Protein AF-A0A1Z5SLX6-F1 (afdb_monomer)

Foldseek 3Di:
DDDDDDDDDDDDDDDDDDDDDDDDDDDDDDDDDDDDDDDPPDPPPPPPDDDDDDDDDDDDDDDDDDDDDDDDDDDDDDDDDDDDDDDDDDDDDDPDPDPPPPQQEADLFLQAKDDALVQADPDQPDKGKIFGHPNQKDWDPDDDFHRIDIDGLNLLLVLLLLLLLLQLLLVLLLVCVVVVLFDDWAFRQAFLLLLLSLLLLQFDLQAAEEEALNCLSNLVSNPDDSLQLLLLRSLFCSHQVRSPAHRQAHADRRYRGHHHDQLPQQLVQLVVLVVCVVVVHLHATEREHELLSLPDPVNQVSLVVQQVVLGRYEYEYAYQQDDQQAGSVRRDPDSPSQCSSPPAIGMEGNSLHSNSSNSVSNVSSVCSSVSVTYGYYYHNIHDLAHRTSVGRNPPRDHNVVSVCCC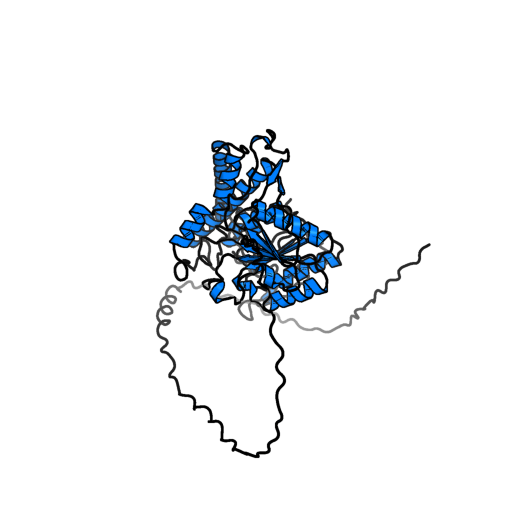VRNRNSVSSLVNCCNSVSDPPVVSVVSSVVSNVSSVVSSVSSVPGHRPDPDPCSVPPPPDDPPPDDQWDDDPDNVDIGGDPDDDPPDDPDPPPPPD

Solvent-accessible surface area (backbone atoms only — not comparable to full-atom values): 29228 Å² total; per-residue (Å²): 136,86,86,85,89,83,87,87,84,85,84,82,85,86,84,86,87,82,88,82,85,88,84,89,83,90,84,82,89,87,89,82,81,91,80,91,80,86,89,88,84,84,87,80,78,86,81,81,82,88,82,87,82,81,84,82,84,86,78,87,78,83,84,82,86,80,88,78,89,80,82,90,80,89,82,88,83,87,84,86,85,85,88,84,89,80,85,85,80,86,72,86,81,77,82,75,82,70,77,81,76,78,78,71,60,55,44,49,56,12,64,52,59,50,51,60,48,88,64,50,64,90,55,47,80,47,72,34,69,34,35,49,36,87,36,31,49,40,68,34,89,54,81,76,68,74,54,60,43,81,45,27,44,49,54,55,54,47,53,50,33,53,33,49,29,42,47,47,47,42,52,48,51,53,50,38,36,74,72,62,58,29,67,90,67,45,37,59,54,43,57,33,41,20,45,41,46,10,42,51,80,38,54,58,77,81,25,36,37,26,30,36,33,67,26,62,52,46,42,41,70,45,72,41,48,63,28,23,52,48,8,10,39,53,38,11,40,68,10,61,44,45,31,74,44,36,51,30,35,43,60,44,76,45,24,77,21,22,31,79,56,81,36,61,37,34,40,51,24,43,50,53,10,38,50,26,60,76,70,72,44,88,48,44,19,39,18,31,40,40,59,55,29,73,74,36,67,56,42,57,54,31,44,52,52,26,55,76,69,42,21,23,25,40,37,33,30,48,32,46,55,47,37,66,76,42,42,40,82,80,76,32,98,68,76,61,60,16,53,72,48,67,93,32,30,16,39,31,34,14,14,11,19,34,66,45,31,18,48,51,39,39,46,52,45,51,42,24,67,72,64,71,13,35,38,22,31,19,31,38,36,39,55,70,57,27,60,31,79,90,36,85,51,64,92,71,46,58,70,65,58,48,49,49,45,56,74,70,24,29,30,64,61,17,47,52,52,46,36,44,71,28,65,60,41,56,71,71,55,52,53,48,45,52,50,48,29,44,51,52,42,51,53,28,43,53,53,23,71,69,43,56,64,54,68,97,42,70,67,66,69,62,54,80,78,45,65,90,92,65,65,62,74,59,44,78,53,96,47,95,86,41,63,51,65,56,82,89,68,71,93,80,67,72,73,75,78,74,82,73,73,130

Nearest PDB structures (foldseek):
  3exe-assembly2_E  TM=9.738E-01  e=1.587E-41  Homo sapiens
  2ozl-assembly1_C  TM=9.639E-01  e=1.758E-41  Homo sapiens
  3exh-assembly2_G  TM=9.632E-01  e=6.653E-41  Homo sapiens
  6cer-assembly1_A  TM=9.562E-01  e=2.525E-36  Homo sapiens
  3exg-assembly5_S  TM=9.591E-01  e=6.032E-35  Homo sapiens

Structure (mmCIF, N/CA/C/O backbone):
data_AF-A0A1Z5SLX6-F1
#
_entry.id   AF-A0A1Z5SLX6-F1
#
loop_
_atom_site.group_PDB
_atom_site.id
_atom_site.type_symbol
_atom_site.label_atom_id
_atom_site.label_alt_id
_atom_site.label_comp_id
_atom_site.label_asym_id
_atom_site.label_entity_id
_atom_site.label_seq_id
_atom_site.pdbx_PDB_ins_code
_atom_site.Cartn_x
_atom_site.Cartn_y
_atom_site.Cartn_z
_atom_site.occupancy
_atom_site.B_iso_or_equiv
_atom_site.auth_seq_id
_atom_site.auth_comp_id
_atom_site.auth_asym_id
_atom_site.auth_atom_id
_atom_site.pdbx_PDB_model_num
ATOM 1 N N . MET A 1 1 ? -8.645 -50.413 4.981 1.00 34.34 1 MET A N 1
ATOM 2 C CA . MET A 1 1 ? -8.398 -51.135 3.715 1.00 34.34 1 MET A CA 1
ATOM 3 C C . MET A 1 1 ? -8.092 -50.102 2.639 1.00 34.34 1 MET A C 1
ATOM 5 O O . MET A 1 1 ? -8.932 -49.256 2.380 1.00 34.34 1 MET A O 1
ATOM 9 N N . SER A 1 2 ? -6.860 -50.104 2.123 1.00 33.09 2 SER A N 1
ATOM 10 C CA . SER A 1 2 ? -6.415 -49.321 0.953 1.00 33.09 2 SER A CA 1
ATOM 11 C C . SER A 1 2 ? -6.851 -50.034 -0.338 1.00 33.09 2 SER A C 1
ATOM 13 O O . SER A 1 2 ? -7.064 -51.248 -0.286 1.00 33.09 2 SER A O 1
ATOM 15 N N . PRO A 1 3 ? -6.996 -49.324 -1.472 1.00 42.81 3 PRO A N 1
ATOM 16 C CA . PRO A 1 3 ? -5.953 -49.396 -2.510 1.00 42.81 3 PRO A CA 1
ATOM 17 C C . PRO A 1 3 ? -5.657 -48.013 -3.140 1.00 42.81 3 PRO A C 1
ATOM 19 O O . PRO A 1 3 ? -6.558 -47.256 -3.477 1.00 42.81 3 PRO A O 1
ATOM 22 N N . SER A 1 4 ? -4.401 -47.551 -3.138 1.00 30.56 4 SER A N 1
ATOM 23 C CA . SER A 1 4 ? -3.344 -47.783 -4.147 1.00 30.56 4 SER A CA 1
ATOM 24 C C . SER A 1 4 ? -3.473 -46.918 -5.414 1.00 30.56 4 SER A C 1
ATOM 26 O O . SER A 1 4 ? -4.228 -47.219 -6.332 1.00 30.56 4 SER A O 1
ATOM 28 N N . ARG A 1 5 ? -2.640 -45.868 -5.453 1.00 34.00 5 ARG A N 1
ATOM 29 C CA . ARG A 1 5 ? -2.320 -45.004 -6.600 1.00 34.00 5 ARG A CA 1
ATOM 30 C C . ARG A 1 5 ? -1.400 -45.736 -7.590 1.00 34.00 5 ARG A C 1
ATOM 32 O O . ARG A 1 5 ? -0.430 -46.348 -7.153 1.00 34.00 5 ARG A O 1
ATOM 39 N N . SER A 1 6 ? -1.598 -45.552 -8.898 1.00 29.88 6 SER A N 1
ATOM 40 C CA . SER A 1 6 ? -0.560 -45.811 -9.910 1.00 29.88 6 SER A CA 1
ATOM 41 C C . SER A 1 6 ? -0.301 -44.565 -10.754 1.00 29.88 6 SER A C 1
ATOM 43 O O . SER A 1 6 ? -1.212 -44.021 -11.376 1.00 29.88 6 SER A O 1
ATOM 45 N N . ALA A 1 7 ? 0.957 -44.134 -10.763 1.00 31.36 7 ALA A N 1
ATOM 46 C CA . ALA A 1 7 ? 1.489 -43.057 -11.581 1.00 31.36 7 ALA A CA 1
ATOM 47 C C . ALA A 1 7 ? 1.885 -43.574 -12.974 1.00 31.36 7 ALA A C 1
ATOM 49 O O . ALA A 1 7 ? 2.512 -44.625 -13.090 1.00 31.36 7 ALA A O 1
ATOM 50 N N . LEU A 1 8 ? 1.589 -42.796 -14.016 1.00 28.61 8 LEU A N 1
ATOM 51 C CA . LEU A 1 8 ? 2.128 -42.968 -15.365 1.00 28.61 8 LEU A CA 1
ATOM 52 C C . LEU A 1 8 ? 3.110 -41.820 -15.635 1.00 28.61 8 LEU A C 1
ATOM 54 O O . LEU A 1 8 ? 2.716 -40.672 -15.814 1.00 28.61 8 LEU A O 1
ATOM 58 N N . ARG A 1 9 ? 4.408 -42.145 -15.608 1.00 29.00 9 ARG A N 1
ATOM 59 C CA . ARG A 1 9 ? 5.508 -41.306 -16.101 1.00 29.00 9 ARG A CA 1
ATOM 60 C C . ARG A 1 9 ? 5.874 -41.787 -17.502 1.00 29.00 9 ARG A C 1
ATOM 62 O O . ARG A 1 9 ? 6.364 -42.904 -17.655 1.00 29.00 9 ARG A O 1
ATOM 69 N N . THR A 1 10 ? 5.689 -40.937 -18.502 1.00 30.02 10 THR A N 1
ATOM 70 C CA . THR A 1 10 ? 6.123 -41.189 -19.880 1.00 30.02 10 THR A CA 1
ATOM 71 C C . THR A 1 10 ? 7.559 -40.686 -20.053 1.00 30.02 10 THR A C 1
ATOM 73 O O . THR A 1 10 ? 7.840 -39.507 -19.848 1.00 30.02 10 THR A O 1
ATOM 76 N N . LYS A 1 11 ? 8.482 -41.596 -20.389 1.00 29.14 11 LYS A N 1
ATOM 77 C CA . LYS A 1 11 ? 9.867 -41.305 -20.793 1.00 29.14 11 LYS A CA 1
ATOM 78 C C . LYS A 1 11 ? 9.882 -40.883 -22.266 1.00 29.14 11 LYS A C 1
ATOM 80 O O . LYS A 1 11 ? 9.403 -41.644 -23.100 1.00 29.14 11 LYS A O 1
ATOM 85 N N . PHE A 1 12 ? 10.497 -39.747 -22.588 1.00 28.88 12 PHE A N 1
ATOM 86 C CA . PHE A 1 12 ? 10.970 -39.448 -23.943 1.00 28.88 12 PHE A CA 1
ATOM 87 C C . PHE A 1 12 ? 12.488 -39.639 -23.983 1.00 28.88 12 PHE A C 1
ATOM 89 O O . PHE A 1 12 ? 13.220 -39.029 -23.205 1.00 28.88 12 PHE A O 1
ATOM 96 N N . GLY A 1 13 ? 12.937 -40.556 -24.841 1.00 27.17 13 GLY A N 1
ATOM 97 C CA . GLY A 1 13 ? 14.345 -40.833 -25.102 1.00 27.17 13 GLY A CA 1
ATOM 98 C C . GLY A 1 13 ? 14.899 -39.889 -26.164 1.00 27.17 13 GLY A C 1
ATOM 99 O O . GLY A 1 13 ? 14.278 -39.691 -27.205 1.00 27.17 13 GLY A O 1
ATOM 100 N N . TYR A 1 14 ? 16.077 -39.333 -25.891 1.00 26.73 14 TYR A N 1
ATOM 101 C CA . TYR A 1 14 ? 16.906 -38.639 -26.869 1.00 26.73 14 TYR A CA 1
ATOM 102 C C . TYR A 1 14 ? 17.755 -39.668 -27.625 1.00 26.73 14 TYR A C 1
ATOM 104 O O . TYR A 1 14 ? 18.483 -40.442 -27.006 1.00 26.73 14 TYR A O 1
ATOM 112 N N . LEU A 1 15 ? 17.659 -39.663 -28.957 1.00 28.22 15 LEU A N 1
ATOM 113 C CA . LEU A 1 15 ? 18.617 -40.312 -29.848 1.00 28.22 15 LEU A CA 1
ATOM 114 C C . LEU A 1 15 ? 19.694 -39.296 -30.238 1.00 28.22 15 LEU A C 1
ATOM 116 O O . LEU A 1 15 ? 19.393 -38.226 -30.765 1.00 28.22 15 LEU A O 1
ATOM 120 N N . THR A 1 16 ? 20.943 -39.658 -29.975 1.00 29.94 16 THR A N 1
ATOM 121 C CA . THR A 1 16 ? 22.149 -39.030 -30.503 1.00 29.94 16 THR A CA 1
ATOM 122 C C . THR A 1 16 ? 22.530 -39.720 -31.811 1.00 29.94 16 THR A C 1
ATOM 124 O O . THR A 1 16 ? 22.628 -40.943 -31.860 1.00 29.94 16 THR A O 1
ATOM 127 N N . ASP A 1 17 ? 22.795 -38.947 -32.862 1.00 27.44 17 ASP A N 1
ATOM 128 C CA . ASP A 1 17 ? 23.655 -39.400 -33.955 1.00 27.44 17 ASP A CA 1
ATOM 129 C C . ASP A 1 17 ? 24.455 -38.219 -34.525 1.00 27.44 17 ASP A C 1
ATOM 131 O O . ASP A 1 17 ? 24.254 -37.055 -34.184 1.00 27.44 17 ASP A O 1
ATOM 135 N N . S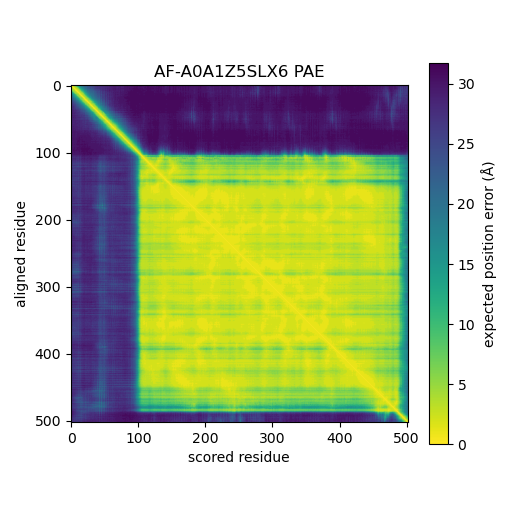ER A 1 18 ? 25.457 -38.567 -35.307 1.00 30.20 18 SER A N 1
ATOM 136 C CA . SER A 1 18 ? 26.822 -38.099 -35.219 1.00 30.20 18 SER A CA 1
ATOM 137 C C . SER A 1 18 ? 27.315 -37.512 -36.547 1.00 30.20 18 SER A C 1
ATOM 139 O O . SER A 1 18 ? 26.787 -37.822 -37.607 1.00 30.20 18 SER A O 1
ATOM 141 N N . ARG A 1 19 ? 28.432 -36.768 -36.460 1.00 28.66 19 ARG A N 1
ATOM 142 C CA . ARG A 1 19 ? 29.398 -36.425 -37.534 1.00 28.66 19 ARG A CA 1
ATOM 143 C C . ARG A 1 19 ? 28.958 -35.349 -38.541 1.00 28.66 19 ARG A C 1
ATOM 145 O O . ARG A 1 19 ? 28.066 -35.560 -39.340 1.00 28.66 19 ARG A O 1
ATOM 152 N N . THR A 1 20 ? 29.696 -34.233 -38.576 1.00 32.81 20 THR A N 1
ATOM 153 C CA . THR A 1 20 ? 30.809 -33.968 -39.525 1.00 32.81 20 THR A CA 1
ATOM 154 C C . THR A 1 20 ? 31.330 -32.533 -39.335 1.00 32.81 20 THR A C 1
ATOM 156 O O . THR A 1 20 ? 30.554 -31.586 -39.402 1.00 32.81 20 THR A O 1
ATOM 159 N N . GLY A 1 21 ? 32.643 -32.360 -39.121 1.00 26.89 21 GLY A N 1
ATOM 160 C CA . GLY A 1 21 ? 33.348 -31.089 -39.391 1.00 26.89 21 GLY A CA 1
ATOM 161 C C . GLY A 1 21 ? 33.565 -30.884 -40.907 1.00 26.89 21 GLY A C 1
ATOM 162 O O . GLY A 1 21 ? 33.131 -31.757 -41.660 1.00 26.89 21 GLY A O 1
ATOM 163 N N . PRO A 1 22 ? 34.294 -29.844 -41.393 1.00 41.25 22 PRO A N 1
ATOM 164 C CA . PRO A 1 22 ? 35.556 -29.397 -40.787 1.00 41.25 22 PRO A CA 1
ATOM 165 C C . PRO A 1 22 ? 35.964 -27.903 -40.989 1.00 41.25 22 PRO A C 1
ATOM 167 O O . PRO A 1 22 ? 35.295 -27.122 -41.653 1.00 41.25 22 PRO A O 1
ATOM 170 N N . LYS A 1 23 ? 37.188 -27.614 -40.508 1.00 30.30 23 LYS A N 1
ATOM 171 C CA . LYS A 1 23 ? 38.206 -26.636 -40.967 1.00 30.30 23 LYS A CA 1
ATOM 172 C C . LYS A 1 23 ? 38.305 -25.256 -40.299 1.00 30.30 23 LYS A C 1
ATOM 174 O O . LYS A 1 23 ? 37.568 -24.318 -40.564 1.00 30.30 23 LYS A O 1
ATOM 179 N N . ALA A 1 24 ? 39.387 -25.162 -39.525 1.00 28.80 24 ALA A N 1
ATOM 180 C CA . ALA A 1 24 ? 40.062 -23.965 -39.059 1.00 28.80 24 ALA A CA 1
ATOM 181 C C . ALA A 1 24 ? 40.747 -23.190 -40.201 1.00 28.80 24 ALA A C 1
ATOM 183 O O . ALA A 1 24 ? 41.364 -23.789 -41.083 1.00 28.80 24 ALA A O 1
ATOM 184 N N . GLY A 1 25 ? 40.724 -21.860 -40.101 1.00 28.52 25 GLY A N 1
ATOM 185 C CA . GLY A 1 25 ? 41.600 -20.942 -40.823 1.00 28.52 25 GLY A CA 1
ATOM 186 C C . GLY A 1 25 ? 42.308 -20.026 -39.826 1.00 28.52 25 GLY A C 1
ATOM 187 O O . GLY A 1 25 ? 41.665 -19.235 -39.144 1.00 28.52 25 GLY A O 1
ATOM 188 N N . LYS A 1 26 ? 43.631 -20.173 -39.715 1.00 27.94 26 LYS A N 1
ATOM 189 C CA . LYS A 1 26 ? 44.533 -19.255 -39.006 1.00 27.94 26 LYS A CA 1
ATOM 190 C C . LYS A 1 26 ? 44.832 -18.053 -39.907 1.00 27.94 26 LYS A C 1
ATOM 192 O O . LYS A 1 26 ? 45.174 -18.259 -41.066 1.00 27.94 26 LYS A O 1
ATOM 197 N N . ALA A 1 27 ? 44.851 -16.846 -39.348 1.00 30.75 27 ALA A N 1
ATOM 198 C CA . ALA A 1 27 ? 45.680 -15.753 -39.854 1.00 30.75 27 ALA A CA 1
ATOM 199 C C . ALA A 1 27 ? 46.156 -14.881 -38.682 1.00 30.75 27 ALA A C 1
ATOM 201 O O . ALA A 1 27 ? 45.363 -14.417 -37.867 1.00 30.75 27 ALA A O 1
ATOM 202 N N . GLN A 1 28 ? 47.476 -14.735 -38.586 1.00 28.33 28 GLN A N 1
ATOM 203 C CA . GLN A 1 28 ? 48.209 -13.900 -37.639 1.00 28.33 28 GLN A CA 1
ATOM 204 C C . GLN A 1 28 ? 48.454 -12.502 -38.227 1.00 28.33 28 GLN A C 1
ATOM 206 O O . GLN A 1 28 ? 48.706 -12.385 -39.421 1.00 28.33 28 GLN A O 1
ATOM 211 N N . GLY A 1 29 ? 48.531 -11.504 -37.339 1.00 27.59 29 GLY A N 1
ATOM 212 C CA . GLY A 1 29 ? 49.588 -10.481 -37.351 1.00 27.59 29 GLY A CA 1
ATOM 213 C C . GLY A 1 29 ? 49.324 -9.171 -38.102 1.00 27.59 29 GLY A C 1
ATOM 214 O O . GLY A 1 29 ? 49.469 -9.111 -39.315 1.00 27.59 29 GLY A O 1
ATOM 215 N N . SER A 1 30 ? 49.085 -8.080 -37.360 1.00 28.11 30 SER A N 1
ATOM 216 C CA . SER A 1 30 ? 50.116 -7.068 -37.017 1.00 28.11 30 SER A CA 1
ATOM 217 C C . SER A 1 30 ? 49.542 -5.652 -36.782 1.00 28.11 30 SER A C 1
ATOM 219 O O . SER A 1 30 ? 48.442 -5.352 -37.240 1.00 28.11 30 SER A O 1
ATOM 221 N N . PRO A 1 31 ? 50.249 -4.786 -36.020 1.00 42.06 31 PRO A N 1
ATOM 222 C CA . PRO A 1 31 ? 49.654 -3.712 -35.218 1.00 42.06 31 PRO A CA 1
ATOM 223 C C . PRO A 1 31 ? 49.928 -2.312 -35.780 1.00 42.06 31 PRO A C 1
ATOM 225 O O . PRO A 1 31 ? 51.040 -2.059 -36.229 1.00 42.06 31 PRO A O 1
ATOM 228 N N . ILE A 1 32 ? 48.989 -1.360 -35.666 1.00 29.39 32 ILE A N 1
ATOM 229 C CA . ILE A 1 32 ? 49.282 0.072 -35.879 1.00 29.39 32 ILE A CA 1
ATOM 230 C C . ILE A 1 32 ? 48.469 0.969 -34.924 1.00 29.39 32 ILE A C 1
ATOM 232 O O . ILE A 1 32 ? 47.257 1.100 -35.036 1.00 29.39 32 ILE A O 1
ATOM 236 N N . LEU A 1 33 ? 49.227 1.573 -34.004 1.00 28.06 33 LEU A N 1
ATOM 237 C CA . LEU A 1 33 ? 49.189 2.936 -33.454 1.00 28.06 33 LEU A CA 1
ATOM 238 C C . LEU A 1 33 ? 47.875 3.641 -33.064 1.00 28.06 33 LEU A C 1
ATOM 240 O O . LEU A 1 33 ? 46.974 3.914 -33.849 1.00 28.06 33 LEU A O 1
ATOM 244 N N . ALA A 1 34 ? 47.939 4.133 -31.826 1.00 30.89 34 ALA A N 1
ATOM 245 C CA . ALA A 1 34 ? 47.119 5.165 -31.221 1.00 30.89 34 ALA A CA 1
ATOM 246 C C . ALA A 1 34 ? 47.017 6.462 -32.046 1.00 30.89 34 ALA A C 1
ATOM 248 O O . ALA A 1 34 ? 48.022 7.001 -32.511 1.00 30.89 34 ALA A O 1
ATOM 249 N N . ARG A 1 35 ? 45.815 7.050 -32.060 1.00 28.78 35 ARG A N 1
ATOM 250 C CA . ARG A 1 35 ? 45.616 8.503 -32.132 1.00 28.78 35 ARG A CA 1
ATOM 251 C C . ARG A 1 35 ? 44.510 8.928 -31.166 1.00 28.78 35 ARG A C 1
ATOM 253 O O . ARG A 1 35 ? 43.361 8.526 -31.300 1.00 28.78 35 ARG A O 1
ATOM 260 N N . LYS A 1 36 ? 44.895 9.757 -30.193 1.00 31.47 36 LYS A N 1
ATOM 261 C CA . LYS A 1 36 ? 44.009 10.692 -29.492 1.00 31.47 36 LYS A CA 1
ATOM 262 C C . LYS A 1 36 ? 43.710 11.852 -30.445 1.00 31.47 36 LYS A C 1
ATOM 264 O O . LYS A 1 36 ? 44.671 12.420 -30.954 1.00 31.47 36 LYS A O 1
ATOM 269 N N . SER A 1 37 ? 42.441 12.225 -30.612 1.00 32.19 37 SER A N 1
ATOM 270 C CA . SER A 1 37 ? 42.007 13.622 -30.816 1.00 32.19 37 SER A CA 1
ATOM 271 C C . SER A 1 37 ? 40.485 13.723 -30.987 1.00 32.19 37 SER A C 1
ATOM 273 O O . SER A 1 37 ? 39.917 13.100 -31.879 1.00 32.19 37 SER A O 1
ATOM 275 N N . ASP A 1 38 ? 39.888 14.558 -30.138 1.00 31.64 38 ASP A N 1
ATOM 276 C CA . ASP A 1 38 ? 38.749 15.448 -30.385 1.00 31.64 38 ASP A CA 1
ATOM 277 C C . ASP A 1 38 ? 37.413 14.895 -30.897 1.00 31.64 38 ASP A C 1
ATOM 279 O O . ASP A 1 38 ? 37.086 14.933 -32.080 1.00 31.64 38 ASP A O 1
ATOM 283 N N . THR A 1 39 ? 36.526 14.600 -29.944 1.00 31.89 39 THR A N 1
ATOM 284 C CA . THR A 1 39 ? 35.073 14.736 -30.130 1.00 31.89 39 THR A CA 1
ATOM 285 C C . THR A 1 39 ? 34.469 15.519 -28.970 1.00 31.89 39 THR A C 1
ATOM 287 O O . THR A 1 39 ? 33.797 14.971 -28.102 1.00 31.89 39 THR A O 1
ATOM 290 N N . ALA A 1 40 ? 34.705 16.830 -28.968 1.00 35.53 40 ALA A N 1
ATOM 291 C CA . ALA A 1 40 ? 34.011 17.793 -28.116 1.00 35.53 40 ALA A CA 1
ATOM 292 C C . ALA A 1 40 ? 33.399 18.924 -28.957 1.00 35.53 40 ALA A C 1
ATOM 294 O O . ALA A 1 40 ? 33.479 20.088 -28.593 1.00 35.53 40 ALA A O 1
ATOM 295 N N . GLN A 1 41 ? 32.795 18.607 -30.110 1.00 32.16 41 GLN A N 1
ATOM 296 C CA . GLN A 1 41 ? 32.082 19.621 -30.900 1.00 32.16 41 GLN A CA 1
ATOM 297 C C . GLN A 1 41 ? 31.031 19.037 -31.854 1.00 32.16 41 GLN A C 1
ATOM 299 O O . GLN A 1 41 ? 30.961 19.399 -33.021 1.00 32.16 41 GLN A O 1
ATOM 304 N N . ARG A 1 42 ? 30.196 18.107 -31.367 1.00 35.41 42 ARG A N 1
ATOM 305 C CA . ARG A 1 42 ? 29.030 17.595 -32.124 1.00 35.41 42 ARG A CA 1
ATOM 306 C C . ARG A 1 42 ? 27.793 17.286 -31.270 1.00 35.41 42 ARG A C 1
ATOM 308 O O . ARG A 1 42 ? 26.948 16.491 -31.655 1.00 35.41 42 ARG A O 1
ATOM 315 N N . ALA A 1 43 ? 27.667 17.951 -30.120 1.00 35.78 43 ALA A N 1
ATOM 316 C CA . ALA A 1 43 ? 26.521 17.814 -29.211 1.00 35.78 43 ALA A CA 1
ATOM 317 C C . ALA A 1 43 ? 25.728 19.124 -29.008 1.00 35.78 43 ALA A C 1
ATOM 319 O O . ALA A 1 43 ? 24.958 19.233 -28.060 1.00 35.78 43 ALA A O 1
ATOM 320 N N . LYS A 1 44 ? 25.906 20.132 -29.880 1.00 34.47 44 LYS A N 1
ATOM 321 C CA . LYS A 1 44 ? 25.230 21.441 -29.755 1.00 34.47 44 LYS A CA 1
ATOM 322 C C . LYS A 1 44 ? 24.299 21.841 -30.906 1.00 34.47 44 LYS A C 1
ATOM 324 O O . LYS A 1 44 ? 23.687 22.894 -30.810 1.00 34.47 44 LYS A O 1
ATOM 329 N N . GLU A 1 45 ? 24.091 21.000 -31.920 1.00 35.28 45 GLU A N 1
ATOM 330 C CA . GLU A 1 45 ? 23.218 21.353 -33.063 1.00 35.28 45 GLU A CA 1
ATOM 331 C C . GLU A 1 45 ? 21.925 20.532 -33.190 1.00 35.28 45 GLU A C 1
ATOM 333 O O . GLU A 1 45 ? 21.088 20.850 -34.026 1.00 35.28 45 GLU A O 1
ATOM 338 N N . ASN A 1 46 ? 21.665 19.569 -32.299 1.00 35.97 46 ASN A N 1
ATOM 339 C CA . ASN A 1 46 ? 20.398 18.816 -32.300 1.00 35.97 46 ASN A CA 1
ATOM 340 C C . ASN A 1 46 ? 19.347 19.326 -31.297 1.00 35.97 46 ASN A C 1
ATOM 342 O O . ASN A 1 46 ? 18.331 18.667 -31.096 1.00 35.97 46 ASN A O 1
ATOM 346 N N . HIS A 1 47 ? 19.548 20.500 -30.686 1.00 36.97 47 HIS A N 1
ATOM 347 C CA . HIS A 1 47 ? 18.622 21.043 -29.678 1.00 36.97 47 HIS A CA 1
ATOM 348 C C . HIS A 1 47 ? 17.798 22.264 -30.105 1.00 36.97 47 HIS A C 1
ATOM 350 O O . HIS A 1 47 ? 17.097 22.843 -29.281 1.00 36.97 47 HIS A O 1
ATOM 356 N N . ILE A 1 48 ? 17.787 22.612 -31.395 1.00 34.00 48 ILE A N 1
ATOM 357 C CA . ILE A 1 48 ? 16.903 23.656 -31.938 1.00 34.00 48 ILE A CA 1
ATOM 358 C C . ILE A 1 48 ? 16.232 23.130 -33.211 1.00 34.00 48 ILE A C 1
ATOM 360 O O . ILE A 1 48 ? 16.564 23.542 -34.314 1.00 34.00 48 ILE A O 1
ATOM 364 N N . ARG A 1 49 ? 15.327 22.154 -33.064 1.00 32.19 49 ARG A N 1
ATOM 365 C CA . ARG A 1 49 ? 14.304 21.780 -34.068 1.00 32.19 49 ARG A CA 1
ATOM 366 C C . ARG A 1 49 ? 13.312 20.776 -33.469 1.00 32.19 49 ARG A C 1
ATOM 368 O O . ARG A 1 49 ? 13.180 19.645 -33.914 1.00 32.19 49 ARG A O 1
ATOM 375 N N . ALA A 1 50 ? 12.624 21.191 -32.413 1.00 33.53 50 ALA A N 1
ATOM 376 C CA . ALA A 1 50 ? 11.456 20.478 -31.894 1.00 33.53 50 ALA A CA 1
ATOM 377 C C . ALA A 1 50 ? 10.457 21.475 -31.294 1.00 33.53 50 ALA A C 1
ATOM 379 O O . ALA A 1 50 ? 10.023 21.364 -30.154 1.00 33.53 50 ALA A O 1
ATOM 380 N N . SER A 1 51 ? 10.125 22.504 -32.064 1.00 39.44 51 SER A N 1
ATOM 381 C CA . SER A 1 51 ? 9.001 23.388 -31.787 1.00 39.44 51 SER A CA 1
ATOM 382 C C . SER A 1 51 ? 8.544 23.962 -33.121 1.00 39.44 51 SER A C 1
ATOM 384 O O . SER A 1 51 ? 9.301 24.666 -33.774 1.00 39.44 51 SER A O 1
ATOM 386 N N . HIS A 1 52 ? 7.314 23.600 -33.500 1.00 34.00 52 HIS A N 1
ATOM 387 C CA . HIS A 1 52 ? 6.486 24.042 -34.640 1.00 34.00 52 HIS A CA 1
ATOM 388 C C . HIS A 1 52 ? 6.025 22.858 -35.500 1.00 34.00 52 HIS A C 1
ATOM 390 O O . HIS A 1 52 ? 6.577 22.564 -36.554 1.00 34.00 52 HIS A O 1
ATOM 396 N N . CYS A 1 53 ? 4.961 22.196 -35.045 1.00 29.64 53 CYS A N 1
ATOM 397 C CA . CYS A 1 53 ? 4.040 21.489 -35.930 1.00 29.64 53 CYS A CA 1
ATOM 398 C C . CYS A 1 53 ? 2.770 22.343 -36.036 1.00 29.64 53 CYS A C 1
ATOM 400 O O . CYS A 1 53 ? 2.127 22.625 -35.026 1.00 29.64 53 CYS A O 1
ATOM 402 N N . HIS A 1 54 ? 2.462 22.809 -37.246 1.00 35.78 54 HIS A N 1
ATOM 403 C CA . HIS A 1 54 ? 1.161 23.380 -37.604 1.00 35.78 54 HIS A CA 1
ATOM 404 C C . HIS A 1 54 ? 0.083 22.279 -37.640 1.00 35.78 54 HIS A C 1
ATOM 406 O O . HIS A 1 54 ? 0.417 21.118 -37.893 1.00 35.78 54 HIS A O 1
ATOM 412 N N . PRO A 1 55 ? -1.197 22.614 -37.393 1.00 36.34 55 PRO A N 1
ATOM 413 C CA . PRO A 1 55 ? -2.285 21.641 -37.424 1.00 36.34 55 PRO A CA 1
ATOM 414 C C . PRO A 1 55 ? -2.601 21.210 -38.869 1.00 36.34 55 PRO A C 1
ATOM 416 O O . PRO A 1 55 ? -2.438 22.013 -39.791 1.00 36.34 55 PRO A O 1
ATOM 419 N N . PRO A 1 56 ? -3.075 19.972 -39.101 1.00 38.09 56 PRO A N 1
ATOM 420 C CA . PRO A 1 56 ? -3.505 19.556 -40.427 1.00 38.09 56 PRO A CA 1
ATOM 421 C C . PRO A 1 56 ? -4.847 20.204 -40.797 1.00 38.09 56 PRO A C 1
ATOM 423 O O . PRO A 1 56 ? -5.755 20.336 -39.976 1.00 38.09 56 PRO A O 1
ATOM 426 N N . HIS A 1 57 ? -4.960 20.596 -42.065 1.00 34.12 57 HIS A N 1
ATOM 427 C CA . HIS A 1 57 ? -6.179 21.100 -42.688 1.00 34.12 57 HIS A CA 1
ATOM 428 C C . HIS A 1 57 ? -7.315 20.065 -42.624 1.00 34.12 57 HIS A C 1
ATOM 430 O O . HIS A 1 57 ? -7.160 18.928 -43.066 1.00 34.12 57 HIS A O 1
ATOM 436 N N . HIS A 1 58 ? -8.478 20.487 -42.124 1.00 35.47 58 HIS A N 1
ATOM 437 C CA . HIS A 1 58 ? -9.730 19.739 -42.208 1.00 35.47 58 HIS A CA 1
ATOM 438 C C . HIS A 1 58 ? -10.309 19.803 -43.629 1.00 35.47 58 HIS A C 1
ATOM 440 O O . HIS A 1 58 ? -10.572 20.884 -44.152 1.00 35.47 58 HIS A O 1
ATOM 446 N N . SER A 1 59 ? -10.568 18.640 -44.225 1.00 38.31 59 SER A N 1
ATOM 447 C CA . SER A 1 59 ? -11.481 18.481 -45.364 1.00 38.31 59 SER A CA 1
ATOM 448 C C . SER A 1 59 ? -12.882 18.132 -44.830 1.00 38.31 59 SER A C 1
ATOM 450 O O . SER A 1 59 ? -12.977 17.302 -43.922 1.00 38.31 59 SER A O 1
ATOM 452 N N . PRO A 1 60 ? -13.976 18.732 -45.334 1.00 42.72 60 PRO A N 1
ATOM 453 C CA . PRO A 1 60 ? -15.317 18.453 -44.829 1.00 42.72 60 PRO A CA 1
ATOM 454 C C . PRO A 1 60 ? -15.846 17.107 -45.351 1.00 42.72 60 PRO A C 1
ATOM 456 O O . PRO A 1 60 ? -15.713 16.785 -46.529 1.00 42.72 60 PRO A O 1
ATOM 459 N N . SER A 1 61 ? -16.459 16.326 -44.460 1.00 44.41 61 SER A N 1
ATOM 460 C CA . SER A 1 61 ? -17.211 15.107 -44.798 1.00 44.41 61 SER A CA 1
ATOM 461 C C . SER A 1 61 ? -18.634 15.459 -45.271 1.00 44.41 61 SER A C 1
ATOM 463 O O . SER A 1 61 ? -19.177 16.468 -44.813 1.00 44.41 61 SER A O 1
ATOM 465 N N . PRO A 1 62 ? -19.260 14.665 -46.162 1.00 45.12 62 PRO A N 1
ATOM 466 C CA . PRO A 1 62 ? -20.600 14.948 -46.680 1.00 45.12 62 PRO A CA 1
ATOM 467 C C . PRO A 1 62 ? -21.704 14.630 -45.647 1.00 45.12 62 PRO A C 1
ATOM 469 O O . PRO A 1 62 ? -21.481 13.820 -44.743 1.00 45.12 62 PRO A O 1
ATOM 472 N N . PRO A 1 63 ? -22.897 15.248 -45.759 1.00 52.59 63 PRO A N 1
ATOM 473 C CA . PRO A 1 63 ? -23.992 15.051 -44.808 1.00 52.59 63 PRO A CA 1
ATOM 474 C C . PRO A 1 63 ? -24.723 13.705 -45.015 1.00 52.59 63 PRO A C 1
ATOM 476 O O . PRO A 1 63 ? -24.683 13.145 -46.113 1.00 52.59 63 PRO A O 1
ATOM 479 N N . PRO A 1 64 ? -25.418 13.182 -43.983 1.00 47.16 64 PRO A N 1
ATOM 480 C CA . PRO A 1 64 ? -26.173 11.933 -44.075 1.00 47.16 64 PRO A CA 1
ATOM 481 C C . PRO A 1 64 ? -27.491 12.109 -44.858 1.00 47.16 64 PRO A C 1
ATOM 483 O O . PRO A 1 64 ? -28.020 13.223 -44.926 1.00 47.16 64 PRO A O 1
ATOM 486 N N . PRO A 1 65 ? -28.061 11.032 -45.434 1.00 43.50 65 PRO A N 1
ATOM 487 C CA . PRO A 1 65 ? -29.292 11.120 -46.212 1.00 43.50 65 PRO A CA 1
ATOM 488 C C . PRO A 1 65 ? -30.537 11.261 -45.319 1.00 43.50 65 PRO A C 1
ATOM 490 O O . PRO A 1 65 ? -30.638 10.664 -44.247 1.00 43.50 65 PRO A O 1
ATOM 493 N N . HIS A 1 66 ? -31.504 12.044 -45.803 1.00 40.91 66 HIS A N 1
ATOM 494 C CA . HIS A 1 66 ? -32.841 12.200 -45.225 1.00 40.91 66 HIS A CA 1
ATOM 495 C C . HIS A 1 66 ? -33.643 10.885 -45.245 1.00 40.91 66 HIS A C 1
ATOM 497 O O . HIS A 1 66 ? -33.559 10.141 -46.225 1.00 40.91 66 HIS A O 1
ATOM 503 N N . PRO A 1 67 ? -34.504 10.624 -44.243 1.00 42.12 67 PRO A N 1
ATOM 504 C CA . PRO A 1 67 ? -35.473 9.544 -44.328 1.00 42.12 67 PRO A CA 1
ATOM 505 C C . PRO A 1 67 ? -36.633 9.935 -45.254 1.00 42.12 67 PRO A C 1
ATOM 507 O O . PRO A 1 67 ? -37.299 10.957 -45.078 1.00 42.12 67 PRO A O 1
ATOM 510 N N . SER A 1 68 ? -36.859 9.084 -46.248 1.00 32.50 68 SER A N 1
ATOM 511 C CA . SER A 1 68 ? -37.980 9.110 -47.178 1.00 32.50 68 SER A CA 1
ATOM 512 C C . SER A 1 68 ? -39.322 8.864 -46.483 1.00 32.50 68 SER A C 1
ATOM 514 O O . SER A 1 68 ? -39.455 8.001 -45.616 1.00 32.50 68 SER A O 1
ATOM 516 N N . SER A 1 69 ? -40.324 9.600 -46.951 1.00 36.75 69 SER A N 1
ATOM 517 C CA . SER A 1 69 ? -41.756 9.457 -46.702 1.00 36.75 69 SER A CA 1
ATOM 518 C C . SER A 1 69 ? -42.270 8.012 -46.756 1.00 36.75 69 SER A C 1
ATOM 520 O O . SER A 1 69 ? -42.102 7.344 -47.776 1.00 36.75 69 SER A O 1
ATOM 522 N N . PHE A 1 70 ? -43.028 7.593 -45.740 1.00 34.38 70 PHE A N 1
ATOM 523 C CA . PHE A 1 70 ? -44.023 6.529 -45.880 1.00 34.38 70 PHE A CA 1
ATOM 524 C C . PHE A 1 70 ? -45.422 7.069 -45.586 1.00 34.38 70 PHE A C 1
ATOM 526 O O . PHE A 1 70 ? -45.644 7.819 -44.635 1.00 34.38 70 PHE A O 1
ATOM 533 N N . GLY A 1 71 ? -46.323 6.741 -46.509 1.00 30.75 71 GLY A N 1
ATOM 534 C CA . GLY A 1 71 ? -47.628 7.349 -46.692 1.00 30.75 71 GLY A CA 1
ATOM 535 C C . GLY A 1 71 ? -48.697 6.923 -45.694 1.00 30.75 71 GLY A C 1
ATOM 536 O O . GLY A 1 71 ? -48.634 5.889 -45.034 1.00 30.75 71 GLY A O 1
ATOM 537 N N . ALA A 1 72 ? -49.719 7.769 -45.646 1.00 32.66 72 ALA A N 1
ATOM 538 C CA . ALA A 1 72 ? -50.968 7.546 -44.954 1.00 32.66 72 ALA A CA 1
ATOM 539 C C . ALA A 1 72 ? -51.775 6.409 -45.598 1.00 32.66 72 ALA A C 1
ATOM 541 O O . ALA A 1 72 ? -51.999 6.412 -46.807 1.00 32.66 72 ALA A O 1
ATOM 542 N N . VAL A 1 73 ? -52.332 5.527 -44.768 1.00 31.06 73 VAL A N 1
ATOM 543 C CA . VAL A 1 73 ? -53.557 4.790 -45.093 1.00 31.06 73 VAL A CA 1
ATOM 544 C C . VAL A 1 73 ? -54.512 4.924 -43.910 1.00 31.06 73 VAL A C 1
ATOM 546 O O . VAL A 1 73 ? -54.277 4.400 -42.825 1.00 31.06 73 VAL A O 1
ATOM 549 N N . LYS A 1 74 ? -55.597 5.670 -44.131 1.00 31.67 74 LYS A N 1
ATOM 550 C CA . LYS A 1 74 ? -56.813 5.641 -43.313 1.00 31.67 74 LYS A CA 1
ATOM 551 C C . LYS A 1 74 ? -57.657 4.451 -43.763 1.00 31.67 74 LYS A C 1
ATOM 553 O O . LYS A 1 74 ? -57.973 4.358 -44.944 1.00 31.67 74 LYS A O 1
ATOM 558 N N . MET A 1 75 ? -58.155 3.658 -42.820 1.00 30.33 75 MET A N 1
ATOM 559 C CA . MET A 1 75 ? -59.453 3.007 -42.990 1.00 30.33 75 MET A CA 1
ATOM 560 C C . MET A 1 75 ? -60.201 2.974 -41.655 1.00 30.33 75 MET A C 1
ATOM 562 O O . MET A 1 75 ? -59.680 2.545 -40.631 1.00 30.33 75 MET A O 1
ATOM 566 N N . LEU A 1 76 ? -61.414 3.519 -41.688 1.00 35.09 76 LEU A N 1
ATOM 567 C CA . LEU A 1 76 ? -62.401 3.532 -40.615 1.00 35.09 76 LEU A CA 1
ATOM 568 C C . LEU A 1 76 ? -63.056 2.152 -40.486 1.00 35.09 76 LEU A C 1
ATOM 570 O O . LEU A 1 76 ? -63.447 1.580 -41.496 1.00 35.09 76 LEU A O 1
ATOM 574 N N . SER A 1 77 ? -63.372 1.720 -39.267 1.00 30.08 77 SER A N 1
ATOM 575 C CA . SER A 1 77 ? -64.764 1.371 -38.947 1.00 30.08 77 SER A CA 1
ATOM 576 C C . SER A 1 77 ? -65.008 1.331 -37.437 1.00 30.08 77 SER A C 1
ATOM 578 O O . SER A 1 77 ? -64.142 1.012 -36.630 1.00 30.08 77 SER A O 1
ATOM 580 N N . ARG A 1 78 ? -66.213 1.786 -37.092 1.00 39.09 78 ARG A N 1
ATOM 581 C CA . ARG A 1 78 ? -66.801 1.949 -35.759 1.00 39.09 78 ARG A CA 1
ATOM 582 C C . ARG A 1 78 ? -67.082 0.583 -35.131 1.00 39.09 78 ARG A C 1
ATOM 584 O O . ARG A 1 78 ? -67.407 -0.321 -35.876 1.00 39.09 78 ARG A O 1
ATOM 591 N N . PHE A 1 79 ? -67.104 0.495 -33.802 1.00 33.28 79 PHE A N 1
ATOM 592 C CA . PHE A 1 79 ? -68.292 0.128 -33.011 1.00 33.28 79 PHE A CA 1
ATOM 593 C C . PHE A 1 79 ? -67.975 0.311 -31.513 1.00 33.28 79 PHE A C 1
ATOM 595 O O . PHE A 1 79 ? -66.991 -0.213 -31.006 1.00 33.28 79 PHE A O 1
ATOM 602 N N . ALA A 1 80 ? -68.807 1.090 -30.818 1.00 39.19 80 ALA A N 1
ATOM 603 C CA . ALA A 1 80 ? -68.875 1.152 -29.354 1.00 39.19 80 ALA A CA 1
ATOM 604 C C . ALA A 1 80 ? -69.992 0.207 -28.875 1.00 39.19 80 ALA A C 1
ATOM 606 O O . ALA A 1 80 ? -70.914 -0.058 -29.655 1.00 39.19 80 ALA A O 1
ATOM 607 N N . PRO A 1 81 ? -69.989 -0.226 -27.598 1.00 46.31 81 PRO A N 1
ATOM 608 C CA . PRO A 1 81 ? -70.943 0.411 -26.683 1.00 46.31 81 PRO A CA 1
ATOM 609 C C . PRO A 1 81 ? -70.513 0.550 -25.201 1.00 46.31 81 PRO A C 1
ATOM 611 O O . PRO A 1 81 ? -69.800 -0.267 -24.637 1.00 46.31 81 PRO A O 1
ATOM 614 N N . ARG A 1 82 ? -71.050 1.626 -24.604 1.00 35.34 82 ARG A N 1
ATOM 615 C CA . ARG A 1 82 ? -71.587 1.833 -23.236 1.00 35.34 82 ARG A CA 1
ATOM 616 C C . ARG A 1 82 ? -70.948 1.156 -22.001 1.00 35.34 82 ARG A C 1
ATOM 618 O O . ARG A 1 82 ? -71.184 -0.006 -21.713 1.00 35.34 82 ARG A O 1
ATOM 625 N N . ALA A 1 83 ? -70.315 2.021 -21.202 1.00 43.38 83 ALA A N 1
ATOM 626 C CA . ALA A 1 83 ? -70.543 2.342 -19.779 1.00 43.38 83 ALA A CA 1
ATOM 627 C C . ALA A 1 83 ? -71.128 1.294 -18.809 1.00 43.38 83 ALA A C 1
ATOM 629 O O . ALA A 1 83 ? -72.261 0.860 -18.980 1.00 43.38 83 ALA A O 1
ATOM 630 N N . LEU A 1 84 ? -70.447 1.136 -17.663 1.00 34.19 84 LEU A N 1
ATOM 631 C CA . LEU A 1 84 ? -71.050 1.022 -16.327 1.00 34.19 84 LEU A CA 1
ATOM 632 C C . LEU A 1 84 ? -70.082 1.613 -15.284 1.00 34.19 84 LEU A C 1
ATOM 634 O O . LEU A 1 84 ? -68.927 1.207 -15.187 1.00 34.19 84 LEU A O 1
ATOM 638 N N . ALA A 1 85 ? -70.559 2.611 -14.542 1.00 45.28 85 ALA A N 1
ATOM 639 C CA . ALA A 1 85 ? -69.867 3.239 -13.422 1.00 45.28 85 ALA A CA 1
ATOM 640 C C . ALA A 1 85 ? -70.144 2.466 -12.121 1.00 45.28 85 ALA A C 1
ATOM 642 O O . ALA A 1 85 ? -71.272 2.031 -11.895 1.00 45.28 85 ALA A O 1
ATOM 643 N N . ALA A 1 86 ? -69.142 2.360 -11.246 1.00 36.31 86 ALA A N 1
ATOM 644 C CA . ALA A 1 86 ? -69.298 1.925 -9.857 1.00 36.31 86 ALA A CA 1
ATOM 645 C C . ALA A 1 86 ? -68.432 2.810 -8.932 1.00 36.31 86 ALA A C 1
ATOM 647 O O . ALA A 1 86 ? -67.376 3.279 -9.364 1.00 36.31 86 ALA A O 1
ATOM 648 N N . PRO A 1 87 ? -68.878 3.100 -7.695 1.00 40.59 87 PRO A N 1
ATOM 649 C CA . PRO A 1 87 ? -68.400 4.242 -6.923 1.00 40.59 87 PRO A CA 1
ATOM 650 C C . PRO A 1 87 ? -67.108 3.946 -6.155 1.00 40.59 87 PRO A C 1
ATOM 652 O O . PRO A 1 87 ? -66.958 2.915 -5.500 1.00 40.59 87 PRO A O 1
ATOM 655 N N . THR A 1 88 ? -66.196 4.913 -6.169 1.00 37.47 88 THR A N 1
ATOM 656 C CA . THR A 1 88 ? -65.017 4.981 -5.306 1.00 37.47 88 THR A CA 1
ATOM 657 C C . THR A 1 88 ? -65.434 5.259 -3.859 1.00 37.47 88 THR A C 1
ATOM 659 O O . THR A 1 88 ? -65.938 6.332 -3.532 1.00 37.47 88 THR A O 1
ATOM 662 N N . ARG A 1 89 ? -65.194 4.302 -2.953 1.00 38.62 89 ARG A N 1
ATOM 663 C CA . ARG A 1 89 ? -65.184 4.563 -1.506 1.00 38.62 89 ARG A CA 1
ATOM 664 C C . ARG A 1 89 ? -63.810 5.108 -1.116 1.00 38.62 89 ARG A C 1
ATOM 666 O O . ARG A 1 89 ? -62.818 4.388 -1.170 1.00 38.62 89 ARG A O 1
ATOM 673 N N . TYR A 1 90 ? -63.766 6.378 -0.722 1.00 38.03 90 TYR A N 1
ATOM 674 C CA . TYR A 1 90 ? -62.614 6.990 -0.062 1.00 38.03 90 TYR A CA 1
ATOM 675 C C . TYR A 1 90 ? -62.455 6.387 1.342 1.00 38.03 90 TYR A C 1
ATOM 677 O O . TYR A 1 90 ? -63.335 6.545 2.187 1.00 38.03 90 TYR A O 1
ATOM 685 N N . ALA A 1 91 ? -61.331 5.719 1.598 1.00 38.16 91 ALA A N 1
ATOM 686 C CA . ALA A 1 91 ? -60.852 5.436 2.949 1.00 38.16 91 ALA A CA 1
ATOM 687 C C . ALA A 1 91 ? -59.721 6.428 3.281 1.00 38.16 91 ALA A C 1
ATOM 689 O O . ALA A 1 91 ? -58.892 6.704 2.409 1.00 38.16 91 ALA A O 1
ATOM 690 N N . PRO A 1 92 ? -59.657 6.994 4.500 1.00 36.97 92 PRO A N 1
ATOM 691 C CA . PRO A 1 92 ? -58.628 7.965 4.838 1.00 36.97 92 PRO A CA 1
ATOM 692 C C . PRO A 1 92 ? -57.278 7.253 4.963 1.00 36.97 92 PRO A C 1
ATOM 694 O O . PRO A 1 92 ? -57.120 6.313 5.743 1.00 36.97 92 PRO A O 1
ATOM 697 N N . ALA A 1 93 ? -56.291 7.710 4.193 1.00 37.91 93 ALA A N 1
ATOM 698 C CA . ALA A 1 93 ? -54.920 7.243 4.305 1.00 37.91 93 ALA A CA 1
ATOM 699 C C . ALA A 1 93 ? -54.372 7.608 5.694 1.00 37.91 93 ALA A C 1
ATOM 701 O O . ALA A 1 93 ? -54.148 8.780 6.005 1.00 37.91 93 ALA A O 1
ATOM 702 N N . ARG A 1 94 ? -54.142 6.597 6.538 1.00 40.25 94 ARG A N 1
ATOM 703 C CA . ARG A 1 94 ? -53.284 6.741 7.717 1.00 40.25 94 ARG A CA 1
ATOM 704 C C . ARG A 1 94 ? -51.891 7.113 7.212 1.00 40.25 94 ARG A C 1
ATOM 706 O O . ARG A 1 94 ? -51.238 6.301 6.563 1.00 40.25 94 ARG A O 1
ATOM 713 N N . LYS A 1 95 ? -51.443 8.339 7.498 1.00 36.62 95 LYS A N 1
ATOM 714 C CA . LYS A 1 95 ? -50.038 8.729 7.341 1.00 36.62 95 LYS A CA 1
ATOM 715 C C . LYS A 1 95 ? -49.213 7.870 8.297 1.00 36.62 95 LYS A C 1
ATOM 717 O O . LYS A 1 95 ? -49.118 8.177 9.481 1.00 36.62 95 LYS A O 1
ATOM 722 N N . ALA A 1 96 ? -48.662 6.773 7.790 1.00 38.53 96 ALA A N 1
ATOM 723 C CA . ALA A 1 96 ? -47.590 6.077 8.471 1.00 38.53 96 ALA A CA 1
ATOM 724 C C . ALA A 1 96 ? -46.368 7.001 8.422 1.00 38.53 96 ALA A C 1
ATOM 726 O O . ALA A 1 96 ? -45.843 7.295 7.349 1.00 38.53 96 ALA A O 1
ATOM 727 N N . PHE A 1 97 ? -45.957 7.512 9.580 1.00 38.94 97 PHE A N 1
ATOM 728 C CA . PHE A 1 97 ? -44.627 8.078 9.744 1.00 38.94 97 PHE A CA 1
ATOM 729 C C . PHE A 1 97 ? -43.634 6.923 9.578 1.00 38.94 97 PHE A C 1
ATOM 731 O O . PHE A 1 97 ? -43.397 6.165 10.514 1.00 38.94 97 PHE A O 1
ATOM 738 N N . SER A 1 98 ? -43.083 6.755 8.376 1.00 36.41 98 SER A N 1
ATOM 739 C CA . SER A 1 98 ? -41.819 6.037 8.231 1.00 36.41 98 SER A CA 1
ATOM 740 C C . SER A 1 98 ? -40.743 6.925 8.853 1.00 36.41 98 SER A C 1
ATOM 742 O O . SER A 1 98 ? -40.593 8.065 8.402 1.00 36.41 98 SER A O 1
ATOM 744 N N . PRO A 1 99 ? -40.011 6.471 9.885 1.00 36.22 99 PRO A N 1
ATOM 745 C CA . PRO A 1 99 ? -38.849 7.215 10.333 1.00 36.22 99 PRO A CA 1
ATOM 746 C C . PRO A 1 99 ? -37.898 7.296 9.139 1.00 36.22 99 PRO A C 1
ATOM 748 O O . PRO A 1 99 ? -37.657 6.294 8.461 1.00 36.22 99 PRO A O 1
ATOM 751 N N . ALA A 1 100 ? -37.416 8.498 8.828 1.00 35.31 100 ALA A N 1
ATOM 752 C CA . ALA A 1 100 ? -36.367 8.659 7.840 1.00 35.31 100 ALA A CA 1
ATOM 753 C C . ALA A 1 100 ? -35.180 7.814 8.312 1.00 35.31 100 ALA A C 1
ATOM 755 O O . ALA A 1 100 ? -34.549 8.135 9.318 1.00 35.31 100 ALA A O 1
ATOM 756 N N . VAL A 1 101 ? -34.913 6.702 7.627 1.00 38.91 101 VAL A N 1
ATOM 757 C CA . VAL A 1 101 ? -33.668 5.964 7.806 1.00 38.91 101 VAL A CA 1
ATOM 758 C C . VAL A 1 101 ? -32.586 6.918 7.326 1.00 38.91 101 VAL A C 1
ATOM 760 O O . VAL A 1 101 ? -32.404 7.109 6.124 1.00 38.91 101 VAL A O 1
ATOM 763 N N . VAL A 1 102 ? -31.937 7.605 8.267 1.00 37.47 102 VAL A N 1
ATOM 764 C CA . VAL A 1 102 ? -30.748 8.402 7.982 1.00 37.47 102 VAL A CA 1
ATOM 765 C C . VAL A 1 102 ? -29.736 7.417 7.421 1.00 37.47 102 VAL A C 1
ATOM 767 O O . VAL A 1 102 ? -29.220 6.562 8.139 1.00 37.47 102 VAL A O 1
ATOM 770 N N . ARG A 1 103 ? -29.532 7.471 6.106 1.00 49.12 103 ARG A N 1
ATOM 771 C CA . ARG A 1 103 ? -28.576 6.621 5.409 1.00 49.12 103 ARG A CA 1
ATOM 772 C C . ARG A 1 103 ? -27.188 7.102 5.825 1.00 49.12 103 ARG A C 1
ATOM 774 O O . ARG A 1 103 ? -26.695 8.089 5.288 1.00 49.12 103 ARG A O 1
ATOM 781 N N . ARG A 1 104 ? -26.625 6.472 6.857 1.00 63.06 104 ARG A N 1
ATOM 782 C CA . ARG A 1 104 ? -25.275 6.751 7.357 1.00 63.06 104 ARG A CA 1
ATOM 783 C C . ARG A 1 104 ? -24.292 6.437 6.230 1.00 63.06 104 ARG A C 1
ATOM 785 O O . ARG A 1 104 ? -24.317 5.334 5.693 1.00 63.06 104 ARG A O 1
ATOM 792 N N . SER A 1 105 ? -23.510 7.426 5.814 1.00 79.06 105 SER A N 1
ATOM 793 C CA . SER A 1 105 ? -22.526 7.287 4.737 1.00 79.06 105 SER A CA 1
ATOM 794 C C . SER A 1 105 ? -21.128 7.245 5.326 1.00 79.06 105 SER A C 1
ATOM 796 O O . SER A 1 105 ? -20.834 8.061 6.198 1.00 79.06 105 SER A O 1
ATOM 798 N N . VAL A 1 106 ? -20.261 6.378 4.799 1.00 84.44 106 VAL A N 1
ATOM 799 C CA . VAL A 1 106 ? -18.855 6.310 5.228 1.00 84.44 106 VAL A CA 1
ATOM 800 C C . VAL A 1 106 ? -18.193 7.682 5.159 1.00 84.44 106 VAL A C 1
ATOM 802 O O . VAL A 1 106 ? -18.215 8.333 4.107 1.00 84.44 106 VAL A O 1
ATOM 805 N N . THR A 1 107 ? -17.595 8.102 6.271 1.00 87.62 107 THR A N 1
ATOM 806 C CA . THR A 1 107 ? -16.861 9.366 6.376 1.00 87.62 107 THR A CA 1
ATOM 807 C C . THR A 1 107 ? -15.373 9.177 6.090 1.00 87.62 107 THR A C 1
ATOM 809 O O . THR A 1 107 ? -14.905 8.094 5.744 1.00 87.62 107 THR A O 1
ATOM 812 N N . THR A 1 108 ? -14.623 10.272 6.171 1.00 90.69 108 THR A N 1
ATOM 813 C CA . THR A 1 108 ? -13.156 10.276 6.131 1.00 90.69 108 THR A CA 1
ATOM 814 C C . THR A 1 108 ? -12.575 10.771 7.453 1.00 90.69 108 THR A C 1
ATOM 816 O O . THR A 1 108 ? -11.481 11.323 7.457 1.00 90.69 108 THR A O 1
ATOM 819 N N . ASP A 1 109 ? -13.326 10.671 8.550 1.00 91.81 109 ASP A N 1
ATOM 820 C CA . ASP A 1 109 ? -12.860 11.110 9.865 1.00 91.81 109 ASP A CA 1
ATOM 821 C C . ASP A 1 109 ? -11.830 10.111 10.409 1.00 91.81 109 ASP A C 1
ATOM 823 O O . ASP A 1 109 ? -12.156 8.965 10.709 1.00 91.81 109 ASP A O 1
ATOM 827 N N . ALA A 1 110 ? -10.575 10.538 10.518 1.00 87.81 110 ALA A N 1
ATOM 828 C CA . ALA A 1 110 ? -9.484 9.704 11.017 1.00 87.81 110 ALA A CA 1
ATOM 829 C C . ALA A 1 110 ? -9.520 9.490 12.544 1.00 87.81 110 ALA A C 1
ATOM 831 O O . ALA A 1 110 ? -8.800 8.637 13.059 1.00 87.81 110 ALA A O 1
ATOM 832 N N . ALA A 1 111 ? -10.328 10.265 13.274 1.00 90.06 111 ALA A N 1
ATOM 833 C CA . ALA A 1 111 ? -10.448 10.255 14.729 1.00 90.06 111 ALA A CA 1
ATOM 834 C C . ALA A 1 111 ? -11.867 9.830 15.156 1.00 90.06 111 ALA A C 1
ATOM 836 O O . ALA A 1 111 ? -12.451 10.394 16.083 1.00 90.06 111 ALA A O 1
ATOM 837 N N . SER A 1 112 ? -12.422 8.817 14.488 1.00 88.81 112 SER A N 1
ATOM 838 C CA . SER A 1 112 ? -13.824 8.419 14.672 1.00 88.81 112 SER A CA 1
ATOM 839 C C . SER A 1 112 ? -14.036 7.309 15.713 1.00 88.81 112 SER A C 1
ATOM 841 O O . SER A 1 112 ? -15.119 7.179 16.282 1.00 88.81 112 SER A O 1
ATOM 843 N N . SER A 1 113 ? -12.999 6.515 15.987 1.00 92.19 113 SER A N 1
ATOM 844 C CA . SER A 1 113 ? -13.047 5.405 16.945 1.00 92.19 113 SER A CA 1
ATOM 845 C C . SER A 1 113 ? -13.073 5.885 18.409 1.00 92.19 113 SER A C 1
ATOM 847 O O . SER A 1 113 ? -12.654 7.003 18.725 1.00 92.19 113 SER A O 1
ATOM 849 N N . HIS A 1 114 ? -13.533 5.035 19.329 1.00 93.38 114 HIS A N 1
ATOM 850 C CA . HIS A 1 114 ? -13.727 5.363 20.742 1.00 93.38 114 HIS A CA 1
ATOM 851 C C . HIS A 1 114 ? -13.362 4.207 21.685 1.00 93.38 114 HIS A C 1
ATOM 853 O O . HIS A 1 114 ? -13.792 3.073 21.486 1.00 93.38 114 HIS A O 1
ATOM 859 N N . ALA A 1 115 ? -12.650 4.517 22.766 1.00 93.69 115 ALA A N 1
ATOM 860 C CA . ALA A 1 115 ? -12.467 3.657 23.928 1.00 93.69 115 ALA A CA 1
ATOM 861 C C . ALA A 1 115 ? -12.526 4.517 25.196 1.00 93.69 115 ALA A C 1
ATOM 863 O O . ALA A 1 115 ? -12.056 5.657 25.196 1.00 93.69 115 ALA A O 1
ATOM 864 N N . GLU A 1 116 ? -13.105 3.976 26.266 1.00 90.69 116 GLU A N 1
ATOM 865 C CA . GLU A 1 116 ? -13.097 4.643 27.566 1.00 90.69 116 GLU A CA 1
ATOM 866 C C . GLU A 1 116 ? -11.715 4.503 28.203 1.00 90.69 116 GLU A C 1
ATOM 868 O O . GLU A 1 116 ? -11.139 3.416 28.245 1.00 90.69 116 GLU A O 1
ATOM 873 N N . LYS A 1 117 ? -11.181 5.596 28.755 1.00 92.12 117 LYS A N 1
ATOM 874 C CA . LYS A 1 117 ? -9.857 5.589 29.400 1.00 92.12 117 LYS A CA 1
ATOM 875 C C . LYS A 1 117 ? -9.776 4.604 30.576 1.00 92.12 117 LYS A C 1
ATOM 877 O O . LYS A 1 117 ? -8.696 4.105 30.873 1.00 92.12 117 LYS A O 1
ATOM 882 N N . SER A 1 118 ? -10.899 4.319 31.241 1.00 92.19 118 SER A N 1
ATOM 883 C CA . SER A 1 118 ? -10.983 3.312 32.310 1.00 92.19 118 SER A CA 1
ATOM 884 C C . SER A 1 118 ? -10.757 1.883 31.824 1.00 92.19 118 SER A C 1
ATOM 886 O O . SER A 1 118 ? -10.351 1.036 32.618 1.00 92.19 118 SER A O 1
ATOM 888 N N . ASP A 1 119 ? -11.025 1.624 30.545 1.00 93.56 119 ASP A N 1
ATOM 889 C CA . ASP A 1 119 ? -10.987 0.287 29.955 1.00 93.56 119 ASP A CA 1
ATOM 890 C C . ASP A 1 119 ? -9.608 -0.021 29.359 1.00 93.56 119 ASP A C 1
ATOM 892 O O . ASP A 1 119 ? -9.304 -1.177 29.065 1.00 93.56 119 ASP A O 1
ATOM 896 N N . VAL A 1 120 ? -8.753 1.000 29.215 1.00 95.56 120 VAL A N 1
ATOM 897 C CA . VAL A 1 120 ? -7.374 0.868 28.739 1.00 95.56 120 VAL A CA 1
ATOM 898 C C . VAL A 1 120 ? -6.478 0.363 29.879 1.00 95.56 120 VAL A C 1
ATOM 900 O O . VAL A 1 120 ? -6.306 1.058 30.885 1.00 95.56 120 VAL A O 1
ATOM 903 N N . PRO A 1 121 ? -5.868 -0.829 29.749 1.00 95.88 121 PRO A N 1
ATOM 904 C CA . PRO A 1 121 ? -4.993 -1.381 30.772 1.00 95.88 121 PRO A CA 1
ATOM 905 C C . PRO A 1 121 ? -3.729 -0.545 30.966 1.00 95.88 121 PRO A C 1
ATOM 907 O O . PRO A 1 121 ? -3.287 0.175 30.072 1.00 95.88 121 PRO A O 1
ATOM 910 N N . SER A 1 122 ? -3.086 -0.679 32.124 1.00 94.31 122 SER A N 1
ATOM 911 C CA . SER A 1 122 ? -1.787 -0.043 32.347 1.00 94.31 122 SER A CA 1
ATOM 912 C C . SER A 1 122 ? -0.684 -0.706 31.515 1.00 94.31 122 SER A C 1
ATOM 914 O O . SER A 1 122 ? 0.182 0.003 30.993 1.00 94.31 122 SER A O 1
ATOM 916 N N . GLU A 1 123 ? -0.722 -2.035 31.362 1.00 96.69 123 GLU A N 1
ATOM 917 C CA . GLU A 1 123 ? 0.278 -2.812 30.626 1.00 96.69 123 GLU A CA 1
ATOM 918 C C . GLU A 1 123 ? 0.160 -2.645 29.104 1.00 96.69 123 GLU A C 1
ATOM 920 O O . GLU A 1 123 ? -0.933 -2.661 28.542 1.00 96.69 123 GLU A O 1
ATOM 925 N N . ASP A 1 124 ? 1.299 -2.543 28.413 1.00 95.62 124 ASP A N 1
ATOM 926 C CA . ASP A 1 124 ? 1.319 -2.210 26.983 1.00 95.62 124 ASP A CA 1
ATOM 927 C C . ASP A 1 124 ? 0.830 -3.338 26.060 1.00 95.62 124 ASP A C 1
ATOM 929 O O . ASP A 1 124 ? 0.235 -3.066 25.014 1.00 95.62 124 ASP A O 1
ATOM 933 N N . ASP A 1 125 ? 1.067 -4.594 26.444 1.00 96.69 125 ASP A N 1
ATOM 934 C CA . ASP A 1 125 ? 0.720 -5.782 25.655 1.00 96.69 125 ASP A CA 1
ATOM 935 C C . ASP A 1 125 ? -0.698 -6.312 25.938 1.00 96.69 125 ASP A C 1
ATOM 937 O O . ASP A 1 125 ? -1.179 -7.190 25.220 1.00 96.69 125 ASP A O 1
ATOM 941 N N . LYS A 1 126 ? -1.380 -5.818 26.980 1.00 97.44 126 LYS A N 1
ATOM 942 C CA . LYS A 1 126 ? -2.694 -6.340 27.365 1.00 97.44 126 LYS A CA 1
ATOM 943 C C . LYS A 1 126 ? -3.777 -5.815 26.409 1.00 97.44 126 LYS A C 1
ATOM 945 O O . LYS A 1 126 ? -3.832 -4.604 26.178 1.00 97.44 126 LYS A O 1
ATOM 950 N N . PRO A 1 127 ? -4.621 -6.697 25.842 1.00 97.19 127 PRO A N 1
ATOM 951 C CA . PRO A 1 127 ? -5.653 -6.277 24.907 1.00 97.19 127 PRO A CA 1
ATOM 952 C C . PRO A 1 127 ? -6.788 -5.528 25.609 1.00 97.19 127 PRO A C 1
ATOM 954 O O . PRO A 1 127 ? -7.078 -5.770 26.785 1.00 97.19 127 PRO A O 1
ATOM 957 N N . PHE A 1 128 ? -7.426 -4.637 24.857 1.00 97.56 128 PHE A N 1
ATOM 958 C CA . PHE A 1 128 ? -8.666 -3.962 25.209 1.00 97.56 128 PHE A CA 1
ATOM 959 C C . PHE A 1 128 ? -9.513 -3.696 23.964 1.00 97.56 128 PHE A C 1
ATOM 961 O O . PHE A 1 128 ? -9.008 -3.630 22.837 1.00 97.56 128 PHE A O 1
ATOM 968 N N . THR A 1 129 ? -10.810 -3.511 24.189 1.00 97.38 129 THR A N 1
ATOM 969 C CA . THR A 1 129 ? -11.786 -3.293 23.126 1.00 97.38 129 THR A CA 1
ATOM 970 C C . THR A 1 129 ? -11.875 -1.814 22.759 1.00 97.38 129 THR A C 1
ATOM 972 O O . THR A 1 129 ? -12.134 -0.959 23.604 1.00 97.38 129 THR A O 1
ATOM 975 N N . VAL A 1 130 ? -11.745 -1.513 21.470 1.00 97.00 130 VAL A N 1
ATOM 976 C CA . VAL A 1 130 ? -12.084 -0.213 20.879 1.00 97.00 130 VAL A CA 1
ATOM 977 C C . VAL A 1 130 ? -13.387 -0.354 20.104 1.00 97.00 130 VAL A C 1
ATOM 979 O O . VAL A 1 130 ? -13.573 -1.309 19.349 1.00 97.00 130 VAL A O 1
ATOM 982 N N . ARG A 1 131 ? -14.290 0.616 20.248 1.00 97.25 131 ARG A N 1
ATOM 983 C CA . ARG A 1 131 ? -15.498 0.731 19.433 1.00 97.25 131 ARG A CA 1
ATOM 984 C C . ARG A 1 131 ? -15.236 1.637 18.232 1.00 97.25 131 ARG A C 1
ATOM 986 O O . ARG A 1 131 ? -14.856 2.792 18.386 1.00 97.25 131 ARG A O 1
ATOM 993 N N . LEU A 1 132 ? -15.463 1.122 17.033 1.00 96.12 132 LEU A N 1
ATOM 994 C CA . LEU A 1 132 ? -15.396 1.885 15.791 1.00 96.12 132 LEU A CA 1
ATOM 995 C C . LEU A 1 132 ? -16.641 2.768 15.639 1.00 96.12 132 LEU A C 1
ATOM 997 O O . LEU A 1 132 ? -17.706 2.457 16.178 1.00 96.12 132 LEU A O 1
ATOM 1001 N N . SER A 1 133 ? -16.519 3.853 14.873 1.00 93.94 133 SER A N 1
ATOM 1002 C CA . SER A 1 133 ? -17.671 4.678 14.502 1.00 93.94 133 SER A CA 1
ATOM 1003 C C . SER A 1 133 ? -18.704 3.863 13.724 1.00 93.94 133 SER A C 1
ATOM 1005 O O . SER A 1 133 ? -18.355 3.055 12.862 1.00 93.94 133 SER A O 1
ATOM 1007 N N . ASP A 1 134 ? -19.987 4.145 13.946 1.00 90.88 134 ASP A N 1
ATOM 1008 C CA . ASP A 1 134 ? -21.078 3.576 13.151 1.00 90.88 134 ASP A CA 1
ATOM 1009 C C . ASP A 1 134 ? -20.976 3.965 11.652 1.00 90.88 134 ASP A C 1
ATOM 1011 O O . ASP A 1 134 ? -21.633 3.362 10.805 1.00 90.88 134 ASP A O 1
ATOM 1015 N N . GLU A 1 135 ? -20.153 4.966 11.318 1.00 92.69 135 GLU A N 1
ATOM 1016 C CA . GLU A 1 135 ? -19.851 5.430 9.955 1.00 92.69 135 GLU A CA 1
ATOM 1017 C C . GLU A 1 135 ? -18.536 4.852 9.399 1.00 92.69 135 GLU A C 1
ATOM 1019 O O . GLU A 1 135 ? -18.089 5.249 8.322 1.00 92.69 135 GLU A O 1
ATOM 1024 N N . ALA A 1 136 ? -17.899 3.909 10.102 1.00 95.19 136 ALA A N 1
ATOM 1025 C CA . ALA A 1 136 ? -16.687 3.245 9.621 1.00 95.19 136 ALA A CA 1
ATOM 1026 C C . ALA A 1 136 ? -16.940 2.418 8.349 1.00 95.19 136 ALA A C 1
ATOM 1028 O O . ALA A 1 136 ? -16.043 2.292 7.509 1.00 95.19 136 ALA A O 1
ATOM 1029 N N . PHE A 1 137 ? -18.161 1.884 8.208 1.00 96.88 137 PHE A N 1
ATOM 1030 C CA . PHE A 1 137 ? -18.532 0.918 7.178 1.00 96.88 137 PHE A CA 1
ATOM 1031 C C . PHE A 1 137 ? -19.878 1.222 6.514 1.00 96.88 137 PHE A C 1
ATOM 1033 O O . PHE A 1 137 ? -20.823 1.666 7.164 1.00 96.88 137 PHE A O 1
ATOM 1040 N N . GLU A 1 138 ? -19.987 0.894 5.227 1.00 97.00 138 GLU A N 1
ATOM 1041 C CA . GLU A 1 138 ? -21.252 0.783 4.490 1.00 97.00 138 GLU A CA 1
ATOM 1042 C C . GLU A 1 138 ? -21.206 -0.506 3.657 1.00 97.00 138 GLU A C 1
ATOM 1044 O O . GLU A 1 138 ? -20.218 -0.772 2.970 1.00 97.00 138 GLU A O 1
ATOM 1049 N N . THR A 1 139 ? -22.243 -1.337 3.759 1.00 96.88 139 THR A N 1
ATOM 1050 C CA . THR A 1 139 ? -22.242 -2.710 3.235 1.00 96.88 139 THR A CA 1
ATOM 1051 C C . THR A 1 139 ? -23.067 -2.861 1.960 1.00 96.88 139 THR A C 1
ATOM 1053 O O . THR A 1 139 ? -23.993 -2.094 1.682 1.00 96.88 139 THR A O 1
ATOM 1056 N N . TYR A 1 140 ? -22.738 -3.880 1.171 1.00 97.69 140 TYR A N 1
ATOM 1057 C CA . TYR A 1 140 ? -23.491 -4.328 0.007 1.00 97.69 140 TYR A CA 1
ATOM 1058 C C . TYR A 1 140 ? -23.502 -5.857 -0.066 1.00 97.69 140 TYR A C 1
ATOM 1060 O O . TYR A 1 140 ? -22.448 -6.465 -0.228 1.00 97.69 140 TYR A O 1
ATOM 1068 N N . GLU A 1 141 ? -24.685 -6.467 0.053 1.00 96.25 141 GLU A N 1
ATOM 1069 C CA . GLU A 1 141 ? -24.877 -7.932 0.037 1.00 96.25 141 GLU A CA 1
ATOM 1070 C C . GLU A 1 141 ? -24.063 -8.691 1.115 1.00 96.25 141 GLU A C 1
ATOM 1072 O O . GLU A 1 141 ? -23.715 -9.856 0.934 1.00 96.25 141 GLU A O 1
ATOM 1077 N N . LEU A 1 142 ? -23.753 -8.037 2.244 1.00 94.75 142 LEU A N 1
ATOM 1078 C CA . LEU A 1 142 ? -23.157 -8.650 3.437 1.00 94.75 142 LEU A CA 1
ATOM 1079 C C . LEU A 1 142 ? -23.630 -7.968 4.725 1.00 94.75 142 LEU A C 1
ATOM 1081 O O . LEU A 1 142 ? -23.974 -6.779 4.730 1.00 94.75 142 LEU A O 1
ATOM 1085 N N . ASP A 1 143 ? -23.559 -8.719 5.821 1.00 91.38 143 ASP A N 1
ATOM 1086 C CA . ASP A 1 143 ? -23.688 -8.177 7.169 1.00 91.38 143 ASP A CA 1
ATOM 1087 C C . ASP A 1 143 ? -22.465 -7.319 7.528 1.00 91.38 143 ASP A C 1
ATOM 1089 O O . ASP A 1 143 ? -21.345 -7.624 7.099 1.00 91.38 143 ASP A O 1
ATOM 1093 N N . PRO A 1 144 ? -22.646 -6.234 8.302 1.00 85.06 144 PRO A N 1
ATOM 1094 C CA . PRO A 1 144 ? -21.537 -5.374 8.680 1.00 85.06 144 PRO A CA 1
ATOM 1095 C C . PRO A 1 144 ? -20.505 -6.131 9.525 1.00 85.06 144 PRO A C 1
ATOM 1097 O O . PRO A 1 144 ? -20.88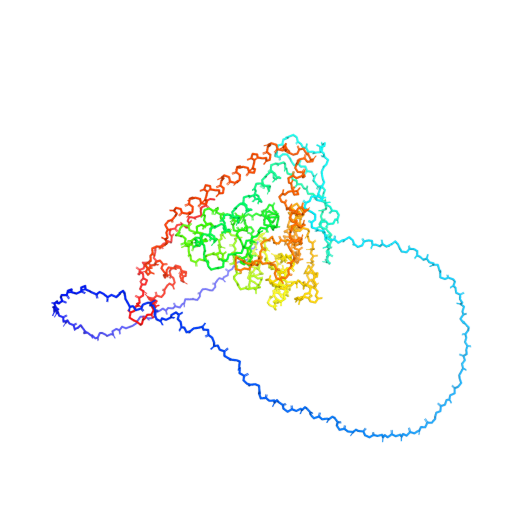2 -6.955 10.365 1.00 85.06 144 PRO A O 1
ATOM 1100 N N . PRO A 1 145 ? -19.204 -5.824 9.360 1.00 91.69 145 PRO A N 1
ATOM 1101 C CA . PRO A 1 145 ? -18.187 -6.271 10.298 1.00 91.69 145 PRO A CA 1
ATOM 1102 C C . PRO A 1 145 ? -18.516 -5.827 11.731 1.00 91.69 145 PRO A C 1
ATOM 1104 O O . PRO A 1 145 ? -19.214 -4.824 11.921 1.00 91.69 145 PRO A O 1
ATOM 1107 N N . PRO A 1 146 ? -17.974 -6.509 12.755 1.00 92.25 146 PRO A N 1
ATOM 1108 C CA . PRO A 1 146 ? -18.062 -6.023 14.123 1.00 92.25 146 PRO A CA 1
ATOM 1109 C C . PRO A 1 146 ? -17.532 -4.587 14.236 1.00 92.25 146 PRO A C 1
ATOM 1111 O O . PRO A 1 146 ? -16.418 -4.284 13.814 1.00 92.25 146 PRO A O 1
ATOM 1114 N N . TYR A 1 147 ? -18.314 -3.707 14.866 1.00 94.19 147 TYR A N 1
ATOM 1115 C CA . TYR A 1 147 ? -17.896 -2.341 15.217 1.00 94.19 147 TYR A CA 1
ATOM 1116 C C . TYR A 1 147 ? -17.043 -2.304 16.493 1.00 94.19 147 TYR A C 1
ATOM 1118 O O . TYR A 1 147 ? -16.895 -1.263 17.126 1.00 94.19 147 TYR A O 1
ATOM 1126 N N . THR A 1 148 ? -16.502 -3.445 16.900 1.00 95.38 148 THR A N 1
ATOM 1127 C CA . THR A 1 148 ? -15.611 -3.599 18.045 1.00 95.38 148 THR A CA 1
ATOM 1128 C C . THR A 1 148 ? -14.353 -4.301 17.578 1.00 95.38 148 THR A C 1
ATOM 1130 O O . THR A 1 148 ? -14.432 -5.285 16.843 1.00 95.38 148 THR A O 1
ATOM 1133 N N . LEU A 1 149 ? -13.207 -3.810 18.025 1.00 96.38 149 LEU A N 1
ATOM 1134 C CA . LEU A 1 149 ? -11.899 -4.310 17.647 1.00 96.38 149 LEU A CA 1
ATOM 1135 C C . LEU A 1 149 ? -11.042 -4.479 18.898 1.00 96.38 149 LEU A C 1
ATOM 1137 O O . LEU A 1 149 ? -10.888 -3.538 19.672 1.00 96.38 149 LEU A O 1
ATOM 1141 N N . GLU A 1 150 ? -10.439 -5.652 19.052 1.00 97.06 150 GLU A N 1
ATOM 1142 C CA . GLU A 1 150 ? -9.393 -5.862 20.050 1.00 97.06 150 GLU A CA 1
ATOM 1143 C C . GLU A 1 150 ? -8.064 -5.284 19.546 1.00 97.06 150 GLU A C 1
ATOM 1145 O O . GLU A 1 150 ? -7.642 -5.519 18.404 1.00 97.06 150 GLU A O 1
ATOM 1150 N N . THR A 1 151 ? -7.403 -4.520 20.411 1.00 97.69 151 THR A N 1
ATOM 1151 C CA . THR A 1 151 ? -6.081 -3.930 20.173 1.00 97.69 151 THR A CA 1
ATOM 1152 C C . THR A 1 151 ? -5.305 -3.852 21.483 1.00 97.69 151 THR A C 1
ATOM 1154 O O . THR A 1 151 ? -5.862 -4.060 22.556 1.00 97.69 151 THR A O 1
ATOM 1157 N N . SER A 1 152 ? -4.017 -3.524 21.425 1.00 98.38 152 SER A N 1
ATOM 1158 C CA . SER A 1 152 ? -3.211 -3.193 22.607 1.00 98.38 152 SER A CA 1
ATOM 1159 C C . SER A 1 152 ? -2.575 -1.811 22.478 1.00 98.38 152 SER A C 1
ATOM 1161 O O . SER A 1 152 ? -2.524 -1.232 21.388 1.00 98.38 152 SER A O 1
ATOM 1163 N N . LYS A 1 153 ? -2.057 -1.264 23.586 1.00 98.44 153 LYS A N 1
ATOM 1164 C CA . LYS A 1 153 ? -1.329 0.016 23.560 1.00 98.44 153 LYS A CA 1
ATOM 1165 C C . LYS A 1 153 ? -0.109 -0.078 22.650 1.00 98.44 153 LYS A C 1
ATOM 1167 O O . LYS A 1 153 ? 0.156 0.838 21.876 1.00 98.44 153 LYS A O 1
ATOM 1172 N N . LYS A 1 154 ? 0.606 -1.202 22.720 1.00 98.50 154 LYS A N 1
ATOM 1173 C CA . LYS A 1 154 ? 1.760 -1.495 21.871 1.00 98.50 154 LYS A CA 1
ATOM 1174 C C . LYS A 1 154 ? 1.400 -1.510 20.390 1.00 98.50 154 LYS A C 1
ATOM 1176 O O . LYS A 1 154 ? 2.113 -0.907 19.596 1.00 98.50 154 LYS A O 1
ATOM 1181 N N . GLU A 1 155 ? 0.294 -2.152 20.024 1.00 98.56 155 GLU A N 1
ATOM 1182 C CA . GLU A 1 155 ? -0.159 -2.198 18.632 1.00 98.56 155 GLU A CA 1
ATOM 1183 C C . GLU A 1 155 ? -0.507 -0.796 18.108 1.00 98.56 155 GLU A C 1
ATOM 1185 O O . GLU A 1 155 ? -0.051 -0.413 17.034 1.00 98.56 155 GLU A O 1
ATOM 1190 N N . LEU A 1 156 ? -1.215 0.019 18.899 1.00 98.62 156 LEU A N 1
ATOM 1191 C CA . LEU A 1 156 ? -1.541 1.402 18.528 1.00 98.62 156 LEU A CA 1
ATOM 1192 C C . LEU A 1 156 ? -0.286 2.272 18.357 1.00 98.62 156 LEU A C 1
ATOM 1194 O O . LEU A 1 156 ? -0.179 3.026 17.388 1.00 98.62 156 LEU A O 1
ATOM 1198 N N . LYS A 1 157 ? 0.686 2.147 19.270 1.00 98.69 157 LYS A N 1
ATOM 1199 C CA . LYS A 1 157 ? 1.989 2.825 19.170 1.00 98.69 157 LYS A CA 1
ATOM 1200 C C . LYS A 1 157 ? 2.756 2.380 17.918 1.00 98.69 157 LYS A C 1
ATOM 1202 O O . LYS A 1 157 ? 3.345 3.227 17.248 1.00 98.69 157 LYS A O 1
ATOM 1207 N N . GLN A 1 158 ? 2.704 1.093 17.571 1.00 98.75 158 GLN A N 1
ATOM 1208 C CA . GLN A 1 158 ? 3.345 0.560 16.368 1.00 98.75 158 GLN A CA 1
ATOM 1209 C C . GLN A 1 158 ? 2.668 1.059 15.085 1.00 98.75 158 GLN A C 1
ATOM 1211 O O . GLN A 1 158 ? 3.359 1.550 14.200 1.00 98.75 158 GLN A O 1
ATOM 1216 N N . MET A 1 159 ? 1.333 1.035 14.994 1.00 98.75 159 MET A N 1
ATOM 1217 C CA . MET A 1 159 ? 0.606 1.612 13.851 1.00 98.75 159 MET A CA 1
ATOM 1218 C C . MET A 1 159 ? 0.936 3.098 13.663 1.00 98.75 159 MET A C 1
ATOM 1220 O O . MET A 1 159 ? 1.112 3.562 12.535 1.00 98.75 159 MET A O 1
ATOM 1224 N N . TYR A 1 160 ? 1.049 3.852 14.763 1.00 98.88 160 TYR A N 1
ATOM 1225 C CA . TYR A 1 160 ? 1.473 5.249 14.718 1.00 98.88 160 TYR A CA 1
ATOM 1226 C C . TYR A 1 160 ? 2.902 5.394 14.174 1.00 98.88 160 TYR A C 1
ATOM 1228 O O . TYR A 1 160 ? 3.116 6.177 13.246 1.00 98.88 160 TYR A O 1
ATOM 1236 N N . TYR A 1 161 ? 3.858 4.615 14.698 1.00 98.88 161 TYR A N 1
ATOM 1237 C CA . TYR A 1 161 ? 5.235 4.575 14.197 1.00 98.88 161 TYR A CA 1
ATOM 1238 C C . TYR A 1 161 ? 5.275 4.277 12.692 1.00 98.88 161 TYR A C 1
ATOM 1240 O O . TYR A 1 161 ? 5.886 5.029 11.932 1.00 98.88 161 TYR A O 1
ATOM 1248 N N . ASP A 1 162 ? 4.580 3.228 12.252 1.00 98.88 162 ASP A N 1
ATOM 1249 C CA . ASP A 1 162 ? 4.595 2.753 10.868 1.00 98.88 162 ASP A CA 1
ATOM 1250 C C . ASP A 1 162 ? 4.073 3.821 9.904 1.00 98.88 162 ASP A C 1
ATOM 1252 O O . ASP A 1 162 ? 4.708 4.117 8.888 1.00 98.88 162 ASP A O 1
ATOM 1256 N N . MET A 1 163 ? 2.953 4.471 10.239 1.00 98.88 163 MET A N 1
ATOM 1257 C CA . MET A 1 163 ? 2.410 5.546 9.408 1.00 98.88 163 MET A CA 1
ATOM 1258 C C . MET A 1 163 ? 3.336 6.773 9.369 1.00 98.88 163 MET A C 1
ATOM 1260 O O . MET A 1 163 ? 3.517 7.368 8.302 1.00 98.88 163 MET A O 1
ATOM 1264 N N . VAL A 1 164 ? 3.966 7.149 10.491 1.00 98.88 164 VAL A N 1
ATOM 1265 C CA . VAL A 1 164 ? 4.967 8.234 10.518 1.00 98.88 164 VAL A CA 1
ATOM 1266 C C . VAL A 1 164 ? 6.177 7.879 9.653 1.00 98.88 164 VAL A C 1
ATOM 1268 O O . VAL A 1 164 ? 6.653 8.726 8.890 1.00 98.88 164 VAL A O 1
ATOM 1271 N N . ALA A 1 165 ? 6.653 6.638 9.727 1.00 98.88 165 ALA A N 1
ATOM 1272 C CA . ALA A 1 165 ? 7.802 6.176 8.967 1.00 98.88 165 ALA A CA 1
ATOM 1273 C C . ALA A 1 165 ? 7.514 6.168 7.454 1.00 98.88 165 ALA A C 1
ATOM 1275 O O . ALA A 1 165 ? 8.300 6.723 6.680 1.00 98.88 165 ALA A O 1
ATOM 1276 N N . VAL A 1 166 ? 6.340 5.677 7.031 1.00 98.88 166 VAL A N 1
ATOM 1277 C CA . VAL A 1 166 ? 5.879 5.765 5.632 1.00 98.88 166 VAL A CA 1
ATOM 1278 C C . VAL A 1 166 ? 5.809 7.223 5.175 1.00 98.88 166 VAL A C 1
ATOM 1280 O O . VAL A 1 166 ? 6.378 7.576 4.140 1.00 98.88 166 VAL A O 1
ATOM 1283 N N . ARG A 1 167 ? 5.180 8.109 5.961 1.00 98.88 167 ARG A N 1
ATOM 1284 C CA . ARG A 1 167 ? 5.096 9.546 5.646 1.00 98.88 167 ARG A CA 1
ATOM 1285 C C . ARG A 1 167 ? 6.483 10.164 5.475 1.00 98.88 167 ARG A C 1
ATOM 1287 O O . ARG A 1 167 ? 6.690 10.927 4.529 1.00 98.88 167 ARG A O 1
ATOM 1294 N N . ARG A 1 168 ? 7.432 9.858 6.367 1.00 98.81 168 ARG A N 1
ATOM 1295 C CA . ARG A 1 168 ? 8.798 10.395 6.298 1.00 98.81 168 ARG A CA 1
ATOM 1296 C C . ARG A 1 168 ? 9.551 9.868 5.077 1.00 98.81 168 ARG A C 1
ATOM 1298 O O . ARG A 1 168 ? 10.208 10.667 4.412 1.00 98.81 168 ARG A O 1
ATOM 1305 N N . MET A 1 169 ? 9.415 8.583 4.750 1.00 98.88 169 MET A N 1
ATOM 1306 C CA . MET A 1 169 ? 10.032 7.975 3.567 1.00 98.88 169 MET A CA 1
ATOM 1307 C C . MET A 1 169 ? 9.527 8.642 2.282 1.00 98.88 169 MET A C 1
ATOM 1309 O O . MET A 1 169 ? 10.323 9.033 1.429 1.00 98.88 169 MET A O 1
ATOM 1313 N N . GLU A 1 170 ? 8.217 8.861 2.168 1.00 98.88 170 GLU A N 1
ATOM 1314 C CA . GLU A 1 170 ? 7.622 9.538 1.010 1.00 98.88 170 GLU A CA 1
ATOM 1315 C C . GLU A 1 170 ? 8.068 11.008 0.904 1.00 98.88 170 GLU A C 1
ATOM 1317 O O . GLU A 1 170 ? 8.326 11.513 -0.189 1.00 98.88 170 GLU A O 1
ATOM 1322 N N . MET A 1 171 ? 8.222 11.706 2.035 1.00 98.75 171 MET A N 1
ATOM 1323 C CA . MET A 1 171 ? 8.784 13.064 2.056 1.00 98.75 171 MET A CA 1
ATOM 1324 C C . MET A 1 171 ? 10.265 13.096 1.651 1.00 98.75 171 MET A C 1
ATOM 1326 O O . MET A 1 171 ? 10.703 14.046 1.000 1.00 98.75 171 MET A O 1
ATOM 1330 N N . ALA A 1 172 ? 11.045 12.072 2.007 1.00 98.81 172 ALA A N 1
ATOM 1331 C CA . ALA A 1 172 ? 12.419 11.933 1.538 1.00 98.81 172 ALA A CA 1
ATOM 1332 C C . ALA A 1 172 ? 12.461 11.671 0.023 1.00 98.81 172 ALA A C 1
ATOM 1334 O O . ALA A 1 172 ? 13.245 12.309 -0.680 1.00 98.81 172 ALA A O 1
ATOM 1335 N N . ALA A 1 173 ? 11.577 10.817 -0.502 1.00 98.81 173 ALA A N 1
ATOM 1336 C CA . ALA A 1 173 ? 11.447 10.580 -1.938 1.00 98.81 173 ALA A CA 1
ATOM 1337 C C . ALA A 1 173 ? 11.064 11.860 -2.712 1.00 98.81 173 ALA A C 1
ATOM 1339 O O . ALA A 1 173 ? 11.665 12.151 -3.747 1.00 98.81 173 ALA A O 1
ATOM 1340 N N . ASP A 1 174 ? 10.134 12.673 -2.195 1.00 98.56 174 ASP A N 1
ATOM 1341 C CA . ASP A 1 174 ? 9.802 13.994 -2.757 1.00 98.56 174 ASP A CA 1
ATOM 1342 C C . ASP A 1 174 ? 11.042 14.900 -2.863 1.00 98.56 174 ASP A C 1
ATOM 1344 O O . ASP A 1 174 ? 11.332 15.448 -3.934 1.00 98.56 174 ASP A O 1
ATOM 1348 N N . ARG A 1 175 ? 11.806 15.018 -1.767 1.00 98.62 175 ARG A N 1
ATOM 1349 C CA . ARG A 1 175 ? 13.047 15.805 -1.710 1.00 98.62 175 ARG A CA 1
ATOM 1350 C C . ARG A 1 175 ? 14.063 15.311 -2.742 1.00 98.62 175 ARG A C 1
ATOM 1352 O O . ARG A 1 175 ? 14.528 16.095 -3.567 1.00 98.62 175 ARG A O 1
ATOM 1359 N N . LEU A 1 176 ? 14.367 14.015 -2.737 1.00 98.69 176 LEU A N 1
ATOM 1360 C CA . LEU A 1 176 ? 15.363 13.397 -3.619 1.00 98.69 176 LEU A CA 1
ATOM 1361 C C . LEU A 1 176 ? 14.979 13.497 -5.104 1.00 98.69 176 LEU A C 1
ATOM 1363 O O . LEU A 1 176 ? 15.847 13.641 -5.968 1.00 98.69 176 LEU A O 1
ATOM 1367 N N . TYR A 1 177 ? 13.684 13.476 -5.425 1.00 98.69 177 TYR A N 1
ATOM 1368 C CA . TYR A 1 177 ? 13.203 13.725 -6.784 1.00 98.69 177 TYR A CA 1
ATOM 1369 C C . TYR A 1 177 ? 13.413 15.185 -7.207 1.00 98.69 177 TYR A C 1
ATOM 1371 O O . TYR A 1 177 ? 13.861 15.463 -8.324 1.00 98.69 177 TYR A O 1
ATOM 1379 N N . LYS A 1 178 ? 13.131 16.146 -6.319 1.00 97.88 178 LYS A N 1
ATOM 1380 C CA . LYS A 1 178 ? 13.378 17.577 -6.576 1.00 97.88 178 LYS A CA 1
ATOM 1381 C C . LYS A 1 178 ? 14.868 17.878 -6.749 1.00 97.88 178 LYS A C 1
ATOM 1383 O O . LYS A 1 178 ? 15.219 18.662 -7.628 1.00 97.88 178 LYS A O 1
ATOM 1388 N N . GLU A 1 179 ? 15.726 17.178 -6.009 1.00 98.31 179 GLU A N 1
ATOM 1389 C CA . GLU A 1 179 ? 17.189 17.179 -6.164 1.00 98.31 179 GLU A CA 1
ATOM 1390 C C . GLU A 1 179 ? 17.686 16.465 -7.436 1.00 98.31 179 GLU A C 1
ATOM 1392 O O . GLU A 1 179 ? 18.888 16.422 -7.683 1.00 98.31 179 GLU A O 1
ATOM 1397 N N . LYS A 1 180 ? 16.785 15.907 -8.260 1.00 98.25 180 LYS A N 1
ATOM 1398 C CA . LYS A 1 180 ? 17.095 15.158 -9.494 1.00 98.25 180 LYS A CA 1
ATOM 1399 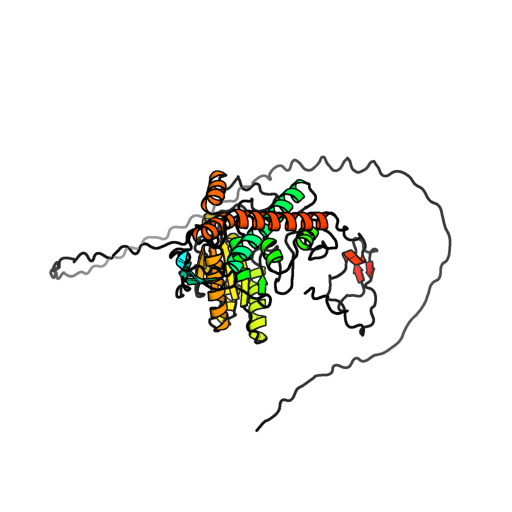C C . LYS A 1 180 ? 17.878 13.861 -9.279 1.00 98.25 180 LYS A C 1
ATOM 1401 O O . LYS A 1 180 ? 18.406 13.307 -10.241 1.00 98.25 180 LYS A O 1
ATOM 1406 N N . LYS A 1 181 ? 17.919 13.351 -8.046 1.00 98.19 181 LYS A N 1
ATOM 1407 C CA . LYS A 1 181 ? 18.520 12.050 -7.724 1.00 98.19 181 LYS A CA 1
ATOM 1408 C C . LYS A 1 181 ? 17.584 10.890 -8.065 1.00 98.19 181 LYS A C 1
ATOM 1410 O O . LYS A 1 181 ? 18.051 9.850 -8.512 1.00 98.19 181 LYS A O 1
ATOM 1415 N N . ILE A 1 182 ? 16.274 11.086 -7.904 1.00 98.62 182 ILE A N 1
ATOM 1416 C CA . ILE A 1 182 ? 15.236 10.181 -8.422 1.00 98.62 182 ILE A CA 1
ATOM 1417 C C . ILE A 1 182 ? 14.751 10.726 -9.770 1.00 98.62 182 ILE A C 1
ATOM 1419 O O . ILE A 1 182 ? 14.585 11.937 -9.939 1.00 98.62 182 ILE A O 1
ATOM 1423 N N . ARG A 1 183 ? 14.519 9.832 -10.735 1.00 95.62 183 ARG A N 1
ATOM 1424 C CA . ARG A 1 183 ? 14.078 10.162 -12.100 1.00 95.62 183 ARG A CA 1
ATOM 1425 C C . ARG A 1 183 ? 12.891 9.303 -12.537 1.00 95.62 183 ARG A C 1
ATOM 1427 O O . ARG A 1 183 ? 12.573 8.306 -11.901 1.00 95.62 183 ARG A O 1
ATOM 1434 N N . GLY A 1 184 ? 12.281 9.654 -13.668 1.00 97.12 184 GLY A N 1
ATOM 1435 C CA . GLY A 1 184 ? 11.158 8.897 -14.224 1.00 97.12 184 GLY A CA 1
ATOM 1436 C C . GLY A 1 184 ? 9.887 9.071 -13.394 1.00 97.12 184 GLY A C 1
ATOM 1437 O O . GLY A 1 184 ? 9.538 10.188 -13.027 1.00 97.12 184 GLY A O 1
ATOM 1438 N N . PHE A 1 185 ? 9.179 7.979 -13.120 1.00 98.12 185 PHE A N 1
ATOM 1439 C CA . PHE A 1 185 ? 7.969 8.013 -12.302 1.00 98.12 185 PHE A CA 1
ATOM 1440 C C . PHE A 1 185 ? 8.293 7.944 -10.807 1.00 98.12 185 PHE A C 1
ATOM 1442 O O . PHE A 1 185 ? 9.200 7.229 -10.396 1.00 98.12 185 PHE A O 1
ATOM 1449 N N . CYS A 1 186 ? 7.517 8.667 -9.998 1.00 98.62 186 CYS A N 1
ATOM 1450 C CA . CYS A 1 186 ? 7.534 8.584 -8.539 1.00 98.62 186 CYS A CA 1
ATOM 1451 C C . CYS A 1 186 ? 6.140 8.954 -8.009 1.00 98.62 186 CYS A C 1
ATOM 1453 O O . CYS A 1 186 ? 5.665 10.071 -8.252 1.00 98.62 186 CYS A O 1
ATOM 1455 N N . HIS A 1 187 ? 5.457 8.007 -7.357 1.00 98.81 187 HIS A N 1
ATOM 1456 C CA . HIS A 1 187 ? 4.058 8.137 -6.929 1.00 98.81 187 HIS A CA 1
ATOM 1457 C C . HIS A 1 187 ? 3.941 8.020 -5.407 1.00 98.81 187 HIS A C 1
ATOM 1459 O O . HIS A 1 187 ? 3.923 6.921 -4.866 1.00 98.81 187 HIS A O 1
ATOM 1465 N N . LEU A 1 188 ? 3.814 9.157 -4.723 1.00 98.62 188 LEU A N 1
ATOM 1466 C CA . LEU A 1 188 ? 3.864 9.205 -3.257 1.00 98.62 188 LEU A CA 1
ATOM 1467 C C . LEU A 1 188 ? 2.516 8.868 -2.608 1.00 98.62 188 LEU A C 1
ATOM 1469 O O . LEU A 1 188 ? 1.510 9.498 -2.944 1.00 98.62 188 LEU A O 1
ATOM 1473 N N . SER A 1 189 ? 2.457 7.966 -1.630 1.00 98.25 189 SER A N 1
ATOM 1474 C CA . SER A 1 189 ? 1.211 7.619 -0.923 1.00 98.25 189 SER A CA 1
ATOM 1475 C C . SER A 1 189 ? 0.853 8.544 0.247 1.00 98.25 189 SER A C 1
ATOM 1477 O O . SER A 1 189 ? 0.018 8.184 1.071 1.00 98.25 189 SER A O 1
ATOM 1479 N N . THR A 1 190 ? 1.441 9.748 0.326 1.00 98.44 190 THR A N 1
ATOM 1480 C CA . THR A 1 190 ? 1.156 10.692 1.426 1.00 98.44 190 THR A CA 1
ATOM 1481 C C . THR A 1 190 ? -0.344 10.979 1.585 1.00 98.44 190 THR A C 1
ATOM 1483 O O . THR A 1 190 ? -0.989 11.457 0.644 1.00 98.44 190 THR A O 1
ATOM 1486 N N . GLY A 1 191 ? -0.877 10.713 2.779 1.00 98.44 191 GLY A N 1
ATOM 1487 C CA . GLY A 1 191 ? -2.303 10.801 3.120 1.00 98.44 191 GLY A CA 1
ATOM 1488 C C . GLY A 1 191 ? -3.058 9.464 3.074 1.00 98.44 191 GLY A C 1
ATOM 1489 O O . GLY A 1 191 ? -4.196 9.409 3.523 1.00 98.44 191 GLY A O 1
ATOM 1490 N N . GLN A 1 192 ? -2.439 8.394 2.565 1.00 98.81 192 GLN A N 1
ATOM 1491 C CA . GLN A 1 192 ? -3.030 7.050 2.451 1.00 98.81 192 GLN A CA 1
ATOM 1492 C C . GLN A 1 192 ? -2.362 6.037 3.395 1.00 98.81 192 GLN A C 1
ATOM 1494 O O . GLN A 1 192 ? -2.490 4.830 3.207 1.00 98.81 192 GLN A O 1
ATOM 1499 N N . GLU A 1 193 ? -1.619 6.503 4.403 1.00 98.81 193 GLU A N 1
ATOM 1500 C CA . GLU A 1 193 ? -0.821 5.637 5.281 1.00 98.81 193 GLU A CA 1
ATOM 1501 C C . GLU A 1 193 ? -1.679 4.624 6.045 1.00 98.81 193 GLU A C 1
ATOM 1503 O O . GLU A 1 193 ? -1.276 3.470 6.181 1.00 98.81 193 GLU A O 1
ATOM 1508 N N . ALA A 1 194 ? -2.879 5.032 6.474 1.00 98.88 194 ALA A N 1
ATOM 1509 C CA . ALA A 1 194 ? -3.819 4.169 7.186 1.00 98.88 194 ALA A CA 1
ATOM 1510 C C . ALA A 1 194 ? -4.239 2.937 6.374 1.00 98.88 194 ALA A C 1
ATOM 1512 O O . ALA A 1 194 ? -4.495 1.892 6.965 1.00 98.88 194 ALA A O 1
ATOM 1513 N N . VAL A 1 195 ? -4.279 3.024 5.039 1.00 98.88 195 VAL A N 1
ATOM 1514 C CA . VAL A 1 195 ? -4.634 1.877 4.192 1.00 98.88 195 VAL A CA 1
ATOM 1515 C C . VAL A 1 195 ? -3.529 0.824 4.250 1.00 98.88 195 VAL A C 1
ATOM 1517 O O . VAL A 1 195 ? -3.799 -0.330 4.573 1.00 98.88 195 VAL A O 1
ATOM 1520 N N . ALA A 1 196 ? -2.276 1.220 4.006 1.00 98.69 196 ALA A N 1
ATOM 1521 C CA . ALA A 1 196 ? -1.144 0.296 4.034 1.00 98.69 196 ALA A CA 1
ATOM 1522 C C . ALA A 1 196 ? -0.892 -0.278 5.437 1.00 98.69 196 ALA A C 1
ATOM 1524 O O . ALA A 1 196 ? -0.759 -1.492 5.579 1.00 98.69 196 ALA A O 1
ATOM 1525 N N . ALA A 1 197 ? -0.875 0.574 6.469 1.00 98.81 197 ALA A N 1
ATOM 1526 C CA . ALA A 1 197 ? -0.665 0.139 7.848 1.00 98.81 197 ALA A CA 1
ATOM 1527 C C . ALA A 1 197 ? -1.835 -0.720 8.355 1.00 98.81 197 ALA A C 1
ATOM 1529 O O . ALA A 1 197 ? -1.621 -1.796 8.902 1.00 98.81 197 ALA A O 1
ATOM 1530 N N . GLY A 1 198 ? -3.081 -0.299 8.123 1.00 98.75 198 GLY A N 1
ATOM 1531 C CA . GLY A 1 198 ? -4.256 -1.034 8.591 1.00 98.75 198 GLY A CA 1
ATOM 1532 C C . GLY A 1 198 ? -4.389 -2.411 7.943 1.00 98.75 198 GLY A C 1
ATOM 1533 O O . GLY A 1 198 ? -4.741 -3.369 8.625 1.00 98.75 198 GLY A O 1
ATOM 1534 N N . ILE A 1 199 ? -4.060 -2.536 6.649 1.00 98.88 199 ILE A N 1
ATOM 1535 C CA . ILE A 1 199 ? -3.991 -3.839 5.976 1.00 98.88 199 ILE A CA 1
ATOM 1536 C C . ILE A 1 199 ? -2.918 -4.716 6.622 1.00 98.88 199 ILE A C 1
ATOM 1538 O O . ILE A 1 199 ? -3.204 -5.865 6.947 1.00 98.88 199 ILE A O 1
ATOM 1542 N N . GLU A 1 200 ? -1.704 -4.195 6.817 1.00 98.75 200 GLU A N 1
ATOM 1543 C CA . GLU A 1 200 ? -0.585 -5.001 7.311 1.00 98.75 200 GLU A CA 1
ATOM 1544 C C . GLU A 1 200 ? -0.812 -5.525 8.729 1.00 98.75 200 GLU A C 1
ATOM 1546 O O . GLU A 1 200 ? -0.545 -6.690 9.002 1.00 98.75 200 GLU A O 1
ATOM 1551 N N . HIS A 1 201 ? -1.373 -4.699 9.613 1.00 98.56 201 HIS A N 1
ATOM 1552 C CA . HIS A 1 201 ? -1.706 -5.092 10.987 1.00 98.56 201 HIS A CA 1
ATOM 1553 C C . HIS A 1 201 ? -2.910 -6.049 11.085 1.00 98.56 201 HIS A C 1
ATOM 1555 O O . HIS A 1 201 ? -3.261 -6.503 12.173 1.00 98.56 201 HIS A O 1
ATOM 1561 N N . ALA A 1 202 ? -3.565 -6.367 9.967 1.00 98.44 202 ALA A N 1
ATOM 1562 C CA . ALA A 1 202 ? -4.693 -7.296 9.907 1.00 98.44 202 ALA A CA 1
ATOM 1563 C C . ALA A 1 202 ? -4.361 -8.645 9.247 1.00 98.44 202 ALA A C 1
ATOM 1565 O O . ALA A 1 202 ? -5.190 -9.559 9.283 1.00 98.44 202 ALA A O 1
ATOM 1566 N N . ILE A 1 203 ? -3.182 -8.778 8.634 1.00 98.06 203 ILE A N 1
ATOM 1567 C CA . ILE A 1 203 ? -2.765 -9.971 7.887 1.00 98.06 203 ILE A CA 1
ATOM 1568 C C . ILE A 1 203 ? -1.462 -10.547 8.442 1.00 98.06 203 ILE A C 1
ATOM 1570 O O . ILE A 1 203 ? -0.757 -9.904 9.213 1.00 98.06 203 ILE A O 1
ATOM 1574 N N . GLU A 1 204 ? -1.108 -11.763 8.026 1.00 96.81 204 GLU A N 1
ATOM 1575 C CA . GLU A 1 204 ? 0.224 -12.301 8.300 1.00 96.81 204 GLU A CA 1
ATOM 1576 C C . GLU A 1 204 ? 1.175 -12.076 7.113 1.00 96.81 204 GLU A C 1
ATOM 1578 O O . GLU A 1 204 ? 0.771 -11.852 5.967 1.00 96.81 204 GLU A O 1
ATOM 1583 N N . LYS A 1 205 ? 2.487 -12.203 7.350 1.00 95.69 205 LYS A N 1
ATOM 1584 C CA . LYS A 1 205 ? 3.498 -12.168 6.274 1.00 95.69 205 LYS A CA 1
ATOM 1585 C C . LYS A 1 205 ? 3.320 -13.291 5.246 1.00 95.69 205 LYS A C 1
ATOM 1587 O O . LYS A 1 205 ? 3.794 -13.166 4.121 1.00 95.69 205 LYS A O 1
ATOM 1592 N N . THR A 1 206 ? 2.635 -14.370 5.618 1.00 96.12 206 THR A N 1
ATOM 1593 C CA . THR A 1 206 ? 2.310 -15.487 4.723 1.00 96.12 206 THR A CA 1
ATOM 1594 C C . THR A 1 206 ? 1.152 -15.177 3.776 1.00 96.12 206 THR A C 1
ATOM 1596 O O . THR A 1 206 ? 1.068 -15.818 2.733 1.00 96.12 206 THR A O 1
ATOM 1599 N N . ASP A 1 207 ? 0.290 -14.207 4.101 1.00 98.31 207 ASP A N 1
ATOM 1600 C CA . ASP A 1 207 ? -0.739 -13.715 3.183 1.00 98.31 207 ASP A CA 1
ATOM 1601 C C . ASP A 1 207 ? -0.113 -12.959 2.009 1.00 98.31 207 ASP A C 1
ATOM 1603 O O . ASP A 1 207 ? 1.085 -12.667 1.989 1.00 98.31 207 ASP A O 1
ATOM 1607 N N . HIS A 1 208 ? -0.919 -12.646 1.001 1.00 98.56 208 HIS A N 1
ATOM 1608 C CA . HIS A 1 208 ? -0.423 -12.101 -0.254 1.00 98.56 208 HIS A CA 1
ATOM 1609 C C . HIS A 1 208 ? -1.040 -10.743 -0.558 1.00 98.56 208 HIS A C 1
ATOM 1611 O O . HIS A 1 208 ? -2.242 -10.542 -0.401 1.00 98.56 208 HIS A O 1
ATOM 1617 N N . LEU A 1 209 ? -0.219 -9.817 -1.047 1.00 98.88 209 LEU A N 1
ATOM 1618 C CA . LEU A 1 209 ? -0.656 -8.484 -1.447 1.00 98.88 209 LEU A CA 1
ATOM 1619 C C . LEU A 1 209 ? -0.096 -8.136 -2.824 1.00 98.88 209 LEU A C 1
ATOM 1621 O O . LEU A 1 209 ? 1.075 -8.384 -3.115 1.00 98.88 209 LEU A O 1
ATOM 1625 N N . ILE A 1 210 ? -0.927 -7.541 -3.672 1.00 98.94 210 ILE A N 1
ATOM 1626 C CA . ILE A 1 210 ? -0.508 -6.966 -4.949 1.00 98.94 210 ILE A CA 1
ATOM 1627 C C . ILE A 1 210 ? -1.200 -5.618 -5.164 1.00 98.94 210 ILE A C 1
ATOM 1629 O O . ILE A 1 210 ? -2.378 -5.466 -4.841 1.00 98.94 210 ILE A O 1
ATOM 1633 N N . THR A 1 211 ? -0.477 -4.625 -5.688 1.00 98.94 211 THR A N 1
ATOM 1634 C CA . THR A 1 211 ? -1.021 -3.278 -5.926 1.00 98.94 211 THR A CA 1
ATOM 1635 C C . THR A 1 211 ? -0.464 -2.647 -7.209 1.00 98.94 211 THR A C 1
ATOM 1637 O O . THR A 1 211 ? 0.312 -3.252 -7.953 1.00 98.94 211 THR A O 1
ATOM 1640 N N . ALA A 1 212 ? -0.919 -1.436 -7.521 1.00 98.81 212 ALA A N 1
ATOM 1641 C CA . ALA A 1 212 ? -0.435 -0.628 -8.635 1.00 98.81 212 ALA A CA 1
ATOM 1642 C C . ALA A 1 212 ? 0.893 0.081 -8.287 1.00 98.81 212 ALA A C 1
ATOM 1644 O O . ALA A 1 212 ? 1.575 -0.249 -7.327 1.00 98.81 212 ALA A O 1
ATOM 1645 N N . TYR A 1 213 ? 1.283 1.084 -9.066 1.00 98.75 213 TYR A N 1
ATOM 1646 C CA . TYR A 1 213 ? 2.553 1.810 -8.932 1.00 98.75 213 TYR A CA 1
ATOM 1647 C C . TYR A 1 213 ? 2.677 2.752 -7.715 1.00 98.75 213 TYR A C 1
ATOM 1649 O O . TYR A 1 213 ? 3.735 3.349 -7.527 1.00 98.75 213 TYR A O 1
ATOM 1657 N N . ARG A 1 214 ? 1.624 2.952 -6.909 1.00 98.75 214 ARG A N 1
ATOM 1658 C CA . ARG A 1 214 ? 1.680 3.754 -5.666 1.00 98.75 214 ARG A CA 1
ATOM 1659 C C . ARG A 1 214 ? 1.977 2.834 -4.483 1.00 98.75 214 ARG A C 1
ATOM 1661 O O . ARG A 1 214 ? 1.136 2.625 -3.618 1.00 98.75 214 ARG A O 1
ATOM 1668 N N . CYS A 1 215 ? 3.154 2.219 -4.501 1.00 98.69 215 CYS A N 1
ATOM 1669 C CA . CYS A 1 215 ? 3.413 1.032 -3.697 1.00 98.69 215 CYS A CA 1
ATOM 1670 C C . CYS A 1 215 ? 4.445 1.192 -2.580 1.00 98.69 215 CYS A C 1
ATOM 1672 O O . CYS A 1 215 ? 4.687 0.210 -1.890 1.00 98.69 215 CYS A O 1
ATOM 1674 N N . HIS A 1 216 ? 5.066 2.359 -2.376 1.00 98.88 216 HIS A N 1
ATOM 1675 C CA . HIS A 1 216 ? 6.189 2.460 -1.431 1.00 98.88 216 HIS A CA 1
ATOM 1676 C C . HIS A 1 216 ? 5.775 2.099 0.005 1.00 98.88 216 HIS A C 1
ATOM 1678 O O . HIS A 1 216 ? 6.454 1.304 0.649 1.00 98.88 216 HIS A O 1
ATOM 1684 N N . GLY A 1 217 ? 4.632 2.614 0.481 1.00 98.69 217 GLY A N 1
ATOM 1685 C CA . GLY A 1 217 ? 4.086 2.256 1.795 1.00 98.69 217 GLY A CA 1
ATOM 1686 C C . GLY A 1 217 ? 3.838 0.752 1.946 1.00 98.69 217 GLY A C 1
ATOM 1687 O O . GLY A 1 217 ? 4.266 0.157 2.929 1.00 98.69 217 GLY A O 1
ATOM 1688 N N . PHE A 1 218 ? 3.241 0.108 0.937 1.00 98.88 218 PHE A N 1
ATOM 1689 C CA . PHE A 1 218 ? 3.051 -1.346 0.928 1.00 98.88 218 PHE A CA 1
ATOM 1690 C C . PHE A 1 218 ? 4.375 -2.110 0.887 1.00 98.88 218 PHE A C 1
ATOM 1692 O O . PHE A 1 218 ? 4.538 -3.064 1.635 1.00 98.88 218 PHE A O 1
ATOM 1699 N N . ALA A 1 219 ? 5.339 -1.684 0.069 1.00 98.69 219 ALA A N 1
ATOM 1700 C CA . ALA A 1 219 ? 6.658 -2.307 0.010 1.00 98.69 219 ALA A CA 1
ATOM 1701 C C . ALA A 1 219 ? 7.349 -2.263 1.380 1.00 98.69 219 ALA A C 1
ATOM 1703 O O . ALA A 1 219 ? 7.907 -3.270 1.808 1.00 98.69 219 ALA A O 1
ATOM 1704 N N . MET A 1 220 ? 7.246 -1.135 2.095 1.00 98.62 220 MET A N 1
ATOM 1705 C CA . MET A 1 220 ? 7.786 -0.991 3.447 1.00 98.62 220 MET A CA 1
ATOM 1706 C C . MET A 1 220 ? 7.089 -1.934 4.433 1.00 98.62 220 MET A C 1
ATOM 1708 O O . MET A 1 220 ? 7.740 -2.716 5.123 1.00 98.62 220 MET A O 1
ATOM 1712 N N . MET A 1 221 ? 5.755 -1.915 4.451 1.00 98.44 221 MET A N 1
ATOM 1713 C CA . MET A 1 221 ? 4.958 -2.783 5.320 1.00 98.44 221 MET A CA 1
ATOM 1714 C C . MET A 1 221 ? 5.205 -4.270 5.038 1.00 98.44 221 MET A C 1
ATOM 1716 O O . MET A 1 221 ? 5.255 -5.080 5.958 1.00 98.44 221 MET A O 1
ATOM 1720 N N . ARG A 1 222 ? 5.475 -4.643 3.784 1.00 97.94 222 ARG A N 1
ATOM 1721 C CA . ARG A 1 222 ? 5.733 -6.024 3.352 1.00 97.94 222 ARG A CA 1
ATOM 1722 C C . ARG A 1 222 ? 7.209 -6.436 3.403 1.00 97.94 222 ARG A C 1
ATOM 1724 O O . ARG A 1 222 ? 7.613 -7.369 2.711 1.00 97.94 222 ARG A O 1
ATOM 1731 N N . GLY A 1 223 ? 8.006 -5.788 4.252 1.00 94.38 223 GLY A N 1
ATOM 1732 C CA . GLY A 1 223 ? 9.369 -6.221 4.587 1.00 94.38 223 GLY A CA 1
ATOM 1733 C C . GLY A 1 223 ? 10.485 -5.549 3.786 1.00 94.38 223 GLY A C 1
ATOM 1734 O O . GLY A 1 223 ? 11.654 -5.865 3.990 1.00 94.38 223 GLY A O 1
ATOM 1735 N N . GLY A 1 224 ? 10.162 -4.607 2.900 1.00 97.62 224 GLY A N 1
ATOM 1736 C CA . GLY A 1 224 ? 11.159 -3.718 2.318 1.00 97.62 224 GLY A CA 1
ATOM 1737 C C . GLY A 1 224 ? 11.699 -2.757 3.376 1.00 97.62 224 GLY A C 1
ATOM 1738 O O . GLY A 1 224 ? 10.944 -2.034 4.020 1.00 97.62 224 GLY A O 1
ATOM 1739 N N . THR A 1 225 ? 13.016 -2.703 3.549 1.00 98.50 225 THR A N 1
ATOM 1740 C CA . THR A 1 225 ? 13.631 -1.666 4.389 1.00 98.50 225 THR A CA 1
ATOM 1741 C C . THR A 1 225 ? 13.577 -0.319 3.676 1.00 98.50 225 THR A C 1
ATOM 1743 O O . THR A 1 225 ? 13.650 -0.264 2.442 1.00 98.50 225 THR A O 1
ATOM 1746 N N . VAL A 1 226 ? 13.527 0.779 4.434 1.00 98.81 226 VAL A N 1
ATOM 1747 C CA . VAL A 1 226 ? 13.580 2.139 3.873 1.00 98.81 226 VAL A CA 1
ATOM 1748 C C . VAL A 1 226 ? 14.804 2.295 2.970 1.00 98.81 226 VAL A C 1
ATOM 1750 O O . VAL A 1 226 ? 14.670 2.793 1.851 1.00 98.81 226 VAL A O 1
ATOM 1753 N N . ARG A 1 227 ? 15.980 1.795 3.386 1.00 98.69 227 ARG A N 1
ATOM 1754 C CA . ARG A 1 227 ? 17.185 1.866 2.551 1.00 98.69 227 ARG A CA 1
ATOM 1755 C C . ARG A 1 227 ? 17.042 1.123 1.221 1.00 98.69 227 ARG A C 1
ATOM 1757 O O . ARG A 1 227 ? 17.532 1.612 0.209 1.00 98.69 227 ARG A O 1
ATOM 1764 N N . SER A 1 228 ? 16.364 -0.030 1.193 1.00 98.75 228 SER A N 1
ATOM 1765 C CA . SER A 1 228 ? 16.171 -0.809 -0.042 1.00 98.75 228 SER A CA 1
ATOM 1766 C C . SER A 1 228 ? 15.194 -0.127 -1.004 1.00 98.75 228 SER A C 1
ATOM 1768 O O . SER A 1 228 ? 15.417 -0.116 -2.213 1.00 98.75 228 SER A O 1
ATOM 1770 N N . ILE A 1 229 ? 14.145 0.507 -0.471 1.00 98.88 229 ILE A N 1
ATOM 1771 C CA . ILE A 1 229 ? 13.132 1.229 -1.250 1.00 98.88 229 ILE A CA 1
ATOM 1772 C C . ILE A 1 229 ? 13.723 2.521 -1.814 1.00 98.88 229 ILE A C 1
ATOM 1774 O O . ILE A 1 229 ? 13.660 2.762 -3.018 1.00 98.88 229 ILE A O 1
ATOM 1778 N N . ILE A 1 230 ? 14.355 3.338 -0.967 1.00 98.88 230 ILE A N 1
ATOM 1779 C CA . ILE A 1 230 ? 15.020 4.571 -1.402 1.00 98.88 230 ILE A CA 1
ATOM 1780 C C . ILE A 1 230 ? 16.191 4.246 -2.336 1.00 98.88 230 ILE A C 1
ATOM 1782 O O . ILE A 1 230 ? 16.365 4.919 -3.349 1.00 98.88 230 ILE A O 1
ATOM 1786 N N . GLY A 1 231 ? 16.952 3.185 -2.054 1.00 98.81 231 GLY A N 1
ATOM 1787 C CA . GLY A 1 231 ? 18.008 2.688 -2.934 1.00 98.81 231 GLY A CA 1
ATOM 1788 C C . GLY A 1 231 ? 17.480 2.347 -4.327 1.00 98.81 231 GLY A C 1
ATOM 1789 O O . GLY A 1 231 ? 18.088 2.738 -5.321 1.00 98.81 231 GLY A O 1
ATOM 1790 N N . GLU A 1 232 ? 16.311 1.709 -4.422 1.00 98.88 232 GLU A N 1
ATOM 1791 C CA . GLU A 1 232 ? 15.661 1.410 -5.702 1.00 98.88 232 GLU A CA 1
ATOM 1792 C C . GLU A 1 232 ? 15.206 2.678 -6.434 1.00 98.88 232 GLU A C 1
ATOM 1794 O O . GLU A 1 232 ? 15.452 2.829 -7.631 1.00 98.88 232 GLU A O 1
ATOM 1799 N N . LEU A 1 233 ? 14.607 3.635 -5.719 1.00 98.81 233 LEU A N 1
ATOM 1800 C CA . LEU A 1 233 ? 14.223 4.931 -6.291 1.00 98.81 233 LEU A CA 1
ATOM 1801 C C . LEU A 1 233 ? 15.428 5.708 -6.840 1.00 98.81 233 LEU A C 1
ATOM 1803 O O . LEU A 1 233 ? 15.326 6.387 -7.863 1.00 98.81 233 LEU A O 1
ATOM 1807 N N . LEU A 1 234 ? 16.571 5.592 -6.167 1.00 98.69 234 LEU A N 1
ATOM 1808 C CA . LEU A 1 234 ? 17.848 6.172 -6.570 1.00 98.69 234 LEU A CA 1
ATOM 1809 C C . LEU A 1 234 ? 18.579 5.349 -7.647 1.00 98.69 234 LEU A C 1
ATOM 1811 O O . LEU A 1 234 ? 19.656 5.762 -8.081 1.00 98.69 234 LEU A O 1
ATOM 1815 N N . GLY A 1 235 ? 18.036 4.197 -8.062 1.00 98.25 235 GLY A N 1
ATOM 1816 C CA . GLY A 1 235 ? 18.647 3.301 -9.045 1.00 98.25 235 GLY A CA 1
ATOM 1817 C C . GLY A 1 235 ? 19.967 2.690 -8.569 1.00 98.25 235 GLY A C 1
ATOM 1818 O O . GLY A 1 235 ? 20.933 2.662 -9.328 1.00 98.25 235 GLY A O 1
ATOM 1819 N N . ARG A 1 236 ? 20.048 2.270 -7.301 1.00 98.06 236 ARG A N 1
ATOM 1820 C CA . ARG A 1 236 ? 21.254 1.707 -6.668 1.00 98.06 236 ARG A CA 1
ATOM 1821 C C . ARG A 1 236 ? 21.257 0.186 -6.699 1.00 98.06 236 ARG A C 1
ATOM 1823 O O . ARG A 1 236 ? 20.204 -0.441 -6.652 1.00 98.06 236 ARG A O 1
ATOM 1830 N N . ARG A 1 237 ? 22.452 -0.418 -6.688 1.00 96.00 237 ARG A N 1
ATOM 1831 C CA . ARG A 1 237 ? 22.602 -1.886 -6.698 1.00 96.00 237 ARG A CA 1
ATOM 1832 C C . ARG A 1 237 ? 21.994 -2.546 -5.462 1.00 96.00 237 ARG A C 1
ATOM 1834 O O . ARG A 1 237 ? 21.482 -3.649 -5.564 1.00 96.00 237 ARG A O 1
ATOM 1841 N N . GLY A 1 238 ? 22.044 -1.872 -4.315 1.00 96.69 238 GLY A N 1
ATOM 1842 C CA . GLY A 1 238 ? 21.409 -2.327 -3.074 1.00 96.69 238 GLY A CA 1
ATOM 1843 C C . GLY A 1 238 ? 19.904 -2.042 -2.989 1.00 96.69 238 GLY A C 1
ATOM 1844 O O . GLY A 1 238 ? 19.320 -2.242 -1.926 1.00 96.69 238 GLY A O 1
ATOM 1845 N N . GLY A 1 239 ? 19.285 -1.539 -4.064 1.00 98.19 239 GLY A N 1
ATOM 1846 C CA . GLY A 1 239 ? 17.838 -1.373 -4.146 1.00 98.19 239 GLY A CA 1
ATOM 1847 C C . GLY A 1 239 ? 17.101 -2.713 -4.092 1.00 98.19 239 GLY A C 1
ATOM 1848 O O . GLY A 1 239 ? 17.669 -3.757 -4.412 1.00 98.19 239 GLY A O 1
ATOM 1849 N N . ILE A 1 240 ? 15.827 -2.686 -3.698 1.00 97.94 240 ILE A N 1
ATOM 1850 C CA . ILE A 1 240 ? 14.996 -3.892 -3.531 1.00 97.94 240 ILE A CA 1
ATOM 1851 C C . ILE A 1 240 ? 14.846 -4.726 -4.820 1.00 97.94 240 ILE A C 1
ATOM 1853 O O . ILE A 1 240 ? 14.604 -5.926 -4.747 1.00 97.94 240 ILE A O 1
ATOM 1857 N N . ALA A 1 241 ? 15.024 -4.111 -5.993 1.00 96.88 241 ALA A N 1
ATOM 1858 C CA . ALA A 1 241 ? 15.068 -4.768 -7.299 1.00 96.88 241 ALA A CA 1
ATOM 1859 C C . ALA A 1 241 ? 16.392 -4.465 -8.028 1.00 96.88 241 ALA A C 1
ATOM 1861 O O . ALA A 1 241 ? 16.451 -4.391 -9.257 1.00 96.88 241 ALA A O 1
ATOM 1862 N N . TYR A 1 242 ? 17.466 -4.267 -7.259 1.00 96.75 242 TYR A N 1
ATOM 1863 C CA . TYR A 1 242 ? 18.827 -4.029 -7.732 1.00 96.75 242 TYR A CA 1
ATOM 1864 C C . TYR A 1 242 ? 18.993 -2.818 -8.670 1.00 96.75 242 TYR A C 1
ATOM 1866 O O . TYR A 1 242 ? 19.928 -2.779 -9.477 1.00 96.75 242 TYR A O 1
ATOM 1874 N N . GLY A 1 243 ? 18.094 -1.834 -8.579 1.00 96.25 243 GLY A N 1
ATOM 1875 C CA . GLY A 1 243 ? 18.069 -0.642 -9.425 1.00 96.25 243 GLY A CA 1
ATOM 1876 C C . GLY A 1 243 ? 17.450 -0.862 -10.811 1.00 96.25 243 GLY A C 1
ATOM 1877 O O . GLY A 1 243 ? 17.591 0.003 -11.678 1.00 96.25 243 GLY A O 1
ATOM 1878 N N . LYS A 1 244 ? 16.799 -2.011 -11.049 1.00 96.31 244 LYS A N 1
ATOM 1879 C CA . LYS A 1 244 ? 16.163 -2.365 -12.331 1.00 96.31 244 LYS A CA 1
ATOM 1880 C C . LYS A 1 244 ? 14.704 -1.919 -12.423 1.00 96.31 244 LYS A C 1
ATOM 1882 O O . LYS A 1 244 ? 14.212 -1.689 -13.527 1.00 96.31 244 LYS A O 1
ATOM 1887 N N . GLY A 1 245 ? 14.007 -1.827 -11.294 1.00 97.69 245 GLY A N 1
ATOM 1888 C CA . GLY A 1 245 ? 12.564 -1.604 -11.239 1.00 97.69 245 GLY A CA 1
ATOM 1889 C C . GLY A 1 245 ? 12.164 -0.136 -11.091 1.00 97.69 245 GLY A C 1
ATOM 1890 O O . GLY A 1 245 ? 11.199 0.321 -11.711 1.00 97.69 245 GLY A O 1
ATOM 1891 N N . GLY A 1 246 ? 12.904 0.625 -10.285 1.00 98.38 246 GLY A N 1
ATOM 1892 C CA . GLY A 1 246 ? 12.545 1.987 -9.892 1.00 98.38 246 GLY A CA 1
ATOM 1893 C C . GLY A 1 246 ? 11.269 2.052 -9.038 1.00 98.38 246 GLY A C 1
ATOM 1894 O O . GLY A 1 246 ? 10.873 1.088 -8.390 1.00 98.38 246 GLY A O 1
ATOM 1895 N N . SER A 1 247 ? 10.596 3.211 -9.043 1.00 98.75 247 SER A N 1
ATOM 1896 C CA . SER A 1 247 ? 9.443 3.489 -8.159 1.00 98.75 247 SER A CA 1
ATOM 1897 C C . SER A 1 247 ? 8.288 2.507 -8.291 1.00 98.75 247 SER A C 1
ATOM 1899 O O . SER A 1 247 ? 7.632 2.194 -7.304 1.00 98.75 247 SER A O 1
ATOM 1901 N N . MET A 1 248 ? 8.016 2.042 -9.508 1.00 98.75 248 MET A N 1
ATOM 1902 C CA . MET A 1 248 ? 6.785 1.313 -9.787 1.00 98.75 248 MET A CA 1
ATOM 1903 C C . MET A 1 248 ? 6.909 -0.188 -9.570 1.00 98.75 248 MET A C 1
ATOM 1905 O O . MET A 1 248 ? 5.874 -0.831 -9.566 1.00 98.75 248 MET A O 1
ATOM 1909 N N . HIS A 1 249 ? 8.117 -0.744 -9.437 1.00 98.75 249 HIS A N 1
ATOM 1910 C CA . HIS A 1 249 ? 8.366 -2.186 -9.528 1.00 98.75 249 HIS A CA 1
ATOM 1911 C C . HIS A 1 249 ? 9.254 -2.662 -8.375 1.00 98.75 249 HIS A C 1
ATOM 1913 O O . HIS A 1 249 ? 10.447 -2.901 -8.535 1.00 98.75 249 HIS A O 1
ATOM 1919 N N . MET A 1 250 ? 8.650 -2.778 -7.196 1.00 98.56 250 MET A N 1
ATOM 1920 C CA . MET A 1 250 ? 9.286 -3.272 -5.972 1.00 98.56 250 MET A CA 1
ATOM 1921 C C . MET A 1 250 ? 8.589 -4.555 -5.553 1.00 98.56 250 MET A C 1
ATOM 1923 O O . MET A 1 250 ? 7.366 -4.561 -5.552 1.00 98.56 250 MET A O 1
ATOM 1927 N N . PHE A 1 251 ? 9.320 -5.607 -5.190 1.00 98.06 251 PHE A N 1
ATOM 1928 C CA . PHE A 1 251 ? 8.756 -6.918 -4.850 1.00 98.06 251 PHE A CA 1
ATOM 1929 C C . PHE A 1 251 ? 9.388 -7.442 -3.561 1.00 98.06 251 PHE A C 1
ATOM 1931 O O . PHE A 1 251 ? 10.559 -7.184 -3.296 1.00 98.06 251 PHE A O 1
ATOM 1938 N N . SER A 1 252 ? 8.631 -8.203 -2.776 1.00 96.06 252 SER A N 1
ATOM 1939 C CA . SER A 1 252 ? 9.149 -8.941 -1.620 1.00 96.06 252 SER A CA 1
ATOM 1940 C C . SER A 1 252 ? 8.326 -10.211 -1.395 1.00 96.06 252 SER A C 1
ATOM 1942 O O . SER A 1 252 ? 7.320 -10.456 -2.068 1.00 96.06 252 SER A O 1
ATOM 1944 N N . THR A 1 253 ? 8.747 -11.067 -0.466 1.00 94.25 253 THR A N 1
ATOM 1945 C CA . THR A 1 253 ? 7.983 -12.271 -0.122 1.00 94.25 253 THR A CA 1
ATOM 1946 C C . THR A 1 253 ? 6.575 -11.893 0.339 1.00 94.25 253 THR A C 1
ATOM 1948 O O . THR A 1 253 ? 6.399 -11.084 1.245 1.00 94.25 253 THR A O 1
ATOM 1951 N N . GLY A 1 254 ? 5.555 -12.465 -0.307 1.00 95.62 254 GLY A N 1
ATOM 1952 C CA . GLY A 1 254 ? 4.157 -12.138 -0.018 1.00 95.62 254 GLY A CA 1
ATOM 1953 C C . GLY A 1 254 ? 3.708 -10.763 -0.536 1.00 95.62 254 GLY A C 1
ATOM 1954 O O . GLY A 1 254 ? 2.580 -10.362 -0.250 1.00 95.62 254 GLY A O 1
ATOM 1955 N N . PHE A 1 255 ? 4.540 -10.049 -1.301 1.00 98.69 255 PHE A N 1
ATOM 1956 C CA . PHE A 1 255 ? 4.194 -8.809 -1.993 1.00 98.69 255 PHE A CA 1
ATOM 1957 C C . PHE A 1 255 ? 4.595 -8.881 -3.467 1.00 98.69 255 PHE A C 1
ATOM 1959 O O . PHE A 1 255 ? 5.757 -8.731 -3.843 1.00 98.69 255 PHE A O 1
ATOM 1966 N N . TYR A 1 256 ? 3.594 -9.057 -4.325 1.00 98.56 256 TYR A N 1
ATOM 1967 C CA . TYR A 1 256 ? 3.748 -9.231 -5.777 1.00 98.56 256 TYR A CA 1
ATOM 1968 C C . TYR A 1 256 ? 3.828 -7.893 -6.516 1.00 98.56 256 TYR A C 1
ATOM 1970 O O . TYR A 1 256 ? 3.586 -7.787 -7.717 1.00 98.56 256 TYR A O 1
ATOM 1978 N N . GLY A 1 257 ? 4.189 -6.878 -5.746 1.00 97.06 257 GLY A N 1
ATOM 1979 C CA . GLY A 1 257 ? 4.780 -5.653 -6.190 1.00 97.06 257 GLY A CA 1
ATOM 1980 C C . GLY A 1 257 ? 3.845 -4.549 -6.608 1.00 97.06 257 GLY A C 1
ATOM 1981 O O . GLY A 1 257 ? 2.615 -4.641 -6.540 1.00 97.06 257 GLY A O 1
ATOM 1982 N N . GLY A 1 258 ? 4.505 -3.469 -7.010 1.00 98.12 258 GLY A N 1
ATOM 1983 C CA . GLY A 1 258 ? 3.892 -2.393 -7.754 1.00 98.12 258 GLY A CA 1
ATOM 1984 C C . GLY A 1 258 ? 3.813 -2.739 -9.238 1.00 98.12 258 GLY A C 1
ATOM 1985 O O . GLY A 1 258 ? 4.737 -3.291 -9.845 1.00 98.12 258 GLY A O 1
ATOM 1986 N N . ASN A 1 259 ? 2.675 -2.407 -9.832 1.00 98.75 259 ASN A N 1
ATOM 1987 C CA . ASN A 1 259 ? 2.385 -2.715 -11.223 1.00 98.75 259 ASN A CA 1
ATOM 1988 C C . ASN A 1 259 ? 2.063 -1.429 -11.990 1.00 98.75 259 ASN A C 1
ATOM 1990 O O . ASN A 1 259 ? 1.179 -0.657 -11.611 1.00 98.75 259 ASN A O 1
ATOM 1994 N N . GLY A 1 260 ? 2.803 -1.193 -13.077 1.00 98.19 260 GLY A N 1
ATOM 1995 C CA . GLY A 1 260 ? 2.710 0.029 -13.884 1.00 98.19 260 GLY A CA 1
ATOM 1996 C C . GLY A 1 260 ? 1.496 0.075 -14.819 1.00 98.19 260 GLY A C 1
ATOM 1997 O O . GLY A 1 260 ? 1.029 1.155 -15.174 1.00 98.19 260 GLY A O 1
ATOM 1998 N N . ILE A 1 261 ? 0.966 -1.089 -15.209 1.00 98.81 261 ILE A N 1
ATOM 1999 C CA . ILE A 1 261 ? -0.171 -1.190 -16.130 1.00 98.81 261 ILE A CA 1
ATOM 2000 C C . ILE A 1 261 ? -1.474 -1.180 -15.332 1.00 98.81 261 ILE A C 1
ATOM 2002 O O . ILE A 1 261 ? -1.773 -2.109 -14.584 1.00 98.81 261 ILE A O 1
ATOM 2006 N N . VAL A 1 262 ? -2.253 -0.111 -15.496 1.00 98.75 262 VAL A N 1
ATOM 2007 C CA . VAL A 1 262 ? -3.478 0.145 -14.727 1.00 98.75 262 VAL A CA 1
ATOM 2008 C C . VAL A 1 262 ? -4.471 -1.015 -14.869 1.00 98.75 262 VAL A C 1
ATOM 2010 O O . VAL A 1 262 ? -4.971 -1.282 -15.959 1.00 98.75 262 VAL A O 1
ATOM 2013 N N . GLY A 1 263 ? -4.784 -1.676 -13.751 1.00 98.69 263 GLY A N 1
ATOM 2014 C CA . GLY A 1 263 ? -5.764 -2.765 -13.664 1.00 98.69 263 GLY A CA 1
ATOM 2015 C C . GLY A 1 263 ? -5.190 -4.163 -13.905 1.00 98.69 263 GLY A C 1
ATOM 2016 O O . GLY A 1 263 ? -5.846 -5.136 -13.543 1.00 98.69 263 GLY A O 1
ATOM 2017 N N . ALA A 1 264 ? -3.970 -4.286 -14.444 1.00 98.81 264 ALA A N 1
ATOM 2018 C CA . ALA A 1 264 ? -3.361 -5.582 -14.762 1.00 98.81 264 ALA A CA 1
ATOM 2019 C C . ALA A 1 264 ? -3.061 -6.430 -13.518 1.00 98.81 264 ALA A C 1
ATOM 2021 O O . ALA A 1 264 ? -3.076 -7.656 -13.572 1.00 98.81 264 ALA A O 1
ATOM 2022 N N . GLN A 1 265 ? -2.838 -5.787 -12.375 1.00 98.88 265 GLN A N 1
ATOM 2023 C CA . GLN A 1 265 ? -2.593 -6.473 -11.113 1.00 98.88 265 GLN A CA 1
ATOM 2024 C C . GLN A 1 265 ? -3.837 -7.163 -10.539 1.00 98.88 265 GLN A C 1
ATOM 2026 O O . GLN A 1 265 ? -3.704 -8.041 -9.692 1.00 98.88 265 GLN A O 1
ATOM 2031 N N . VAL A 1 266 ? -5.044 -6.783 -10.977 1.00 98.94 266 VAL A N 1
ATOM 2032 C CA . VAL A 1 266 ? -6.294 -7.324 -10.423 1.00 98.94 266 VAL A CA 1
ATOM 2033 C C . VAL A 1 266 ? -6.505 -8.787 -10.844 1.00 98.94 266 VAL A C 1
ATOM 2035 O O . VAL A 1 266 ? -6.650 -9.626 -9.950 1.00 98.94 266 VAL A O 1
ATOM 2038 N N . PRO A 1 267 ? -6.425 -9.157 -12.142 1.00 98.94 267 PRO A N 1
ATOM 2039 C CA . PRO A 1 267 ? -6.406 -10.564 -12.546 1.00 98.94 267 PRO A CA 1
ATOM 2040 C C . PRO A 1 267 ? -5.242 -11.362 -11.947 1.00 98.94 267 PRO A C 1
ATOM 2042 O O . PRO A 1 267 ? -5.430 -12.511 -11.556 1.00 98.94 267 PRO A O 1
ATOM 2045 N N . VAL A 1 268 ? -4.048 -10.765 -11.830 1.00 98.88 268 VAL A N 1
ATOM 2046 C CA . VAL A 1 268 ? -2.886 -11.439 -11.221 1.00 98.88 268 VAL A CA 1
ATOM 2047 C C . VAL A 1 268 ? -3.152 -11.750 -9.746 1.00 98.88 268 VAL A C 1
ATOM 2049 O O . VAL A 1 268 ? -2.898 -12.867 -9.303 1.00 98.88 268 VAL A O 1
ATOM 2052 N N . GLY A 1 269 ? -3.740 -10.811 -9.001 1.00 98.81 269 GLY A N 1
ATOM 2053 C CA . GLY A 1 269 ? -4.185 -11.025 -7.625 1.00 98.81 269 GLY A CA 1
ATOM 2054 C C . GLY A 1 269 ? -5.218 -12.144 -7.496 1.00 98.81 269 GLY A C 1
ATOM 2055 O O . GLY A 1 269 ? -5.080 -13.008 -6.632 1.00 98.81 269 GLY A O 1
ATOM 2056 N N . ALA A 1 270 ? -6.200 -12.203 -8.400 1.00 98.88 270 ALA A N 1
ATOM 2057 C CA . ALA A 1 270 ? -7.138 -13.326 -8.454 1.00 98.88 270 ALA A CA 1
ATOM 2058 C C . ALA A 1 270 ? -6.420 -14.663 -8.729 1.00 98.88 270 ALA A C 1
ATOM 2060 O O . ALA A 1 270 ? -6.734 -15.671 -8.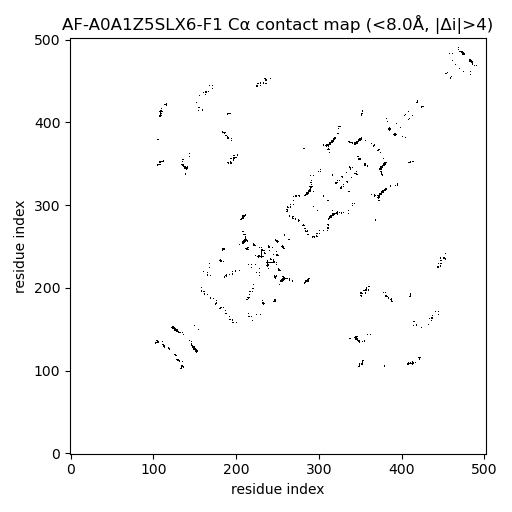101 1.00 98.88 270 ALA A O 1
ATOM 2061 N N . GLY A 1 271 ? -5.412 -14.673 -9.608 1.00 98.81 271 GLY A N 1
ATOM 2062 C CA . GLY A 1 271 ? -4.574 -15.845 -9.878 1.00 98.81 271 GLY A CA 1
ATOM 2063 C C . GLY A 1 271 ? -3.745 -16.305 -8.672 1.00 98.81 271 GLY A C 1
ATOM 2064 O O . GLY A 1 271 ? -3.632 -17.505 -8.430 1.00 98.81 271 GLY A O 1
ATOM 2065 N N . ILE A 1 272 ? -3.213 -15.375 -7.873 1.00 98.75 272 ILE A N 1
ATOM 2066 C CA . ILE A 1 272 ? -2.507 -15.693 -6.619 1.00 98.75 272 ILE A CA 1
ATOM 2067 C C . ILE A 1 272 ? -3.480 -16.307 -5.602 1.00 98.75 272 ILE A C 1
ATOM 2069 O O . ILE A 1 272 ? -3.184 -17.353 -5.023 1.00 98.75 272 ILE A O 1
ATOM 2073 N N . GLY A 1 273 ? -4.676 -15.726 -5.449 1.00 98.44 273 GLY A N 1
ATOM 2074 C CA . GLY A 1 273 ? -5.734 -16.298 -4.612 1.00 98.44 273 GLY A CA 1
ATOM 2075 C C . GLY A 1 273 ? -6.141 -17.702 -5.071 1.00 98.44 273 GLY A C 1
ATOM 2076 O O . GLY A 1 273 ? -6.276 -18.614 -4.255 1.00 98.44 273 GLY A O 1
ATOM 2077 N N . PHE A 1 274 ? -6.264 -17.909 -6.387 1.00 98.62 274 PHE A N 1
ATOM 2078 C CA . PHE A 1 274 ? -6.538 -19.220 -6.971 1.00 98.62 274 PHE A CA 1
ATOM 2079 C C . PHE A 1 274 ? -5.427 -20.222 -6.652 1.00 98.62 274 PHE A C 1
ATOM 2081 O O . PHE A 1 274 ? -5.721 -21.356 -6.290 1.00 98.62 274 PHE A O 1
ATOM 2088 N N . ALA A 1 275 ? -4.158 -19.813 -6.732 1.00 98.44 275 ALA A N 1
ATOM 2089 C CA . ALA A 1 275 ? -3.032 -20.674 -6.390 1.00 98.44 275 ALA A CA 1
ATOM 2090 C C . ALA A 1 275 ? -3.065 -21.112 -4.915 1.00 98.44 275 ALA A C 1
ATOM 2092 O O . ALA A 1 275 ? -2.783 -22.275 -4.629 1.00 98.44 275 ALA A O 1
ATOM 2093 N N . ASN A 1 276 ? -3.460 -20.233 -3.986 1.00 95.69 276 ASN A N 1
ATOM 2094 C CA . ASN A 1 276 ? -3.627 -20.609 -2.575 1.00 95.69 276 ASN A CA 1
ATOM 2095 C C . ASN A 1 276 ? -4.717 -21.657 -2.398 1.00 95.69 276 ASN A C 1
ATOM 2097 O O . ASN A 1 276 ? -4.476 -22.685 -1.767 1.00 95.69 276 ASN A O 1
ATOM 2101 N N . MET A 1 277 ? -5.874 -21.436 -3.025 1.00 96.12 277 MET A N 1
ATOM 2102 C CA . MET A 1 277 ? -6.976 -22.395 -3.026 1.00 96.12 277 MET A CA 1
ATOM 2103 C C . MET A 1 277 ? -6.550 -23.740 -3.632 1.00 96.12 277 MET A C 1
ATOM 2105 O O . MET A 1 277 ? -6.770 -24.788 -3.030 1.00 96.12 277 MET A O 1
ATOM 2109 N N . TYR A 1 278 ? -5.878 -23.718 -4.785 1.00 97.62 278 TYR A N 1
ATOM 2110 C CA . TYR A 1 278 ? -5.412 -24.911 -5.496 1.00 97.62 278 TYR A CA 1
ATOM 2111 C C . TYR A 1 278 ? -4.396 -25.725 -4.681 1.00 97.62 278 TYR A C 1
ATOM 2113 O O . TYR A 1 278 ? -4.404 -26.954 -4.713 1.00 97.62 278 TYR A O 1
ATOM 2121 N N . LEU A 1 279 ? -3.523 -25.044 -3.934 1.00 97.44 279 LEU A N 1
ATOM 2122 C CA . LEU A 1 279 ? -2.506 -25.662 -3.080 1.00 97.44 279 LEU A CA 1
ATOM 2123 C C . LEU A 1 279 ? -3.009 -25.981 -1.661 1.00 97.44 279 LEU A C 1
ATOM 2125 O O . LEU A 1 279 ? -2.225 -26.471 -0.849 1.00 97.44 279 LEU A O 1
ATOM 2129 N N . GLY A 1 280 ? -4.279 -25.703 -1.342 1.00 95.31 280 GLY A N 1
ATOM 2130 C CA . GLY A 1 280 ? -4.848 -25.921 -0.009 1.00 95.31 280 GLY A CA 1
ATOM 2131 C C . GLY A 1 280 ? -4.212 -25.053 1.083 1.00 95.31 280 GLY A C 1
ATOM 2132 O O . GLY A 1 280 ? -4.126 -25.476 2.235 1.00 95.31 280 GLY A O 1
ATOM 2133 N N . LYS A 1 281 ? -3.718 -23.863 0.728 1.00 94.69 281 LYS A N 1
ATOM 2134 C CA . LYS A 1 281 ? -3.107 -22.925 1.671 1.00 94.69 281 LYS A CA 1
ATOM 2135 C C . LYS A 1 281 ? -4.173 -22.028 2.312 1.00 94.69 281 LYS A C 1
ATOM 2137 O O . LYS A 1 281 ? -5.016 -21.504 1.588 1.00 94.69 281 LYS A O 1
ATOM 2142 N N . PRO A 1 282 ? -4.112 -21.766 3.629 1.00 91.94 282 PRO A N 1
ATOM 2143 C CA . PRO A 1 282 ? -5.114 -20.965 4.339 1.00 91.94 282 PRO A CA 1
ATOM 2144 C C . PRO A 1 282 ? -4.931 -19.444 4.157 1.00 91.94 282 PRO A C 1
ATOM 2146 O O . PRO A 1 282 ? -5.425 -18.667 4.970 1.00 91.94 282 PRO A O 1
ATOM 2149 N N . ASN A 1 283 ? -4.176 -19.019 3.141 1.00 94.44 283 ASN A N 1
ATOM 2150 C CA . ASN A 1 283 ? -3.785 -17.629 2.925 1.00 94.44 283 ASN A CA 1
ATOM 2151 C C . ASN A 1 283 ? -4.868 -16.836 2.191 1.00 94.44 283 ASN A C 1
ATOM 2153 O O . ASN A 1 283 ? -5.525 -17.360 1.289 1.00 94.44 283 ASN A O 1
ATOM 2157 N N . VAL A 1 284 ? -4.984 -15.547 2.509 1.00 96.69 284 VAL A N 1
ATOM 2158 C CA . VAL A 1 284 ? -5.807 -14.597 1.747 1.00 96.69 284 VAL A CA 1
ATOM 2159 C C . VAL A 1 284 ? -4.940 -13.778 0.791 1.00 96.69 284 VAL A C 1
ATOM 2161 O O . VAL A 1 284 ? -3.757 -13.538 1.040 1.00 96.69 284 VAL A O 1
ATOM 2164 N N . THR A 1 285 ? -5.518 -13.356 -0.335 1.00 98.69 285 THR A N 1
ATOM 2165 C CA . THR A 1 285 ? -4.878 -12.399 -1.250 1.00 98.69 285 THR A CA 1
ATOM 2166 C C . THR A 1 285 ? -5.631 -11.078 -1.278 1.00 98.69 285 THR A C 1
ATOM 2168 O O . THR A 1 285 ? -6.836 -11.063 -1.512 1.00 98.69 285 THR A O 1
ATOM 2171 N N . LEU A 1 286 ? -4.921 -9.966 -1.099 1.00 98.88 286 LEU A N 1
ATOM 2172 C CA . LEU A 1 286 ? -5.433 -8.619 -1.332 1.00 98.88 286 LEU A CA 1
ATOM 2173 C C . LEU A 1 286 ? -4.948 -8.110 -2.693 1.00 98.88 286 LEU A C 1
ATOM 2175 O O . LEU A 1 286 ? -3.745 -7.986 -2.930 1.00 98.88 286 LEU A O 1
ATOM 2179 N N . ALA A 1 287 ? -5.893 -7.810 -3.582 1.00 98.88 287 ALA A N 1
ATOM 2180 C CA . ALA A 1 287 ? -5.640 -7.301 -4.926 1.00 98.88 287 ALA A CA 1
ATOM 2181 C C . ALA A 1 287 ? -6.117 -5.848 -5.030 1.00 98.88 287 ALA A C 1
ATOM 2183 O O . ALA A 1 287 ? -7.305 -5.580 -5.230 1.00 98.88 287 ALA A O 1
ATOM 2184 N N . LEU A 1 288 ? -5.188 -4.908 -4.857 1.00 98.94 288 LEU A N 1
ATOM 2185 C CA . LEU A 1 288 ? -5.485 -3.484 -4.736 1.00 98.94 288 LEU A CA 1
ATOM 2186 C C . LEU A 1 288 ? -5.428 -2.762 -6.088 1.00 98.94 288 LEU A C 1
ATOM 2188 O O . LEU A 1 288 ? -4.594 -3.059 -6.948 1.00 98.94 288 LEU A O 1
ATOM 2192 N N . TYR A 1 289 ? -6.311 -1.787 -6.283 1.00 98.94 289 TYR A N 1
ATOM 2193 C CA . TYR A 1 289 ? -6.406 -0.951 -7.479 1.00 98.94 289 TYR A CA 1
ATOM 2194 C C . TYR A 1 289 ? -7.013 0.418 -7.142 1.00 98.94 289 TYR A C 1
ATOM 2196 O O . TYR A 1 289 ? -7.678 0.574 -6.130 1.00 98.94 289 TYR A O 1
ATOM 2204 N N . GLY A 1 290 ? -6.784 1.442 -7.969 1.00 98.81 290 GLY A N 1
ATOM 2205 C CA . GLY A 1 290 ? -7.337 2.786 -7.732 1.00 98.81 290 GLY A CA 1
ATOM 2206 C C . GLY A 1 290 ? -8.727 3.004 -8.341 1.00 98.81 290 GLY A C 1
ATOM 2207 O O . GLY A 1 290 ? -9.144 2.265 -9.234 1.00 98.81 290 GLY A O 1
ATOM 2208 N N . ASP A 1 291 ? -9.397 4.095 -7.963 1.00 98.56 291 ASP A N 1
ATOM 2209 C CA . ASP A 1 291 ? -10.708 4.494 -8.507 1.00 98.56 291 ASP A CA 1
ATOM 2210 C C . ASP A 1 291 ? -10.718 4.639 -10.040 1.00 98.56 291 ASP A C 1
ATOM 2212 O O . ASP A 1 291 ? -11.670 4.234 -10.703 1.00 98.56 291 ASP A O 1
ATOM 2216 N N . GLY A 1 292 ? -9.626 5.129 -10.636 1.00 98.25 292 GLY A N 1
ATOM 2217 C CA . GLY A 1 292 ? -9.475 5.158 -12.095 1.00 98.25 292 GLY A CA 1
ATOM 2218 C C . GLY A 1 292 ? -9.320 3.769 -12.732 1.00 98.25 292 GLY A C 1
ATOM 2219 O O . GLY A 1 292 ? -9.780 3.547 -13.851 1.00 98.25 292 GLY A O 1
ATOM 2220 N N . ALA A 1 293 ? -8.702 2.821 -12.021 1.00 98.75 293 ALA A N 1
ATOM 2221 C CA . ALA A 1 293 ? -8.515 1.447 -12.487 1.00 98.75 293 ALA A CA 1
ATOM 2222 C C . ALA A 1 293 ? -9.810 0.623 -12.414 1.00 98.75 293 ALA A C 1
ATOM 2224 O O . ALA A 1 293 ? -9.952 -0.338 -13.163 1.00 98.75 293 ALA A O 1
ATOM 2225 N N . ALA A 1 294 ? -10.776 1.033 -11.585 1.00 98.62 294 ALA A N 1
ATOM 2226 C CA . ALA A 1 294 ? -12.071 0.370 -11.415 1.00 98.62 294 ALA A CA 1
ATOM 2227 C C . ALA A 1 294 ? -12.934 0.316 -12.696 1.00 98.62 294 ALA A C 1
ATOM 2229 O O . ALA A 1 294 ? -13.980 -0.329 -12.717 1.00 98.62 294 ALA A O 1
ATOM 2230 N N . ASN A 1 295 ? -12.517 1.003 -13.765 1.00 98.56 295 ASN A N 1
ATOM 2231 C CA . ASN A 1 295 ? -13.179 1.005 -15.071 1.00 98.56 295 ASN A CA 1
ATOM 2232 C C . ASN A 1 295 ? -12.482 0.114 -16.117 1.00 98.56 295 ASN A C 1
ATOM 2234 O O . ASN A 1 295 ? -12.898 0.092 -17.272 1.00 98.56 295 ASN A O 1
ATOM 2238 N N . GLN A 1 296 ? -11.421 -0.608 -15.747 1.00 98.81 296 GLN A N 1
ATOM 2239 C CA . GLN A 1 296 ? -10.734 -1.536 -16.648 1.00 98.81 296 GLN A CA 1
ATOM 2240 C C . GLN A 1 296 ? -11.551 -2.818 -16.849 1.00 98.81 296 GLN A C 1
ATOM 2242 O O . GLN A 1 296 ? -11.997 -3.420 -15.877 1.00 98.81 296 GLN A O 1
ATOM 2247 N N . GLY A 1 297 ? -11.702 -3.276 -18.097 1.00 98.81 297 GLY A N 1
ATOM 2248 C CA . GLY A 1 297 ? -12.496 -4.473 -18.420 1.00 98.81 297 GLY A CA 1
ATOM 2249 C C . GLY A 1 297 ? -12.027 -5.726 -17.673 1.00 98.81 297 GLY A C 1
ATOM 2250 O O . GLY A 1 297 ? -12.832 -6.413 -17.049 1.00 98.81 297 GLY A O 1
ATOM 2251 N N . GLN A 1 298 ? -10.709 -5.938 -17.618 1.00 98.75 298 GLN A N 1
ATOM 2252 C CA . GLN A 1 298 ? -10.090 -7.075 -16.925 1.00 98.75 298 GLN A CA 1
ATOM 2253 C C . GLN A 1 298 ? -10.397 -7.144 -15.415 1.00 98.75 298 GLN A C 1
ATOM 2255 O O . GLN A 1 298 ? -10.314 -8.216 -14.823 1.00 98.75 298 GLN A O 1
ATOM 2260 N N . VAL A 1 299 ? -10.791 -6.032 -14.778 1.00 98.81 299 VAL A N 1
ATOM 2261 C CA . VAL A 1 299 ? -11.246 -6.038 -13.374 1.00 98.81 299 VAL A CA 1
ATOM 2262 C C . VAL A 1 299 ? -12.567 -6.802 -13.249 1.00 98.81 299 VAL A C 1
ATOM 2264 O O . VAL A 1 299 ? -12.708 -7.642 -12.366 1.00 98.81 299 VAL A O 1
ATOM 2267 N N . PHE A 1 300 ? -13.508 -6.578 -14.169 1.00 98.81 300 PHE A N 1
ATOM 2268 C CA . PHE A 1 300 ? -14.800 -7.272 -14.188 1.00 98.81 300 PHE A CA 1
ATOM 2269 C C . PHE A 1 300 ? -14.661 -8.737 -14.610 1.00 98.81 300 PHE A C 1
ATOM 2271 O O . PHE A 1 300 ? -15.352 -9.601 -14.074 1.00 98.81 300 PHE A O 1
ATOM 2278 N N . GLU A 1 301 ? -13.737 -9.039 -15.525 1.00 98.88 301 GLU A N 1
ATOM 2279 C CA . GLU A 1 301 ? -13.398 -10.424 -15.875 1.00 98.88 301 GLU A CA 1
ATOM 2280 C C . GLU A 1 301 ? -12.842 -11.183 -14.660 1.00 98.88 301 GLU A C 1
ATOM 2282 O O . GLU A 1 301 ? -13.284 -12.298 -14.368 1.00 98.88 301 GLU A O 1
ATOM 2287 N N . ALA A 1 302 ? -11.932 -10.554 -13.905 1.00 98.88 302 ALA A N 1
ATOM 2288 C CA . ALA A 1 302 ? -11.387 -11.113 -12.672 1.00 98.88 302 ALA A CA 1
ATOM 2289 C C . ALA A 1 302 ? -12.469 -11.313 -11.599 1.00 98.88 302 ALA A C 1
ATOM 2291 O O . ALA A 1 302 ? -12.487 -12.362 -10.959 1.00 98.88 302 ALA A O 1
ATOM 2292 N N . PHE A 1 303 ? -13.396 -10.362 -11.432 1.00 98.88 303 PHE A N 1
ATOM 2293 C CA . PHE A 1 303 ? -14.545 -10.512 -10.531 1.00 98.88 303 PHE A CA 1
ATOM 2294 C C . PHE A 1 303 ? -15.388 -11.735 -10.895 1.00 98.88 303 PHE A C 1
ATOM 2296 O O . PHE A 1 303 ? -15.658 -12.576 -10.035 1.00 98.88 303 PHE A O 1
ATOM 2303 N N . ASN A 1 304 ? -15.751 -11.875 -12.170 1.00 98.88 304 ASN A N 1
ATOM 2304 C CA . ASN A 1 304 ? -16.565 -12.993 -12.628 1.00 98.88 304 ASN A CA 1
ATOM 2305 C C . ASN A 1 304 ? -15.905 -14.344 -12.332 1.00 98.88 304 ASN A C 1
ATOM 2307 O O . ASN A 1 304 ? -16.539 -15.218 -11.744 1.00 98.88 304 ASN A O 1
ATOM 2311 N N . LEU A 1 305 ? -14.623 -14.507 -12.677 1.00 98.69 305 LEU A N 1
ATOM 2312 C CA . LEU A 1 305 ? -13.907 -15.759 -12.417 1.00 98.69 305 LEU A CA 1
ATOM 2313 C C . LEU A 1 305 ? -13.703 -16.014 -10.920 1.00 98.69 305 LEU A C 1
ATOM 2315 O O . LEU A 1 305 ? -13.914 -17.135 -10.458 1.00 98.69 305 LEU A O 1
ATOM 2319 N N . ALA A 1 306 ? -13.350 -14.982 -10.150 1.00 98.75 306 ALA A N 1
ATOM 2320 C CA . ALA A 1 306 ? -13.177 -15.099 -8.708 1.00 98.75 306 ALA A CA 1
ATOM 2321 C C . ALA A 1 306 ? -14.462 -15.544 -8.013 1.00 98.75 306 ALA A C 1
ATOM 2323 O O . ALA A 1 306 ? -14.406 -16.418 -7.150 1.00 98.75 306 ALA A O 1
ATOM 2324 N N . LYS A 1 307 ? -15.621 -15.000 -8.404 1.00 98.69 307 LYS A N 1
ATOM 2325 C CA . LYS A 1 307 ? -16.900 -15.439 -7.838 1.00 98.69 307 LYS A CA 1
ATOM 2326 C C . LYS A 1 307 ? -17.274 -16.839 -8.306 1.00 98.69 307 LYS A C 1
ATOM 2328 O O . LYS A 1 307 ? -17.674 -17.651 -7.478 1.00 98.69 307 LYS A O 1
ATOM 2333 N N . LEU A 1 308 ? -17.125 -17.126 -9.600 1.00 98.62 308 LEU A N 1
ATOM 2334 C CA . LEU A 1 308 ? -17.475 -18.419 -10.193 1.00 98.62 308 LEU A CA 1
ATOM 2335 C C . LEU A 1 308 ? -16.723 -19.584 -9.537 1.00 98.62 308 LEU A C 1
ATOM 2337 O O . LEU A 1 308 ? -17.298 -20.649 -9.333 1.00 98.62 308 LEU A O 1
ATOM 2341 N N . TRP A 1 309 ? -15.447 -19.382 -9.207 1.00 98.38 309 TRP A N 1
ATOM 2342 C CA . TRP A 1 309 ? -14.598 -20.397 -8.577 1.00 98.38 309 TRP A CA 1
ATOM 2343 C C . TRP A 1 309 ? -14.433 -20.210 -7.071 1.00 98.38 309 TRP A C 1
ATOM 2345 O O . TRP A 1 309 ? -13.680 -20.958 -6.455 1.00 98.38 309 TRP A O 1
ATOM 2355 N N . ASN A 1 310 ? -15.129 -19.233 -6.486 1.00 97.19 310 ASN A N 1
ATOM 2356 C CA . ASN A 1 310 ? -15.100 -18.942 -5.058 1.00 97.19 310 ASN A CA 1
ATOM 2357 C C . ASN A 1 310 ? -13.674 -18.696 -4.512 1.00 97.19 310 ASN A C 1
ATOM 2359 O O . ASN A 1 310 ? -13.302 -19.178 -3.444 1.00 97.19 310 ASN A O 1
ATOM 2363 N N . ILE A 1 311 ? -12.866 -17.953 -5.275 1.00 98.50 311 ILE A N 1
ATOM 2364 C CA . ILE A 1 311 ? -11.455 -17.676 -4.973 1.00 98.50 311 ILE A CA 1
ATOM 2365 C C . ILE A 1 311 ? -11.337 -16.800 -3.705 1.00 98.50 311 ILE A C 1
ATOM 2367 O O . ILE A 1 311 ? -12.030 -15.782 -3.625 1.00 98.50 311 ILE A O 1
ATOM 2371 N N . PRO A 1 312 ? -10.430 -17.118 -2.752 1.00 97.44 312 PRO A N 1
ATOM 2372 C CA . PRO A 1 312 ? -10.198 -16.326 -1.538 1.00 97.44 312 PRO A CA 1
ATOM 2373 C C . PRO A 1 312 ? -9.378 -15.056 -1.831 1.00 97.44 312 PRO A C 1
ATOM 2375 O O . PRO A 1 312 ? -8.171 -14.984 -1.575 1.00 97.44 312 PRO A O 1
ATOM 2378 N N . VAL A 1 313 ? -10.034 -14.046 -2.406 1.00 98.81 313 VAL A N 1
ATOM 2379 C CA . VAL A 1 313 ? -9.422 -12.762 -2.773 1.00 98.81 313 VAL A CA 1
ATOM 2380 C C . VAL A 1 313 ? -10.278 -11.574 -2.331 1.00 98.81 313 VAL A C 1
ATOM 2382 O O . VAL A 1 313 ? -11.483 -11.523 -2.568 1.00 98.81 313 VAL A O 1
ATOM 2385 N N . ILE A 1 314 ? -9.631 -10.582 -1.724 1.00 98.88 314 ILE A N 1
ATOM 2386 C CA . ILE A 1 314 ? -10.226 -9.285 -1.399 1.00 98.88 314 ILE A CA 1
ATOM 2387 C C . ILE A 1 314 ? -9.764 -8.285 -2.458 1.00 98.88 314 ILE A C 1
ATOM 2389 O O . ILE A 1 314 ? -8.584 -7.939 -2.545 1.00 98.88 314 ILE A O 1
ATOM 2393 N N . PHE A 1 315 ? -10.696 -7.810 -3.274 1.00 98.94 315 PHE A N 1
ATOM 2394 C CA . PHE A 1 315 ? -10.442 -6.787 -4.280 1.00 98.94 315 PHE A CA 1
ATOM 2395 C C . PHE A 1 315 ? -10.589 -5.397 -3.661 1.00 98.94 315 PHE A C 1
ATOM 2397 O O . PHE A 1 315 ? -11.702 -4.984 -3.362 1.00 98.94 315 PHE A O 1
ATOM 2404 N N . GLY A 1 316 ? -9.496 -4.653 -3.488 1.00 98.81 316 GLY A N 1
ATOM 2405 C CA . GLY A 1 316 ? -9.511 -3.362 -2.790 1.00 98.81 316 GLY A CA 1
ATOM 2406 C C . GLY A 1 316 ? -9.386 -2.156 -3.717 1.00 98.81 316 GLY A C 1
ATOM 2407 O O . GLY A 1 316 ? -8.320 -1.915 -4.272 1.00 98.81 316 GLY A O 1
ATOM 2408 N N . CYS A 1 317 ? -10.445 -1.358 -3.843 1.00 98.88 317 CYS A N 1
ATOM 2409 C CA . CYS A 1 317 ? -10.413 -0.068 -4.525 1.00 98.88 317 CYS A CA 1
ATOM 2410 C C . CYS A 1 317 ? -9.933 1.041 -3.574 1.00 98.88 317 CYS A C 1
ATOM 2412 O O . CYS A 1 317 ? -10.680 1.483 -2.702 1.00 98.88 317 CYS A O 1
ATOM 2414 N N . GLU A 1 318 ? -8.726 1.560 -3.771 1.00 98.88 318 GLU A N 1
ATOM 2415 C CA . GLU A 1 318 ? -8.210 2.751 -3.091 1.00 98.88 318 GLU A CA 1
ATOM 2416 C C . GLU A 1 318 ? -8.796 4.019 -3.737 1.00 98.88 318 GLU A C 1
ATOM 2418 O O . GLU A 1 318 ? -8.238 4.598 -4.677 1.00 98.88 318 GLU A O 1
ATOM 2423 N N . ASN A 1 319 ? -9.962 4.451 -3.246 1.00 98.62 319 ASN A N 1
ATOM 2424 C CA . ASN A 1 319 ? -10.681 5.612 -3.760 1.00 98.62 319 ASN A CA 1
ATOM 2425 C C . ASN A 1 319 ? -10.117 6.913 -3.179 1.00 98.62 319 ASN A C 1
ATOM 2427 O O . ASN A 1 319 ? -10.649 7.468 -2.216 1.00 98.62 319 ASN A O 1
ATOM 2431 N N . ASN A 1 320 ? -9.072 7.431 -3.826 1.00 98.19 320 ASN A N 1
ATOM 2432 C CA . ASN A 1 320 ? -8.476 8.732 -3.507 1.00 98.19 320 ASN A CA 1
ATOM 2433 C C . ASN A 1 320 ? -9.099 9.909 -4.285 1.00 98.19 320 ASN A C 1
ATOM 2435 O O . ASN A 1 320 ? -8.524 10.999 -4.320 1.00 98.19 320 ASN A O 1
ATOM 2439 N N . LYS A 1 321 ? -10.290 9.686 -4.866 1.00 97.62 321 LYS A N 1
ATOM 2440 C CA . LYS A 1 321 ? -11.155 10.638 -5.589 1.00 97.62 321 LYS A CA 1
ATOM 2441 C C . LYS A 1 321 ? -10.723 11.020 -7.009 1.00 97.62 321 LYS A C 1
ATOM 2443 O O . LYS A 1 321 ? -11.543 11.608 -7.723 1.00 97.62 321 LYS A O 1
ATOM 2448 N N . TYR A 1 322 ? -9.494 10.705 -7.425 1.00 98.50 322 TYR A N 1
ATOM 2449 C CA . TYR A 1 322 ? -8.934 11.169 -8.697 1.00 98.50 322 TYR A CA 1
ATOM 2450 C C . TYR A 1 322 ? -8.040 10.130 -9.395 1.00 98.50 322 TYR A C 1
ATOM 2452 O O . TYR A 1 322 ? -6.875 9.935 -9.021 1.00 98.50 322 TYR A O 1
ATOM 2460 N N . GLY A 1 323 ? -8.509 9.614 -10.534 1.00 98.00 323 GLY A N 1
ATOM 2461 C CA . GLY A 1 323 ? -7.702 8.880 -11.509 1.00 98.00 323 GLY A CA 1
ATOM 2462 C C . GLY A 1 323 ? -6.825 9.828 -12.329 1.00 98.00 323 GLY A C 1
ATOM 2463 O O . GLY A 1 323 ? -7.298 10.468 -13.270 1.00 98.00 323 GLY A O 1
ATOM 2464 N N . MET A 1 324 ? -5.542 9.934 -11.972 1.00 97.94 324 MET A N 1
ATOM 2465 C CA . MET A 1 324 ? -4.628 10.969 -12.481 1.00 97.94 324 MET A CA 1
ATOM 2466 C C . MET A 1 324 ? -5.188 12.382 -12.240 1.00 97.94 324 MET A C 1
ATOM 2468 O O . MET A 1 324 ? -5.117 12.864 -11.112 1.00 97.94 324 MET A O 1
ATOM 2472 N N . GLY A 1 325 ? -5.772 13.023 -13.254 1.00 97.44 325 GLY A N 1
ATOM 2473 C CA . GLY A 1 325 ? -6.424 14.335 -13.148 1.00 97.44 325 GLY A CA 1
ATOM 2474 C C . GLY A 1 325 ? -7.942 14.307 -13.350 1.00 97.44 325 GLY A C 1
ATOM 2475 O O . GLY A 1 325 ? -8.577 15.358 -13.412 1.00 97.44 325 GLY A O 1
ATOM 2476 N N . THR A 1 326 ? -8.544 13.124 -13.488 1.00 98.38 326 THR A N 1
ATOM 2477 C CA . THR A 1 326 ? -9.989 12.973 -13.708 1.00 98.38 326 THR A CA 1
ATOM 2478 C C . THR A 1 326 ? -10.664 12.586 -12.400 1.00 98.38 326 THR A C 1
ATOM 2480 O O . THR A 1 326 ? -10.315 11.568 -11.806 1.00 98.38 326 THR A O 1
ATOM 2483 N N . SER A 1 327 ? -11.623 13.391 -11.939 1.00 97.88 327 SER A N 1
ATOM 2484 C CA . SER A 1 327 ? -12.397 13.077 -10.735 1.00 97.88 327 SER A CA 1
ATOM 2485 C C . SER A 1 327 ? -13.250 11.823 -10.934 1.00 97.88 327 SER A C 1
ATOM 2487 O O . SER A 1 327 ? -13.737 11.572 -12.037 1.00 97.88 327 SER A O 1
ATOM 2489 N N . ALA A 1 328 ? -13.501 11.083 -9.853 1.00 95.81 328 ALA A N 1
ATOM 2490 C CA . ALA A 1 328 ? -14.332 9.876 -9.861 1.00 95.81 328 ALA A CA 1
ATOM 2491 C C . ALA A 1 328 ? -15.694 10.075 -10.560 1.00 95.81 328 ALA A C 1
ATOM 2493 O O . ALA A 1 328 ? -16.112 9.246 -11.361 1.00 95.81 328 ALA A O 1
ATOM 2494 N N . SER A 1 329 ? -16.360 11.209 -10.318 1.00 96.19 329 SER A N 1
ATOM 2495 C CA . SER A 1 329 ? -17.653 11.554 -10.934 1.00 96.19 329 SER A CA 1
ATOM 2496 C C . SER A 1 329 ? -17.597 11.790 -12.447 1.00 96.19 329 SER A C 1
ATOM 2498 O O . SER A 1 329 ? -18.630 11.761 -13.109 1.00 96.19 329 SER A O 1
ATOM 2500 N N . ARG A 1 330 ? -16.409 12.053 -13.001 1.00 97.94 330 ARG A N 1
ATOM 2501 C CA . ARG A 1 330 ? -16.187 12.273 -14.437 1.00 97.94 330 ARG A CA 1
ATOM 2502 C C . ARG A 1 330 ? -15.684 11.024 -15.155 1.00 97.94 330 ARG A C 1
ATOM 2504 O O . ARG A 1 330 ? -15.743 10.983 -16.378 1.00 97.94 330 ARG A O 1
ATOM 2511 N N . SER A 1 331 ? -15.164 10.042 -14.421 1.00 97.56 331 SER A N 1
ATOM 2512 C CA . SER A 1 331 ? -14.650 8.786 -14.977 1.00 97.56 331 SER A CA 1
ATOM 2513 C C . SER A 1 331 ? -15.596 7.603 -14.779 1.00 97.56 331 SER A C 1
ATOM 2515 O O . SER A 1 331 ? -15.531 6.655 -15.557 1.00 97.56 331 SER A O 1
ATOM 2517 N N . SER A 1 332 ? -16.477 7.646 -13.777 1.00 97.81 332 SER A N 1
ATOM 2518 C CA . SER A 1 332 ? -17.332 6.522 -13.390 1.00 97.81 332 SER A CA 1
ATOM 2519 C C . SER A 1 332 ? -18.798 6.941 -13.308 1.00 97.81 332 SER A C 1
ATOM 2521 O O . SER A 1 332 ? -19.153 7.825 -12.533 1.00 97.81 332 SER A O 1
ATOM 2523 N N . ALA A 1 333 ? -19.672 6.243 -14.040 1.00 97.62 333 ALA A N 1
ATOM 2524 C CA . ALA A 1 333 ? -21.125 6.433 -13.938 1.00 97.62 333 ALA A CA 1
ATOM 2525 C C . ALA A 1 333 ? -21.679 6.033 -12.555 1.00 97.62 333 ALA A C 1
ATOM 2527 O O . ALA A 1 333 ? -22.689 6.563 -12.105 1.00 97.62 333 ALA A O 1
ATOM 2528 N N . MET A 1 334 ? -20.991 5.112 -11.873 1.00 96.62 334 MET A N 1
ATOM 2529 C CA . MET A 1 334 ? -21.273 4.689 -10.506 1.00 96.62 334 MET A CA 1
ATOM 2530 C C . MET A 1 334 ? -19.997 4.822 -9.670 1.00 96.62 334 MET A C 1
ATOM 2532 O O . MET A 1 334 ? -19.032 4.084 -9.886 1.00 96.62 334 MET A O 1
ATOM 2536 N N . THR A 1 335 ? -20.000 5.767 -8.727 1.00 97.31 335 THR A N 1
ATOM 2537 C CA . THR A 1 335 ? -18.862 6.081 -7.839 1.00 97.31 335 THR A CA 1
ATOM 2538 C C . THR A 1 335 ? -18.902 5.338 -6.502 1.00 97.31 335 THR A C 1
ATOM 2540 O O . THR A 1 335 ? -18.107 5.628 -5.616 1.00 97.31 335 THR A O 1
ATOM 2543 N N . GLU A 1 336 ? -19.853 4.421 -6.333 1.00 97.62 336 GLU A N 1
ATOM 2544 C CA . GLU A 1 336 ? -19.912 3.474 -5.218 1.00 97.62 336 GLU A CA 1
ATOM 2545 C C . GLU A 1 336 ? -19.128 2.220 -5.625 1.00 97.62 336 GLU A C 1
ATOM 2547 O O . GLU A 1 336 ? -19.689 1.258 -6.154 1.00 97.62 336 GLU A O 1
ATOM 2552 N N . TYR A 1 337 ? -17.805 2.268 -5.465 1.00 98.62 337 TYR A N 1
ATOM 2553 C CA . TYR A 1 337 ? -16.892 1.266 -6.016 1.00 98.62 337 TYR A CA 1
ATOM 2554 C C . TYR A 1 337 ? -17.054 -0.102 -5.352 1.00 98.62 337 TYR A C 1
ATOM 2556 O O . TYR A 1 337 ? -16.966 -1.118 -6.038 1.00 98.62 337 TYR A O 1
ATOM 2564 N N . TYR A 1 338 ? -17.404 -0.128 -4.065 1.00 98.62 338 TYR A N 1
ATOM 2565 C CA . TYR A 1 338 ? -17.688 -1.362 -3.324 1.00 98.62 338 TYR A CA 1
ATOM 2566 C C . TYR A 1 338 ? -18.840 -2.197 -3.917 1.00 98.62 338 TYR A C 1
ATOM 2568 O O . TYR A 1 338 ? -18.886 -3.404 -3.722 1.00 98.62 338 TYR A O 1
ATOM 2576 N N . LYS A 1 339 ? -19.742 -1.590 -4.703 1.00 98.56 339 LYS A N 1
ATOM 2577 C CA . LYS A 1 339 ? -20.851 -2.295 -5.375 1.00 98.56 339 LYS A CA 1
ATOM 2578 C C . LYS A 1 339 ? -20.522 -2.770 -6.789 1.00 98.56 339 LYS A C 1
ATOM 2580 O O . LYS A 1 339 ? -21.321 -3.459 -7.419 1.00 98.56 339 LYS A O 1
ATOM 2585 N N . ARG A 1 340 ? -19.365 -2.388 -7.340 1.00 98.38 340 ARG A N 1
ATOM 2586 C CA . ARG A 1 340 ? -19.018 -2.665 -8.748 1.00 98.38 340 ARG A CA 1
ATOM 2587 C C . ARG A 1 340 ? -18.763 -4.151 -9.013 1.00 98.38 340 ARG A C 1
ATOM 2589 O O . ARG A 1 340 ? -18.802 -4.557 -10.168 1.00 98.38 340 ARG A O 1
ATOM 2596 N N . GLY A 1 341 ? -18.579 -4.948 -7.959 1.00 97.69 341 GLY A N 1
ATOM 2597 C CA . GLY A 1 341 ? -18.572 -6.409 -8.017 1.00 97.69 341 GLY A CA 1
ATOM 2598 C C . GLY A 1 341 ? -19.920 -7.045 -8.365 1.00 97.69 341 GLY A C 1
ATOM 2599 O O . GLY A 1 341 ? -19.945 -8.231 -8.675 1.00 97.69 341 GLY A O 1
ATOM 2600 N N . GLN A 1 342 ? -21.022 -6.280 -8.344 1.00 96.69 342 GLN A N 1
ATOM 2601 C CA . GLN A 1 342 ? -22.390 -6.738 -8.618 1.00 96.69 342 GLN A CA 1
ATOM 2602 C C . GLN A 1 342 ? -22.813 -7.912 -7.718 1.00 96.69 342 GLN A C 1
ATOM 2604 O O . GLN A 1 342 ? -23.314 -7.715 -6.627 1.00 96.69 342 GLN A O 1
ATOM 2609 N N . TYR A 1 343 ? -22.591 -9.150 -8.141 1.00 96.12 343 TYR A N 1
ATOM 2610 C CA . TYR A 1 343 ? -22.904 -10.355 -7.365 1.00 96.12 343 TYR A CA 1
ATOM 2611 C C . TYR A 1 343 ? -21.825 -10.718 -6.324 1.00 96.12 343 TYR A C 1
ATOM 2613 O O . TYR A 1 343 ? -21.937 -11.743 -5.646 1.00 96.12 343 TYR A O 1
ATOM 2621 N N . ILE A 1 344 ? -20.748 -9.931 -6.224 1.00 98.69 344 ILE A N 1
ATOM 2622 C CA . ILE A 1 344 ? -19.745 -10.050 -5.159 1.00 98.69 344 ILE A CA 1
ATOM 2623 C C . ILE A 1 344 ? -20.106 -9.078 -4.031 1.00 98.69 344 ILE A C 1
ATOM 2625 O O . ILE A 1 344 ? -20.203 -7.878 -4.309 1.00 98.69 344 ILE A O 1
ATOM 2629 N N . PRO A 1 345 ? -20.253 -9.556 -2.780 1.00 98.56 345 PRO A N 1
ATOM 2630 C CA . PRO A 1 345 ? -20.470 -8.677 -1.642 1.00 98.56 345 PRO A CA 1
ATOM 2631 C C . PRO A 1 345 ? -19.339 -7.669 -1.476 1.00 98.56 345 PRO A C 1
ATOM 2633 O O . PRO A 1 345 ? -18.173 -7.960 -1.769 1.00 98.56 345 PRO A O 1
ATOM 2636 N N . GLY A 1 346 ? -19.670 -6.477 -0.993 1.00 98.56 346 GLY A N 1
ATOM 2637 C CA . GLY A 1 346 ? -18.692 -5.410 -0.894 1.00 98.56 346 GLY A CA 1
ATOM 2638 C C . GLY A 1 346 ? -18.862 -4.477 0.285 1.00 98.56 346 GLY A C 1
ATOM 2639 O O . GLY A 1 346 ? -19.962 -4.239 0.773 1.00 98.56 346 GLY A O 1
ATOM 2640 N N . LEU A 1 347 ? -17.741 -3.919 0.723 1.00 98.44 347 LEU A N 1
ATOM 2641 C CA . LEU A 1 347 ? -17.637 -3.102 1.923 1.00 98.44 347 LEU A CA 1
ATOM 2642 C C . LEU A 1 347 ? -16.942 -1.786 1.595 1.00 98.44 347 LEU A C 1
ATOM 2644 O O . LEU A 1 347 ? -15.795 -1.761 1.148 1.00 98.44 347 LEU A O 1
ATOM 2648 N N . LYS A 1 348 ? -17.620 -0.674 1.843 1.00 98.62 348 LYS A N 1
ATOM 2649 C CA . LYS A 1 348 ? -16.998 0.646 1.838 1.00 98.62 348 LYS A CA 1
ATOM 2650 C C . LYS A 1 348 ? -16.452 0.940 3.224 1.00 98.62 348 LYS A C 1
ATOM 2652 O O . LYS A 1 348 ? -17.135 0.695 4.212 1.00 98.62 348 LYS A O 1
ATOM 2657 N N . ILE A 1 349 ? -15.232 1.453 3.279 1.00 98.56 349 ILE A N 1
ATOM 2658 C CA . ILE A 1 349 ? -14.423 1.555 4.492 1.00 98.56 349 ILE A CA 1
ATOM 2659 C C . ILE A 1 349 ? -13.881 2.977 4.595 1.00 98.56 349 ILE A C 1
ATOM 2661 O O . ILE A 1 349 ? -13.403 3.536 3.601 1.00 98.56 349 ILE A O 1
ATOM 2665 N N . ASN A 1 350 ? -13.919 3.556 5.794 1.00 98.31 350 ASN A N 1
ATOM 2666 C CA . ASN A 1 350 ? -13.190 4.786 6.083 1.00 98.31 350 ASN A CA 1
ATOM 2667 C C . ASN A 1 350 ? -11.678 4.507 6.010 1.00 98.31 350 ASN A C 1
ATOM 2669 O O . ASN A 1 350 ? -11.076 4.004 6.952 1.00 98.31 350 ASN A O 1
ATOM 2673 N N . GLY A 1 351 ? -11.062 4.824 4.870 1.00 98.44 351 GLY A N 1
ATOM 2674 C CA . GLY A 1 351 ? -9.641 4.589 4.608 1.00 98.44 351 GLY A CA 1
ATOM 2675 C C . GLY A 1 351 ? -8.705 5.613 5.254 1.00 98.44 351 GLY A C 1
ATOM 2676 O O . GLY A 1 351 ? -7.507 5.579 4.977 1.00 98.44 351 GLY A O 1
ATOM 2677 N N . MET A 1 352 ? -9.237 6.540 6.058 1.00 98.56 352 MET A N 1
ATOM 2678 C CA . MET A 1 352 ? -8.458 7.484 6.865 1.00 98.56 352 MET A CA 1
ATOM 2679 C C . MET A 1 352 ? -8.347 7.040 8.334 1.00 98.56 352 MET A C 1
ATOM 2681 O O . MET A 1 352 ? -7.476 7.536 9.042 1.00 98.56 352 MET A O 1
ATOM 2685 N N . ASP A 1 353 ? -9.182 6.096 8.787 1.00 98.44 353 ASP A N 1
ATOM 2686 C CA . ASP A 1 353 ? -9.111 5.480 10.118 1.00 98.44 353 ASP A CA 1
ATOM 2687 C C . ASP A 1 353 ? -8.427 4.105 10.010 1.00 98.44 353 ASP A C 1
ATOM 2689 O O . ASP A 1 353 ? -8.968 3.152 9.444 1.00 98.44 353 ASP A O 1
ATOM 2693 N N . VAL A 1 354 ? -7.210 3.996 10.550 1.00 98.75 354 VAL A N 1
ATOM 2694 C CA . VAL A 1 354 ? -6.400 2.767 10.478 1.00 98.75 354 VAL A CA 1
ATOM 2695 C C . VAL A 1 354 ? -7.068 1.576 11.178 1.00 98.75 354 VAL A C 1
ATOM 2697 O O . VAL A 1 354 ? -6.901 0.438 10.739 1.00 98.75 354 VAL A O 1
ATOM 2700 N N . LEU A 1 355 ? -7.873 1.819 12.218 1.00 98.56 355 LEU A N 1
ATOM 2701 C CA . LEU A 1 355 ? -8.574 0.767 12.957 1.00 98.56 355 LEU A CA 1
ATOM 2702 C C . LEU A 1 355 ? -9.776 0.247 12.169 1.00 98.56 355 LEU A C 1
ATOM 2704 O O . LEU A 1 355 ? -10.023 -0.960 12.160 1.00 98.56 355 LEU A O 1
ATOM 2708 N N . ALA A 1 356 ? -10.470 1.126 11.439 1.00 98.44 356 ALA A N 1
ATOM 2709 C CA . ALA A 1 356 ? -11.523 0.721 10.511 1.00 98.44 356 ALA A CA 1
ATOM 2710 C C . ALA A 1 356 ? -10.963 -0.153 9.376 1.00 98.44 356 ALA A C 1
ATOM 2712 O O . ALA A 1 356 ? -11.529 -1.202 9.062 1.00 98.44 356 ALA A O 1
ATOM 2713 N N . VAL A 1 357 ? -9.819 0.235 8.799 1.00 98.75 357 VAL A N 1
ATOM 2714 C CA . VAL A 1 357 ? -9.118 -0.571 7.785 1.00 98.75 357 VAL A CA 1
ATOM 2715 C C . VAL A 1 357 ? -8.735 -1.939 8.352 1.00 98.75 357 VAL A C 1
ATOM 2717 O O . VAL A 1 357 ? -9.047 -2.957 7.730 1.00 98.75 357 VAL A O 1
ATOM 2720 N N . LYS A 1 358 ? -8.117 -1.978 9.541 1.00 98.56 358 LYS A N 1
ATOM 2721 C CA . LYS A 1 358 ? -7.705 -3.226 10.197 1.00 98.56 358 LYS A CA 1
ATOM 2722 C C . LYS A 1 358 ? -8.892 -4.164 10.424 1.00 98.56 358 LYS A C 1
ATOM 2724 O O . LYS A 1 358 ? -8.853 -5.318 10.003 1.00 98.56 358 LYS A O 1
ATOM 2729 N N . ALA A 1 359 ? -9.972 -3.667 11.027 1.00 98.38 359 ALA A N 1
ATOM 2730 C CA . ALA A 1 359 ? -11.162 -4.466 11.314 1.00 98.38 359 ALA A CA 1
ATOM 2731 C C . ALA A 1 359 ? -11.829 -5.009 10.038 1.00 98.38 359 ALA A C 1
ATOM 2733 O O . ALA A 1 359 ? -12.191 -6.185 9.979 1.00 98.38 359 ALA A O 1
ATOM 2734 N N . ALA A 1 360 ? -11.929 -4.194 8.982 1.00 98.50 360 ALA A N 1
ATOM 2735 C CA . ALA A 1 360 ? -12.462 -4.642 7.697 1.00 98.50 360 ALA A CA 1
ATOM 2736 C C . ALA A 1 360 ? -11.619 -5.762 7.072 1.00 98.50 360 ALA A C 1
ATOM 2738 O O . ALA A 1 360 ? -12.160 -6.718 6.511 1.00 98.50 360 ALA A O 1
ATOM 2739 N N . VAL A 1 361 ? -10.293 -5.665 7.154 1.00 98.62 361 VAL A N 1
ATOM 2740 C CA . VAL A 1 361 ? -9.390 -6.672 6.584 1.00 98.62 361 VAL A CA 1
ATOM 2741 C C . VAL A 1 361 ? -9.401 -7.955 7.414 1.00 98.62 361 VAL A C 1
ATOM 2743 O O . VAL A 1 361 ? -9.468 -9.030 6.823 1.00 98.62 361 VAL A O 1
ATOM 2746 N N . GLN A 1 362 ? -9.450 -7.872 8.749 1.00 98.25 362 GLN A N 1
ATOM 2747 C CA . GLN A 1 362 ? -9.635 -9.043 9.618 1.00 98.25 362 GLN A CA 1
ATOM 2748 C C . GLN A 1 362 ? -10.942 -9.781 9.297 1.00 98.25 362 GLN A C 1
ATOM 2750 O O . GLN A 1 362 ? -10.939 -11.002 9.130 1.00 98.25 362 GLN A O 1
ATOM 2755 N N . TYR A 1 363 ? -12.041 -9.039 9.125 1.00 98.19 363 TYR A N 1
ATOM 2756 C CA . TYR A 1 363 ? -13.318 -9.601 8.691 1.00 98.19 363 TYR A CA 1
ATOM 2757 C C . TYR A 1 363 ? -13.203 -10.286 7.323 1.00 98.19 363 TYR A C 1
ATOM 2759 O O . TYR A 1 363 ? -13.591 -11.441 7.170 1.00 98.19 363 TYR A O 1
ATOM 2767 N N . GLY A 1 364 ? -12.625 -9.603 6.330 1.00 98.12 364 GLY A N 1
ATOM 2768 C CA . GLY A 1 364 ? -12.532 -10.128 4.965 1.00 98.12 364 GLY A CA 1
ATOM 2769 C C . GLY A 1 364 ? -11.621 -11.346 4.853 1.00 98.12 364 GLY A C 1
ATOM 2770 O O . GLY A 1 364 ? -11.880 -12.268 4.079 1.00 98.12 364 GLY A O 1
ATOM 2771 N N . LYS A 1 365 ? -10.565 -11.380 5.664 1.00 97.69 365 LYS A N 1
ATOM 2772 C CA . LYS A 1 365 ? -9.686 -12.533 5.797 1.00 97.69 365 LYS A CA 1
ATOM 2773 C C . LYS A 1 365 ? -10.429 -13.731 6.372 1.00 97.69 365 LYS A C 1
ATOM 2775 O O . LYS A 1 365 ? -10.337 -14.818 5.804 1.00 97.69 365 LYS A O 1
ATOM 2780 N N . GLN A 1 366 ? -11.177 -13.535 7.457 1.00 97.50 366 GLN A N 1
ATOM 2781 C CA . GLN A 1 366 ? -11.986 -14.595 8.049 1.00 97.50 366 GLN A CA 1
ATOM 2782 C C . GLN A 1 366 ? -13.058 -15.084 7.061 1.00 97.50 366 GLN A C 1
ATOM 2784 O O . GLN A 1 366 ? -13.170 -16.283 6.835 1.00 97.50 366 GLN A O 1
ATOM 2789 N N . TRP A 1 367 ? -13.730 -14.169 6.356 1.00 97.50 367 TRP A N 1
ATOM 2790 C CA . TRP A 1 367 ? -14.678 -14.483 5.281 1.00 97.50 367 TRP A CA 1
ATOM 2791 C C . TRP A 1 367 ? -14.077 -15.388 4.198 1.00 97.50 367 TRP A C 1
ATOM 2793 O O . TRP A 1 367 ? -14.670 -16.404 3.829 1.00 97.50 367 TRP A O 1
ATOM 2803 N N . CYS A 1 368 ? -12.890 -15.036 3.695 1.00 96.62 368 CYS A N 1
ATOM 2804 C CA . CYS A 1 368 ? -12.193 -15.831 2.685 1.00 96.62 368 CYS A CA 1
ATOM 2805 C C . CYS A 1 368 ? -11.781 -17.203 3.235 1.00 96.62 368 CYS A C 1
ATOM 2807 O O . CYS A 1 368 ? -11.920 -18.211 2.543 1.00 96.62 368 CYS A O 1
ATOM 2809 N N . LYS A 1 369 ? -11.302 -17.247 4.484 1.00 95.25 369 LYS A N 1
ATOM 2810 C CA . LYS A 1 369 ? -10.893 -18.476 5.176 1.00 95.25 369 LYS A CA 1
ATOM 2811 C C . LYS A 1 369 ? -12.062 -19.440 5.400 1.00 95.25 369 LYS A C 1
ATOM 2813 O O . LYS A 1 369 ? -11.869 -20.647 5.286 1.00 95.25 369 LYS A O 1
ATOM 2818 N N . ASP A 1 370 ? -13.258 -18.912 5.644 1.00 95.50 370 ASP A N 1
ATOM 2819 C CA . ASP A 1 370 ? -14.496 -19.687 5.788 1.00 95.50 370 ASP A CA 1
ATOM 2820 C C . ASP A 1 370 ? -15.048 -20.195 4.444 1.00 95.50 370 ASP A C 1
ATOM 2822 O O . ASP A 1 370 ? -16.056 -20.897 4.404 1.00 95.50 370 ASP A O 1
ATOM 2826 N N . GLY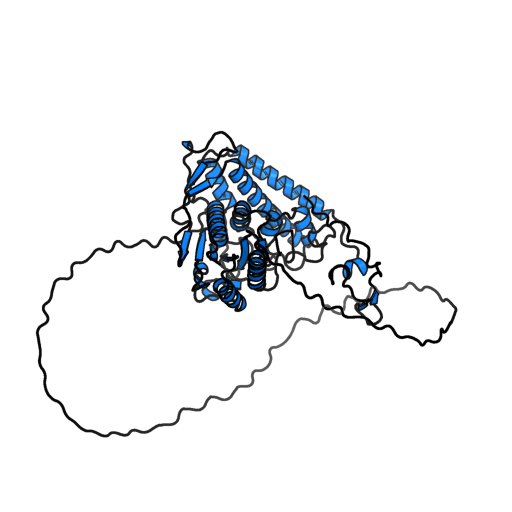 A 1 371 ? -14.380 -19.879 3.328 1.00 95.19 371 GLY A N 1
ATOM 2827 C CA . GLY A 1 371 ? -14.774 -20.350 2.005 1.00 95.19 371 GLY A CA 1
ATOM 2828 C C . GLY A 1 371 ? -15.987 -19.613 1.443 1.00 95.19 371 GLY A C 1
ATOM 2829 O O . GLY A 1 371 ? -16.700 -20.171 0.616 1.00 95.19 371 GLY A O 1
ATOM 2830 N N . ASN A 1 372 ? -16.226 -18.362 1.843 1.00 96.50 372 ASN A N 1
ATOM 2831 C CA . ASN A 1 372 ? -17.324 -17.548 1.304 1.00 96.50 372 ASN A CA 1
ATOM 2832 C C . ASN A 1 372 ? -16.963 -16.830 -0.019 1.00 96.50 372 ASN A C 1
ATOM 2834 O O . ASN A 1 372 ? -17.781 -16.101 -0.592 1.00 96.50 372 ASN A O 1
ATOM 2838 N N . GLY A 1 373 ? -15.739 -17.041 -0.517 1.00 96.94 373 GLY A N 1
ATOM 2839 C CA . GLY A 1 373 ? -15.257 -16.510 -1.790 1.00 96.94 373 GLY A CA 1
ATOM 2840 C C . GLY A 1 373 ? -14.788 -15.059 -1.719 1.00 96.94 373 GLY A C 1
ATOM 2841 O O . GLY A 1 373 ? -14.348 -14.612 -0.658 1.00 96.94 373 GLY A O 1
ATOM 2842 N N . PRO A 1 374 ? -14.846 -14.319 -2.842 1.00 98.75 374 PRO A N 1
ATOM 2843 C CA . PRO A 1 374 ? -14.257 -12.991 -2.919 1.00 98.75 374 PRO A CA 1
ATOM 2844 C C . PRO A 1 374 ? -15.112 -11.904 -2.259 1.00 98.75 374 PRO A C 1
ATOM 2846 O O . PRO A 1 374 ? -16.325 -12.056 -2.100 1.00 98.75 374 PRO A O 1
ATOM 2849 N N . LEU A 1 375 ? -14.470 -10.770 -1.974 1.00 98.88 375 LEU A N 1
ATOM 2850 C CA . LEU A 1 375 ? -15.091 -9.518 -1.525 1.00 98.88 375 LEU A CA 1
ATOM 2851 C C . LEU A 1 375 ? -14.600 -8.334 -2.369 1.00 98.88 375 LEU A C 1
ATOM 2853 O O . LEU A 1 375 ? -13.470 -8.354 -2.862 1.00 98.88 375 LEU A O 1
ATOM 2857 N N . VAL A 1 376 ? -15.415 -7.280 -2.496 1.00 98.88 376 VAL A N 1
ATOM 2858 C CA . VAL A 1 376 ? -15.007 -5.996 -3.102 1.00 98.88 376 VAL A CA 1
ATOM 2859 C C . VAL A 1 376 ? -15.002 -4.879 -2.064 1.00 98.88 376 VAL A C 1
ATOM 2861 O O . VAL A 1 376 ? -16.041 -4.442 -1.582 1.00 98.88 376 VAL A O 1
ATOM 2864 N N . TYR A 1 377 ? -13.822 -4.380 -1.726 1.00 98.88 377 TYR A N 1
ATOM 2865 C CA . TYR A 1 377 ? -13.635 -3.294 -0.771 1.00 98.88 377 TYR A CA 1
ATOM 2866 C C . TYR A 1 377 ? -13.453 -1.949 -1.477 1.00 98.88 377 TYR A C 1
ATOM 2868 O O . TYR A 1 377 ? -12.840 -1.867 -2.539 1.00 98.88 377 TYR A O 1
ATOM 2876 N N . GLU A 1 378 ? -13.952 -0.875 -0.869 1.00 98.88 378 GLU A N 1
ATOM 2877 C CA . GLU A 1 378 ? -13.635 0.508 -1.237 1.00 98.88 378 GLU A CA 1
ATOM 2878 C C . GLU A 1 378 ? -13.035 1.226 -0.030 1.00 98.88 378 GLU A C 1
ATOM 2880 O O . GLU A 1 378 ? -13.749 1.573 0.908 1.00 98.88 378 GLU A O 1
ATOM 2885 N N . TYR A 1 379 ? -11.736 1.507 -0.079 1.00 98.81 379 TYR A N 1
ATOM 2886 C CA . TYR A 1 379 ? -11.061 2.346 0.904 1.00 98.81 379 TYR A CA 1
ATOM 2887 C C . TYR A 1 379 ? -11.232 3.809 0.512 1.00 98.81 379 TYR A C 1
ATOM 2889 O O . TYR A 1 379 ? -10.619 4.295 -0.444 1.00 98.81 379 TYR A O 1
ATOM 2897 N N . VAL A 1 380 ? -12.081 4.527 1.242 1.00 98.56 380 VAL A N 1
ATOM 2898 C CA . VAL A 1 380 ? -12.296 5.956 1.029 1.00 98.56 380 VAL A CA 1
ATOM 2899 C C . VAL A 1 380 ? -11.132 6.721 1.648 1.00 98.56 380 VAL A C 1
ATOM 2901 O O . VAL A 1 380 ? -11.081 6.905 2.858 1.00 98.56 380 VAL A O 1
ATOM 2904 N N . THR A 1 381 ? -10.188 7.159 0.819 1.00 98.62 381 THR A N 1
ATOM 2905 C CA . THR A 1 381 ? -8.935 7.778 1.274 1.00 98.62 381 THR A CA 1
ATOM 2906 C C . THR A 1 381 ? -8.604 9.039 0.465 1.00 98.62 381 THR A C 1
ATOM 2908 O O . THR A 1 381 ? -9.437 9.538 -0.300 1.00 98.62 381 THR A O 1
ATOM 2911 N N . TYR A 1 382 ? -7.405 9.602 0.632 1.00 98.50 382 TYR A N 1
ATOM 2912 C CA . TYR A 1 382 ? -6.979 10.796 -0.091 1.00 98.50 382 TYR A CA 1
ATOM 2913 C C . TYR A 1 382 ? -5.457 10.888 -0.252 1.00 98.50 382 TYR A C 1
ATOM 2915 O O . TYR A 1 382 ? -4.702 10.640 0.677 1.00 98.50 382 TYR A O 1
ATOM 2923 N N . ARG A 1 383 ? -4.979 11.306 -1.433 1.00 98.06 383 ARG A N 1
ATOM 2924 C CA . ARG A 1 383 ? -3.559 11.669 -1.648 1.00 98.06 383 ARG A CA 1
ATOM 2925 C C . ARG A 1 383 ? -3.352 13.172 -1.551 1.00 98.06 383 ARG A C 1
ATOM 2927 O O . ARG A 1 383 ? -3.999 13.938 -2.273 1.00 98.06 383 ARG A O 1
ATOM 2934 N N . TYR A 1 384 ? -2.382 13.598 -0.750 1.00 97.75 384 TYR A N 1
ATOM 2935 C CA . TYR A 1 384 ? -2.039 15.015 -0.641 1.00 97.75 384 TYR A CA 1
ATOM 2936 C C . TYR A 1 384 ? -1.231 15.525 -1.834 1.00 97.75 384 TYR A C 1
ATOM 2938 O O . TYR A 1 384 ? -1.471 16.633 -2.310 1.00 97.75 384 TYR A O 1
ATOM 2946 N N . GLY A 1 385 ? -0.295 14.718 -2.334 1.00 94.81 385 GLY A N 1
ATOM 2947 C CA . GLY A 1 385 ? 0.449 15.016 -3.557 1.00 94.81 385 GLY A CA 1
ATOM 2948 C C . GLY A 1 385 ? -0.410 14.893 -4.819 1.00 94.81 385 GLY A C 1
ATOM 2949 O O . GLY A 1 385 ? -1.506 14.315 -4.797 1.00 94.81 385 GLY A O 1
ATOM 2950 N N . GLY A 1 386 ? 0.098 15.421 -5.937 1.00 97.00 386 GLY A N 1
ATOM 2951 C CA . GLY A 1 386 ? -0.453 15.172 -7.270 1.00 97.00 386 GLY A CA 1
ATOM 2952 C C . GLY A 1 386 ? -0.377 13.696 -7.672 1.00 97.00 386 GLY A C 1
ATOM 2953 O O . GLY A 1 386 ? -0.149 12.813 -6.840 1.00 97.00 386 GLY A O 1
ATOM 2954 N N . HIS A 1 387 ? -0.702 13.383 -8.925 1.00 98.31 387 HIS A N 1
ATOM 2955 C CA . HIS A 1 387 ? -0.740 11.994 -9.375 1.00 98.31 387 HIS A CA 1
ATOM 2956 C C . HIS A 1 387 ? 0.624 11.318 -9.201 1.00 98.31 387 HIS A C 1
ATOM 2958 O O . HIS A 1 387 ? 0.719 10.269 -8.557 1.00 98.31 387 HIS A O 1
ATOM 2964 N N . SER A 1 388 ? 1.654 11.985 -9.713 1.00 97.31 388 SER A N 1
ATOM 2965 C CA . SER A 1 388 ? 3.074 11.665 -9.620 1.00 97.31 388 SER A CA 1
ATOM 2966 C C . SER A 1 388 ? 3.859 12.961 -9.391 1.00 97.31 388 SER A C 1
ATOM 2968 O O . SER A 1 388 ? 3.292 14.053 -9.423 1.00 97.31 388 SER A O 1
ATOM 2970 N N . MET A 1 389 ? 5.178 12.864 -9.235 1.00 96.88 389 MET A N 1
ATOM 2971 C CA . MET A 1 389 ? 6.050 14.037 -9.101 1.00 96.88 389 MET A CA 1
ATOM 2972 C C . MET A 1 389 ? 6.040 15.006 -10.300 1.00 96.88 389 MET A C 1
ATOM 2974 O O . MET A 1 389 ? 6.474 16.148 -10.153 1.00 96.88 389 MET A O 1
ATOM 2978 N N . SER A 1 390 ? 5.561 14.593 -11.481 1.00 93.56 390 SER A N 1
ATOM 2979 C CA . SER A 1 390 ? 5.407 15.488 -12.641 1.00 93.56 390 SER A CA 1
ATOM 2980 C C . SER A 1 390 ? 4.073 16.240 -12.663 1.00 93.56 390 SER A C 1
ATOM 2982 O O . SER A 1 390 ? 3.883 17.108 -13.511 1.00 93.56 390 SER A O 1
ATOM 2984 N N . ASP A 1 391 ? 3.149 15.906 -11.763 1.00 95.12 391 ASP A N 1
ATOM 2985 C CA . ASP A 1 391 ? 1.831 16.520 -11.657 1.00 95.12 391 ASP A CA 1
ATOM 2986 C C . ASP A 1 391 ? 1.729 17.353 -10.365 1.00 95.12 391 ASP A C 1
ATOM 2988 O O . ASP A 1 391 ? 1.716 16.790 -9.270 1.00 95.12 391 ASP A O 1
ATOM 2992 N N . PRO A 1 392 ? 1.611 18.690 -10.452 1.00 91.38 392 PRO A N 1
ATOM 2993 C CA . PRO A 1 392 ? 1.397 19.543 -9.282 1.00 91.38 392 PRO A CA 1
ATOM 2994 C C . PRO A 1 392 ? 0.053 19.306 -8.573 1.00 91.38 392 PRO A C 1
ATOM 2996 O O . PRO A 1 392 ? -0.102 19.682 -7.412 1.00 91.38 392 PRO A O 1
ATOM 2999 N N . GLY A 1 393 ? -0.936 18.722 -9.258 1.00 92.88 393 GLY A N 1
ATOM 3000 C CA . GLY A 1 393 ? -2.243 18.389 -8.696 1.00 92.88 393 GLY A CA 1
ATOM 3001 C C . GLY A 1 393 ? -3.180 19.572 -8.437 1.00 92.88 393 GLY A C 1
ATOM 3002 O O . GLY A 1 393 ? -4.119 19.419 -7.658 1.00 92.88 393 GLY A O 1
ATOM 3003 N N . THR A 1 394 ? -2.927 20.735 -9.049 1.00 91.69 394 THR A N 1
ATOM 3004 C CA . THR A 1 394 ? -3.687 21.986 -8.841 1.00 91.69 394 THR A CA 1
ATOM 3005 C C . THR A 1 394 ? -4.628 22.353 -9.991 1.00 91.69 394 THR A C 1
ATOM 3007 O O . THR A 1 394 ? -5.360 23.329 -9.885 1.00 91.69 394 THR A O 1
ATOM 3010 N N . THR A 1 395 ? -4.598 21.630 -11.114 1.00 94.75 395 THR A N 1
ATOM 3011 C CA . THR A 1 395 ? -5.411 21.948 -12.308 1.00 94.75 395 THR A CA 1
ATOM 3012 C C . THR A 1 395 ? -6.810 21.334 -12.274 1.00 94.75 395 THR A C 1
ATOM 3014 O O . THR A 1 395 ? -7.667 21.726 -13.059 1.00 94.75 395 THR A O 1
ATOM 3017 N N . TYR A 1 396 ? -7.051 20.374 -11.379 1.00 95.75 396 TYR A N 1
ATOM 3018 C CA . TYR A 1 396 ? -8.285 19.583 -11.326 1.00 95.75 396 TYR A CA 1
ATOM 3019 C C . TYR A 1 396 ? -8.901 19.485 -9.918 1.00 95.75 396 TYR A C 1
ATOM 3021 O O . TYR A 1 396 ? -9.904 18.797 -9.740 1.00 95.75 396 TYR A O 1
ATOM 3029 N N . ARG A 1 397 ? -8.303 20.1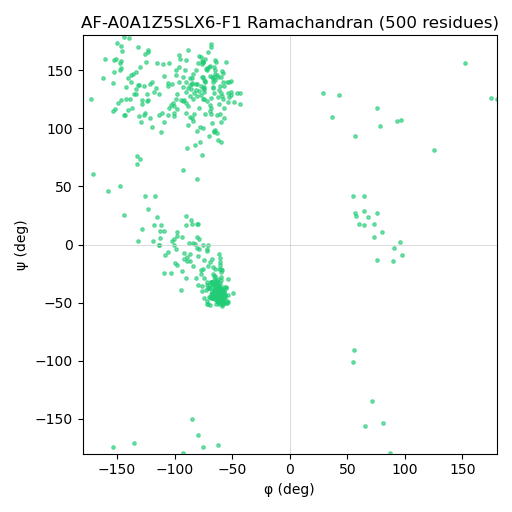58 -8.927 1.00 96.25 397 ARG A N 1
ATOM 3030 C CA . ARG A 1 397 ? -8.781 20.287 -7.540 1.00 96.25 397 ARG A CA 1
ATOM 3031 C C . ARG A 1 397 ? -8.121 21.488 -6.868 1.00 96.25 397 ARG A C 1
ATOM 3033 O O . ARG A 1 397 ? -7.071 21.948 -7.321 1.00 96.25 397 ARG A O 1
ATOM 3040 N N . THR A 1 398 ? -8.722 21.994 -5.797 1.00 96.94 398 THR A N 1
ATOM 3041 C CA . THR A 1 398 ? -8.248 23.214 -5.134 1.00 96.94 398 THR A CA 1
ATOM 3042 C C . THR A 1 398 ? -7.224 22.917 -4.036 1.00 96.94 398 THR A C 1
ATOM 3044 O O . THR A 1 398 ? -7.149 21.806 -3.506 1.00 96.94 398 THR A O 1
ATOM 3047 N N . ARG A 1 399 ? -6.412 23.918 -3.675 1.00 95.50 399 ARG A N 1
ATOM 3048 C CA . ARG A 1 399 ? -5.463 23.789 -2.554 1.00 95.50 399 ARG A CA 1
ATOM 3049 C C . ARG A 1 399 ? -6.202 23.697 -1.222 1.00 95.50 399 ARG A C 1
ATOM 3051 O O . ARG A 1 399 ? -5.755 22.983 -0.330 1.00 95.50 399 ARG A O 1
ATOM 3058 N N . GLU A 1 400 ? -7.345 24.363 -1.126 1.00 96.69 400 GLU A N 1
ATOM 3059 C CA . GLU A 1 400 ? -8.227 24.391 0.037 1.00 96.69 400 GLU A CA 1
ATOM 3060 C C . GLU A 1 400 ? -8.817 23.005 0.315 1.00 96.69 400 GLU A C 1
ATOM 3062 O O . GLU A 1 400 ? -8.889 22.597 1.470 1.00 96.69 400 GLU A O 1
ATOM 3067 N N . GLU A 1 401 ? -9.179 22.239 -0.724 1.00 96.00 401 GLU A N 1
ATOM 3068 C CA . GLU A 1 401 ? -9.629 20.850 -0.568 1.00 96.00 401 GLU A CA 1
ATOM 3069 C C . GLU A 1 401 ? -8.538 19.987 0.077 1.00 96.00 401 GLU A C 1
ATOM 3071 O O . GLU A 1 401 ? -8.800 19.289 1.057 1.00 96.00 401 GLU A O 1
ATOM 3076 N N . ILE A 1 402 ? -7.307 20.075 -0.438 1.00 96.69 402 ILE A N 1
ATOM 3077 C CA . ILE A 1 402 ? -6.158 19.315 0.071 1.00 96.69 402 ILE A CA 1
ATOM 3078 C C . ILE A 1 402 ? -5.828 19.741 1.504 1.00 96.69 402 ILE A C 1
ATOM 3080 O O . ILE A 1 402 ? -5.595 18.890 2.362 1.00 96.69 402 ILE A O 1
ATOM 3084 N N . GLN A 1 403 ? -5.801 21.050 1.769 1.00 96.56 403 GLN A N 1
ATOM 3085 C CA . GLN A 1 403 ? -5.518 21.589 3.094 1.00 96.56 403 GLN A CA 1
ATOM 3086 C C . GLN A 1 403 ? -6.570 21.136 4.101 1.00 96.56 403 GLN A C 1
ATOM 3088 O O . GLN A 1 403 ? -6.187 20.652 5.160 1.00 96.56 403 GLN A O 1
ATOM 3093 N N . ARG A 1 404 ? -7.860 21.216 3.748 1.00 95.94 404 ARG A N 1
ATOM 3094 C CA . ARG A 1 404 ? -8.959 20.733 4.589 1.00 95.94 404 ARG A CA 1
ATOM 3095 C C . ARG A 1 404 ? -8.792 19.251 4.902 1.00 95.94 404 ARG A C 1
ATOM 3097 O O . ARG A 1 404 ? -8.809 18.891 6.071 1.00 95.94 404 ARG A O 1
ATOM 3104 N N . MET A 1 405 ? -8.562 18.414 3.885 1.00 95.81 405 MET A N 1
ATOM 3105 C CA . MET A 1 405 ? -8.326 16.980 4.093 1.00 95.81 405 MET A CA 1
ATOM 3106 C C . MET A 1 405 ? -7.158 16.732 5.050 1.00 95.81 405 MET A C 1
ATOM 3108 O O . MET A 1 405 ? -7.287 15.950 5.982 1.00 95.81 405 MET A O 1
ATOM 3112 N N . ARG A 1 406 ? -6.035 17.432 4.872 1.00 96.00 406 ARG A N 1
ATOM 3113 C CA . ARG A 1 406 ? -4.867 17.285 5.747 1.00 96.00 406 ARG A CA 1
ATOM 3114 C C . ARG A 1 406 ? -5.114 17.795 7.170 1.00 96.00 406 ARG A C 1
ATOM 3116 O O . ARG A 1 406 ? -4.569 17.236 8.109 1.00 96.00 406 ARG A O 1
ATOM 3123 N N . SER A 1 407 ? -5.867 18.877 7.346 1.00 95.06 407 SER A N 1
ATOM 3124 C CA . SER A 1 407 ? -6.062 19.480 8.667 1.00 95.06 407 SER A CA 1
ATOM 3125 C C . SER A 1 407 ? -7.125 18.777 9.502 1.00 95.06 407 SER A C 1
ATOM 3127 O O . SER A 1 407 ? -7.043 18.842 10.721 1.00 95.06 407 SER A O 1
ATOM 3129 N N . THR A 1 408 ? -8.129 18.157 8.871 1.00 93.62 408 THR A N 1
ATOM 3130 C CA . THR A 1 408 ? -9.259 17.551 9.596 1.00 93.62 408 THR A CA 1
ATOM 3131 C C . THR A 1 408 ? -9.253 16.029 9.581 1.00 93.62 408 THR A C 1
ATOM 3133 O O . THR A 1 408 ? -9.834 15.431 10.472 1.00 93.62 408 THR A O 1
ATOM 3136 N N . ASN A 1 409 ? -8.624 15.404 8.582 1.00 96.62 409 ASN A N 1
ATOM 3137 C CA . ASN A 1 409 ? -8.794 13.978 8.295 1.00 96.62 409 ASN A CA 1
ATOM 3138 C C . ASN A 1 409 ? -7.456 13.228 8.182 1.00 96.62 409 ASN A C 1
ATOM 3140 O O . ASN A 1 409 ? -7.430 12.131 7.638 1.00 96.62 409 ASN A O 1
ATOM 3144 N N . ASP A 1 410 ? -6.328 13.808 8.608 1.00 98.50 410 ASP A N 1
ATOM 3145 C CA . ASP A 1 410 ? -5.031 13.136 8.467 1.00 98.50 410 ASP A CA 1
ATOM 3146 C C . ASP A 1 410 ? -4.952 11.871 9.340 1.00 98.50 410 ASP A C 1
ATOM 3148 O O . ASP A 1 410 ? -5.233 11.951 10.537 1.00 98.50 410 ASP A O 1
ATOM 3152 N N . PRO A 1 411 ? -4.536 10.719 8.777 1.00 98.56 411 PRO A N 1
ATOM 3153 C CA . PRO A 1 411 ? -4.602 9.438 9.480 1.00 98.56 411 PRO A CA 1
ATOM 3154 C C . PRO A 1 411 ? -3.649 9.368 10.680 1.00 98.56 411 PRO A C 1
ATOM 3156 O O . PRO A 1 411 ? -3.955 8.747 11.697 1.00 98.56 411 PRO A O 1
ATOM 3159 N N . ILE A 1 412 ? -2.497 10.042 10.591 1.00 98.69 412 ILE A N 1
ATOM 3160 C CA . ILE A 1 412 ? -1.495 10.079 11.662 1.00 98.69 412 ILE A CA 1
ATOM 3161 C C . ILE A 1 412 ? -1.987 10.985 12.789 1.00 98.69 412 ILE A C 1
ATOM 3163 O O . ILE A 1 412 ? -1.917 10.612 13.960 1.00 98.69 412 ILE A O 1
ATOM 3167 N N . ALA A 1 413 ? -2.500 12.168 12.441 1.00 98.19 413 ALA A N 1
ATOM 3168 C CA . ALA A 1 413 ? -3.066 13.097 13.412 1.00 98.19 413 ALA A CA 1
ATOM 3169 C C . ALA A 1 413 ? -4.288 12.500 14.129 1.00 98.19 413 ALA A C 1
ATOM 3171 O O . ALA A 1 413 ? -4.386 12.622 15.350 1.00 98.19 413 ALA A O 1
ATOM 3172 N N . GLY A 1 414 ? -5.170 11.815 13.393 1.00 97.69 414 GLY A N 1
ATOM 3173 C CA . GLY A 1 414 ? -6.356 11.170 13.953 1.00 97.69 414 GLY A CA 1
ATOM 3174 C C . GLY A 1 414 ? -6.008 10.077 14.961 1.00 97.69 414 GLY A C 1
ATOM 3175 O O . GLY A 1 414 ? -6.487 10.111 16.096 1.00 97.69 414 GLY A O 1
ATOM 3176 N N . LEU A 1 415 ? -5.086 9.170 14.611 1.00 98.38 415 LEU A N 1
ATOM 3177 C CA . LEU A 1 415 ? -4.623 8.147 15.552 1.00 98.38 415 LEU A CA 1
ATOM 3178 C C . LEU A 1 415 ? -3.896 8.762 16.760 1.00 98.38 415 LEU A C 1
ATOM 3180 O O . LEU A 1 415 ? -4.141 8.341 17.890 1.00 98.38 415 LEU A O 1
ATOM 3184 N N . LYS A 1 416 ? -3.042 9.780 16.552 1.00 98.38 416 LYS A N 1
ATOM 3185 C CA . LYS A 1 416 ? -2.371 10.506 17.648 1.00 98.38 416 LYS A CA 1
ATOM 3186 C C . LYS A 1 416 ? -3.388 11.036 18.655 1.00 98.38 416 LYS A C 1
ATOM 3188 O O . LYS A 1 416 ? -3.202 10.858 19.857 1.00 98.38 416 LYS A O 1
ATOM 3193 N N . GLN A 1 417 ? -4.437 11.696 18.166 1.00 97.50 417 GLN A N 1
ATOM 3194 C CA . GLN A 1 417 ? -5.487 12.253 19.011 1.00 97.50 417 GLN A CA 1
ATOM 3195 C C . GLN A 1 417 ? -6.134 11.157 19.865 1.00 97.50 417 GLN A C 1
ATOM 3197 O O . GLN A 1 417 ? -6.235 11.319 21.078 1.00 97.50 417 GLN A O 1
ATOM 3202 N N . LYS A 1 418 ? -6.478 10.012 19.266 1.00 97.56 418 LYS A N 1
ATOM 3203 C CA . LYS A 1 418 ? -7.085 8.885 19.986 1.00 97.56 418 LYS A CA 1
ATOM 3204 C C . LYS A 1 418 ? -6.178 8.233 21.012 1.00 97.56 418 LYS A C 1
ATOM 3206 O O . LYS A 1 418 ? -6.620 7.979 22.127 1.00 97.56 418 LYS A O 1
ATOM 3211 N N . ILE A 1 419 ? -4.904 8.041 20.689 1.00 98.12 419 ILE A N 1
ATOM 3212 C CA . ILE A 1 419 ? -3.931 7.507 21.647 1.00 98.12 419 ILE A CA 1
ATOM 3213 C C . ILE A 1 419 ? -3.855 8.387 22.907 1.00 98.12 419 ILE A C 1
ATOM 3215 O O . ILE A 1 419 ? -3.800 7.860 24.019 1.00 98.12 419 ILE A O 1
ATOM 3219 N N . ILE A 1 420 ? -3.887 9.713 22.745 1.00 97.81 420 ILE A N 1
ATOM 3220 C CA . ILE A 1 420 ? -3.853 10.658 23.871 1.00 97.81 420 ILE A CA 1
ATOM 3221 C C . ILE A 1 420 ? -5.187 10.649 24.631 1.00 97.81 420 ILE A C 1
ATOM 3223 O O . ILE A 1 420 ? -5.191 10.523 25.855 1.00 97.81 420 ILE A O 1
ATOM 3227 N N . GLU A 1 421 ? -6.316 10.750 23.922 1.00 97.00 421 GLU A N 1
ATOM 3228 C CA . GLU A 1 421 ? -7.663 10.756 24.518 1.00 97.00 421 GLU A CA 1
ATOM 3229 C C . GLU A 1 421 ? -7.917 9.509 25.377 1.00 97.00 421 GLU A C 1
ATOM 3231 O O . GLU A 1 421 ? -8.407 9.617 26.501 1.00 97.00 421 GLU A O 1
ATOM 3236 N N . TRP A 1 422 ? -7.524 8.331 24.887 1.00 97.50 422 TRP A N 1
ATOM 3237 C CA . TRP A 1 422 ? -7.716 7.059 25.587 1.00 97.50 422 TRP A CA 1
ATOM 3238 C C . TRP A 1 422 ? -6.682 6.811 26.693 1.00 97.50 422 TRP A C 1
ATOM 3240 O O . TRP A 1 422 ? -6.771 5.816 27.404 1.00 97.50 422 TRP A O 1
ATOM 3250 N N . GLY A 1 423 ? -5.685 7.688 26.861 1.00 96.62 423 GLY A N 1
ATOM 3251 C CA . GLY A 1 423 ? -4.604 7.487 27.831 1.00 96.62 423 GLY A CA 1
ATOM 3252 C C . GLY A 1 423 ? -3.665 6.326 27.486 1.00 96.62 423 GLY A C 1
ATOM 3253 O O . GLY A 1 423 ? -3.018 5.776 28.374 1.00 96.62 423 GLY A O 1
ATOM 3254 N N . VAL A 1 424 ? -3.581 5.948 26.207 1.00 97.12 424 VAL A N 1
ATOM 3255 C CA . VAL A 1 424 ? -2.679 4.895 25.713 1.00 97.12 424 VAL A CA 1
ATOM 3256 C C . VAL A 1 424 ? -1.218 5.350 25.781 1.00 97.12 424 VAL A C 1
ATOM 3258 O O . VAL A 1 424 ? -0.333 4.548 26.084 1.00 97.12 424 VAL A O 1
ATOM 3261 N N . ALA A 1 425 ? -0.958 6.627 25.502 1.00 96.94 425 ALA A N 1
ATOM 3262 C CA . ALA A 1 425 ? 0.354 7.247 25.647 1.00 96.94 425 ALA A CA 1
ATOM 3263 C C . ALA A 1 425 ? 0.203 8.746 25.920 1.00 96.94 425 ALA A C 1
ATOM 3265 O O . ALA A 1 425 ? -0.717 9.391 25.415 1.00 96.94 425 ALA A O 1
ATOM 3266 N N . GLU A 1 426 ? 1.143 9.307 26.674 1.00 96.12 426 GLU A N 1
ATOM 3267 C CA . GLU A 1 426 ? 1.232 10.754 26.867 1.00 96.12 426 GLU A CA 1
ATOM 3268 C C . GLU A 1 426 ? 1.797 11.435 25.612 1.00 96.12 426 GLU A C 1
ATOM 3270 O O . GLU A 1 426 ? 2.530 10.831 24.820 1.00 96.12 426 GLU A O 1
ATOM 3275 N N . GLU A 1 427 ? 1.521 12.729 25.435 1.00 96.12 427 GLU A N 1
ATOM 3276 C CA . GLU A 1 427 ? 1.986 13.450 24.244 1.00 96.12 427 GLU A CA 1
ATOM 3277 C C . GLU A 1 427 ? 3.520 13.422 24.094 1.00 96.12 427 GLU A C 1
ATOM 3279 O O . GLU A 1 427 ? 4.036 13.272 22.983 1.00 96.12 427 GLU A O 1
ATOM 3284 N N . GLU A 1 428 ? 4.261 13.525 25.198 1.00 96.88 428 GLU A N 1
ATOM 3285 C CA . GLU A 1 428 ? 5.728 13.460 25.184 1.00 96.88 428 GLU A CA 1
ATOM 3286 C C . GLU A 1 428 ? 6.259 12.084 24.766 1.00 96.88 428 GLU A C 1
ATOM 3288 O O . GLU A 1 428 ? 7.314 11.993 24.139 1.00 96.88 428 GLU A O 1
ATOM 3293 N N . GLU A 1 429 ? 5.529 11.009 25.062 1.00 96.31 429 GLU A N 1
ATOM 3294 C CA . GLU A 1 429 ? 5.879 9.669 24.594 1.00 96.31 429 GLU A CA 1
ATOM 3295 C C . GLU A 1 429 ? 5.674 9.555 23.078 1.00 96.31 429 GLU A C 1
ATOM 3297 O O . GLU A 1 429 ? 6.581 9.132 22.362 1.00 96.31 429 GLU A O 1
ATOM 3302 N N . LEU A 1 430 ? 4.545 10.043 22.553 1.00 96.25 430 LEU A N 1
ATOM 3303 C CA . LEU A 1 430 ? 4.301 10.059 21.106 1.00 96.25 430 LEU A CA 1
ATOM 3304 C C . LEU A 1 430 ? 5.284 10.946 20.336 1.00 96.25 430 LEU A C 1
ATOM 3306 O O . LEU A 1 430 ? 5.666 10.606 19.216 1.00 96.25 430 LEU A O 1
ATOM 3310 N N . LYS A 1 431 ? 5.733 12.064 20.920 1.00 96.88 431 LYS A N 1
ATOM 3311 C CA . LYS A 1 431 ? 6.804 12.890 20.336 1.00 96.88 431 LYS A CA 1
ATOM 3312 C C . LYS A 1 431 ? 8.123 12.122 20.233 1.00 96.88 431 LYS A C 1
ATOM 3314 O O . LYS A 1 431 ? 8.854 12.320 19.263 1.00 96.88 431 LYS A O 1
ATOM 3319 N N . LYS A 1 432 ? 8.434 11.244 21.196 1.00 98.19 432 LYS A N 1
ATOM 3320 C CA . LYS A 1 432 ? 9.617 10.372 21.123 1.00 98.19 432 LYS A CA 1
ATOM 3321 C C . LYS A 1 432 ? 9.481 9.356 19.993 1.00 98.19 432 LYS A C 1
ATOM 3323 O O . LYS A 1 432 ? 10.409 9.261 19.201 1.00 98.19 432 LYS A O 1
ATOM 3328 N N . ILE A 1 433 ? 8.327 8.696 19.870 1.00 98.19 433 ILE A N 1
ATOM 3329 C CA . ILE A 1 433 ? 8.055 7.735 18.784 1.00 98.19 433 ILE A CA 1
ATOM 3330 C C . ILE A 1 433 ? 8.135 8.421 17.411 1.00 98.19 433 ILE A C 1
ATOM 3332 O O . ILE A 1 433 ? 8.771 7.905 16.497 1.00 98.19 433 ILE A O 1
ATOM 3336 N N . ASP A 1 434 ? 7.555 9.618 17.262 1.00 96.81 434 ASP A N 1
ATOM 3337 C CA . ASP A 1 434 ? 7.645 10.397 16.017 1.00 96.81 434 ASP A CA 1
ATOM 3338 C C . ASP A 1 434 ? 9.100 10.739 15.665 1.00 96.81 434 ASP A C 1
ATOM 3340 O O . ASP A 1 434 ? 9.529 10.555 14.523 1.00 96.81 434 ASP A O 1
ATOM 3344 N N . LYS A 1 435 ? 9.881 11.192 16.653 1.00 98.44 435 LYS A N 1
ATOM 3345 C CA . LYS A 1 435 ? 11.304 11.485 16.465 1.00 98.44 435 LYS A CA 1
ATOM 3346 C C . LYS A 1 435 ? 12.090 10.228 16.097 1.00 98.44 435 LYS A C 1
ATOM 3348 O O . LYS A 1 435 ? 12.923 10.296 15.202 1.00 98.44 435 LYS A O 1
ATOM 3353 N N . GLU A 1 436 ? 11.829 9.109 16.761 1.00 98.50 436 GLU A N 1
ATOM 3354 C CA . GLU A 1 436 ? 12.482 7.826 16.502 1.00 98.50 436 GLU A CA 1
ATOM 3355 C C . GLU A 1 436 ? 12.214 7.336 15.077 1.00 98.50 436 GLU A C 1
ATOM 3357 O O . GLU A 1 436 ? 13.162 7.077 14.338 1.00 98.50 436 GLU A O 1
ATOM 3362 N N . ALA A 1 437 ? 10.946 7.301 14.653 1.00 98.56 437 ALA A N 1
ATOM 3363 C CA . ALA A 1 437 ? 10.565 6.924 13.294 1.00 98.56 437 ALA A CA 1
ATOM 3364 C C . ALA A 1 437 ? 11.259 7.808 12.248 1.00 98.56 437 ALA A C 1
ATOM 3366 O O . ALA A 1 437 ? 11.788 7.318 11.250 1.00 98.56 437 ALA A O 1
ATOM 3367 N N . ARG A 1 438 ? 11.303 9.126 12.484 1.00 98.56 438 ARG A N 1
ATOM 3368 C CA . ARG A 1 438 ? 11.950 10.069 11.563 1.00 98.56 438 ARG A CA 1
ATOM 3369 C C . ARG A 1 438 ? 13.460 9.896 11.505 1.00 98.56 438 ARG A C 1
ATOM 3371 O O . ARG A 1 438 ? 13.999 9.872 10.404 1.00 98.56 438 ARG A O 1
ATOM 3378 N N . SER A 1 439 ? 14.118 9.770 12.656 1.00 98.69 439 SER A N 1
ATOM 3379 C CA . SER A 1 439 ? 15.562 9.538 12.726 1.00 98.69 439 SER A CA 1
ATOM 3380 C C . SER A 1 439 ? 15.939 8.233 12.035 1.00 98.69 439 SER A C 1
ATOM 3382 O O . SER A 1 439 ? 16.836 8.239 11.200 1.00 98.69 439 SER A O 1
ATOM 3384 N N . HIS A 1 440 ? 15.204 7.149 12.300 1.00 98.75 440 HIS A N 1
ATOM 3385 C CA . HIS A 1 440 ? 15.433 5.865 11.646 1.00 98.75 440 HIS A CA 1
ATOM 3386 C C . HIS A 1 440 ? 15.326 5.983 10.119 1.00 98.75 440 HIS A C 1
ATOM 3388 O O . HIS A 1 440 ? 16.232 5.576 9.396 1.00 98.75 440 HIS A O 1
ATOM 3394 N N . VAL A 1 441 ? 14.258 6.607 9.609 1.00 98.88 441 VAL A N 1
ATOM 3395 C CA . VAL A 1 441 ? 14.093 6.816 8.163 1.00 98.88 441 VAL A CA 1
ATOM 3396 C C . VAL A 1 441 ? 15.212 7.687 7.586 1.00 98.88 441 VAL A C 1
ATOM 3398 O O . VAL A 1 441 ? 15.700 7.400 6.497 1.00 98.88 441 VAL A O 1
ATOM 3401 N N . ASP A 1 442 ? 15.636 8.738 8.287 1.00 98.81 442 ASP A N 1
ATOM 3402 C CA . ASP A 1 442 ? 16.711 9.620 7.821 1.00 98.81 442 ASP A CA 1
ATOM 3403 C C . ASP A 1 442 ? 18.066 8.899 7.750 1.00 98.81 442 ASP A C 1
ATOM 3405 O O . ASP A 1 442 ? 18.805 9.081 6.779 1.00 98.81 442 ASP A O 1
ATOM 3409 N N . GLU A 1 443 ? 18.371 8.048 8.731 1.00 98.81 443 GLU A N 1
ATOM 3410 C CA . GLU A 1 443 ? 19.557 7.184 8.737 1.00 98.81 443 GLU A CA 1
ATOM 3411 C C . GLU A 1 443 ? 19.534 6.193 7.563 1.00 98.81 443 GLU A C 1
ATOM 3413 O O . GLU A 1 443 ? 20.518 6.058 6.831 1.00 98.81 443 GLU A O 1
ATOM 3418 N N . GLU A 1 444 ? 18.392 5.546 7.326 1.00 98.81 444 GLU A N 1
ATOM 3419 C CA . GLU A 1 444 ? 18.194 4.615 6.213 1.00 98.81 444 GLU A CA 1
ATOM 3420 C C . GLU A 1 444 ? 18.294 5.302 4.840 1.00 98.81 444 GLU A C 1
ATOM 3422 O O . GLU A 1 444 ? 18.877 4.750 3.902 1.00 98.81 444 GLU A O 1
ATOM 3427 N N . VAL A 1 445 ? 17.762 6.522 4.711 1.00 98.81 445 VAL A N 1
ATOM 3428 C CA . VAL A 1 445 ? 17.885 7.350 3.501 1.00 98.81 445 VAL A CA 1
ATOM 3429 C C . VAL A 1 445 ? 19.349 7.703 3.248 1.00 98.81 445 VAL A C 1
ATOM 3431 O O . VAL A 1 445 ? 19.824 7.536 2.126 1.00 98.81 445 VAL A O 1
ATOM 3434 N N . ALA A 1 446 ? 20.085 8.140 4.274 1.00 98.75 446 ALA A N 1
ATOM 3435 C CA . ALA A 1 446 ? 21.508 8.448 4.142 1.00 98.75 446 ALA A CA 1
ATOM 3436 C C . ALA A 1 446 ? 22.318 7.210 3.717 1.00 98.75 446 ALA A C 1
ATOM 3438 O O . ALA A 1 446 ? 23.173 7.301 2.832 1.00 98.75 446 ALA A O 1
ATOM 3439 N N . ALA A 1 447 ? 22.003 6.039 4.280 1.00 98.69 447 ALA A N 1
ATOM 3440 C CA . ALA A 1 447 ? 22.604 4.773 3.871 1.00 98.69 447 ALA A CA 1
ATOM 3441 C C . ALA A 1 447 ? 22.303 4.440 2.398 1.00 98.69 447 ALA A C 1
ATOM 3443 O O . ALA A 1 447 ? 23.204 4.016 1.674 1.00 98.69 447 ALA A O 1
ATOM 3444 N N . ALA A 1 448 ? 21.072 4.670 1.930 1.00 98.69 448 ALA A N 1
ATOM 3445 C CA . ALA A 1 448 ? 20.691 4.474 0.531 1.00 98.69 448 ALA A CA 1
ATOM 3446 C C . ALA A 1 448 ? 21.407 5.435 -0.431 1.00 98.69 448 ALA A C 1
ATOM 3448 O O . ALA A 1 448 ? 21.842 5.023 -1.506 1.00 98.69 448 ALA A O 1
ATOM 3449 N N . GLU A 1 449 ? 21.571 6.706 -0.055 1.00 98.38 449 GLU A N 1
ATOM 3450 C CA . GLU A 1 449 ? 22.303 7.693 -0.860 1.00 98.38 449 GLU A CA 1
ATOM 3451 C C . GLU A 1 449 ? 23.787 7.336 -1.025 1.00 98.38 449 GLU A C 1
ATOM 3453 O O . GLU A 1 449 ? 24.374 7.619 -2.075 1.00 98.38 449 GLU A O 1
ATOM 3458 N N . ALA A 1 450 ? 24.370 6.671 -0.023 1.00 98.12 450 ALA A N 1
ATOM 3459 C CA . ALA A 1 450 ? 25.742 6.174 -0.046 1.00 98.12 450 ALA A CA 1
ATOM 3460 C C . ALA A 1 450 ? 25.920 4.856 -0.829 1.00 98.12 450 ALA A C 1
ATOM 3462 O O . ALA A 1 450 ? 27.056 4.447 -1.073 1.00 98.12 450 ALA A O 1
ATOM 3463 N N . MET A 1 451 ? 24.837 4.181 -1.242 1.00 97.69 451 MET A N 1
ATOM 3464 C CA . MET A 1 451 ? 24.940 2.923 -1.988 1.00 97.69 451 MET A CA 1
ATOM 3465 C C . MET A 1 451 ? 25.567 3.132 -3.375 1.00 97.69 451 MET A C 1
ATOM 3467 O O . MET A 1 451 ? 25.275 4.124 -4.058 1.00 97.69 451 MET A O 1
ATOM 3471 N N . PRO A 1 452 ? 26.370 2.169 -3.861 1.00 96.38 452 PRO A N 1
ATOM 3472 C CA . PRO A 1 452 ? 26.906 2.229 -5.211 1.00 96.38 452 PRO A CA 1
ATOM 3473 C C . PRO A 1 452 ? 25.784 2.126 -6.253 1.00 96.38 452 PRO A C 1
ATOM 3475 O O . PRO A 1 452 ? 24.769 1.442 -6.068 1.00 96.38 452 PRO A O 1
ATOM 3478 N N . VAL A 1 453 ? 25.976 2.819 -7.373 1.00 95.62 453 VAL A N 1
ATOM 3479 C CA . VAL A 1 453 ? 25.199 2.551 -8.589 1.00 95.62 453 VAL A CA 1
ATOM 3480 C C . VAL A 1 453 ? 25.548 1.149 -9.117 1.00 95.62 453 VAL A C 1
ATOM 3482 O O . VAL A 1 453 ? 26.652 0.676 -8.848 1.00 95.62 453 VAL A O 1
ATOM 3485 N N . PRO A 1 454 ? 24.643 0.461 -9.836 1.00 95.19 454 PRO A N 1
ATOM 3486 C CA . PRO A 1 454 ? 24.971 -0.793 -10.504 1.00 95.19 454 PRO A CA 1
ATOM 3487 C C . PRO A 1 454 ? 26.132 -0.610 -11.484 1.00 95.19 454 PRO A C 1
ATOM 3489 O O . PRO A 1 454 ? 26.180 0.394 -12.203 1.00 95.19 454 PRO A O 1
ATOM 3492 N N . ASP A 1 455 ? 27.042 -1.583 -11.527 1.00 94.88 455 ASP A N 1
ATOM 3493 C CA . ASP A 1 455 ? 28.147 -1.554 -12.481 1.00 94.88 455 ASP A CA 1
ATOM 3494 C C . ASP A 1 455 ? 27.591 -1.566 -13.916 1.00 94.88 455 ASP A C 1
ATOM 3496 O O . ASP A 1 455 ? 26.697 -2.359 -14.227 1.00 94.88 455 ASP A O 1
ATOM 3500 N N . PRO A 1 456 ? 28.085 -0.699 -14.816 1.00 92.56 456 PRO A N 1
ATOM 3501 C CA . PRO A 1 456 ? 27.567 -0.584 -16.175 1.00 92.56 456 PRO A CA 1
ATOM 3502 C C . PRO A 1 456 ? 28.141 -1.682 -17.084 1.00 92.56 456 PRO A C 1
ATOM 3504 O O . PRO A 1 456 ? 28.766 -1.386 -18.105 1.00 92.56 456 PRO A O 1
ATOM 3507 N N . THR A 1 457 ? 27.961 -2.951 -16.712 1.00 92.44 457 THR A N 1
ATOM 3508 C CA . THR A 1 457 ? 28.457 -4.108 -17.469 1.00 92.44 457 THR A CA 1
ATOM 3509 C C . THR A 1 457 ? 27.318 -4.901 -18.119 1.00 92.44 457 THR A C 1
ATOM 3511 O O . THR A 1 457 ? 26.180 -4.861 -17.638 1.00 92.44 457 THR A O 1
ATOM 3514 N N . PRO A 1 458 ? 27.587 -5.641 -19.213 1.00 90.00 458 PRO A N 1
ATOM 3515 C CA . PRO A 1 458 ? 26.607 -6.547 -19.805 1.00 90.00 458 PRO A CA 1
ATOM 3516 C C . PRO A 1 458 ? 26.057 -7.578 -18.812 1.00 90.00 458 PRO A C 1
ATOM 3518 O O . PRO A 1 458 ? 24.865 -7.859 -18.841 1.00 90.00 458 PRO A O 1
ATOM 3521 N N . GLU A 1 459 ? 26.881 -8.096 -17.899 1.00 91.00 459 GLU A N 1
ATOM 3522 C CA . GLU A 1 459 ? 26.460 -9.090 -16.905 1.00 91.00 459 GLU A CA 1
ATOM 3523 C C . GLU A 1 459 ? 25.345 -8.536 -16.017 1.00 91.00 459 GLU A C 1
ATOM 3525 O O . GLU A 1 459 ? 24.314 -9.180 -15.854 1.00 91.00 459 GLU A O 1
ATOM 3530 N N . VAL A 1 460 ? 25.515 -7.313 -15.505 1.00 92.69 460 VAL A N 1
ATOM 3531 C CA . VAL A 1 460 ? 24.491 -6.640 -14.697 1.00 92.69 460 VAL A CA 1
ATOM 3532 C C . VAL A 1 460 ? 23.295 -6.235 -15.554 1.00 92.69 460 VAL A C 1
ATOM 3534 O O . VAL A 1 460 ? 22.167 -6.271 -15.081 1.00 92.69 460 VAL A O 1
ATOM 3537 N N . LEU A 1 461 ? 23.487 -5.853 -16.817 1.00 92.69 461 LEU A N 1
ATOM 3538 C CA . LEU A 1 461 ? 22.378 -5.469 -17.693 1.00 92.69 461 LEU A CA 1
ATOM 3539 C C . LEU A 1 461 ? 21.458 -6.655 -18.036 1.00 92.69 461 LEU A C 1
ATOM 3541 O O . LEU A 1 461 ? 20.239 -6.492 -18.005 1.00 92.69 461 LEU A O 1
ATOM 3545 N N . TYR A 1 462 ? 22.034 -7.815 -18.363 1.00 92.19 462 TYR A N 1
ATOM 3546 C CA . TYR A 1 462 ? 21.316 -8.989 -18.880 1.00 92.19 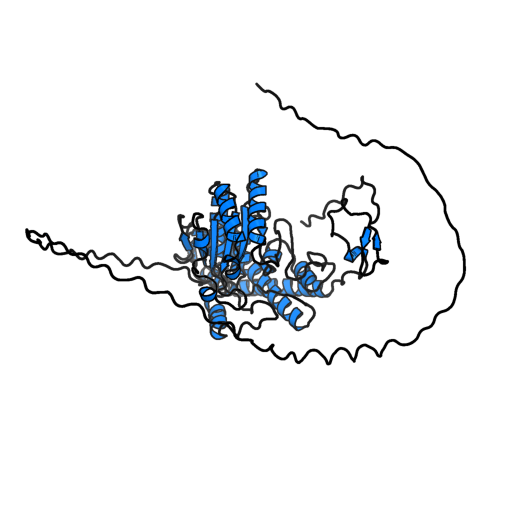462 TYR A CA 1
ATOM 3547 C C . TYR A 1 462 ? 20.998 -10.064 -17.826 1.00 92.19 462 TYR A C 1
ATOM 3549 O O . TYR A 1 462 ? 20.345 -11.062 -18.156 1.00 92.19 462 TYR A O 1
ATOM 3557 N N . GLU A 1 463 ? 21.441 -9.901 -16.574 1.00 90.62 463 GLU A N 1
ATOM 3558 C CA . GLU A 1 463 ? 21.010 -10.775 -15.473 1.00 90.62 463 GLU A CA 1
ATOM 3559 C C . GLU A 1 463 ? 19.479 -10.733 -15.293 1.00 90.62 463 GLU A C 1
ATOM 3561 O O . GLU A 1 463 ? 18.829 -9.712 -15.535 1.00 90.62 463 GLU A O 1
ATOM 3566 N N . ASP A 1 464 ? 18.920 -11.858 -14.843 1.00 92.31 464 ASP A N 1
ATOM 3567 C CA . ASP A 1 464 ? 17.513 -12.032 -14.454 1.00 92.31 464 ASP A CA 1
ATOM 3568 C C . ASP A 1 464 ? 16.463 -11.770 -15.564 1.00 92.31 464 ASP A C 1
ATOM 3570 O O . ASP A 1 464 ? 15.275 -11.635 -15.277 1.00 92.31 464 ASP A O 1
ATOM 3574 N N . ILE A 1 465 ? 16.862 -11.765 -16.847 1.00 94.62 465 ILE A N 1
ATOM 3575 C CA . ILE A 1 465 ? 15.918 -11.789 -17.990 1.00 94.62 465 ILE A CA 1
ATOM 3576 C C . ILE A 1 465 ? 15.170 -13.127 -18.061 1.00 94.62 465 ILE A C 1
ATOM 3578 O O . ILE A 1 465 ? 13.975 -13.164 -18.351 1.00 94.62 465 ILE A O 1
ATOM 3582 N N . TYR A 1 466 ? 15.880 -14.223 -17.793 1.00 93.31 466 TYR A N 1
ATOM 3583 C CA . TYR A 1 466 ? 15.320 -15.564 -17.666 1.00 93.31 466 TYR A CA 1
ATOM 3584 C C . TYR A 1 466 ? 15.508 -16.058 -16.235 1.00 93.31 466 TYR A C 1
ATOM 3586 O O . TYR A 1 466 ? 16.417 -15.624 -15.525 1.00 93.31 466 TYR A O 1
ATOM 3594 N N . VAL A 1 467 ? 14.663 -17.002 -15.817 1.00 90.75 467 VAL A N 1
ATOM 3595 C CA . VAL A 1 467 ? 14.874 -17.710 -14.551 1.00 90.75 467 VAL A CA 1
ATOM 3596 C C . VAL A 1 467 ? 16.209 -18.444 -14.634 1.00 90.75 467 VAL A C 1
ATOM 3598 O O . VAL A 1 467 ? 16.510 -19.072 -15.651 1.00 90.75 467 VAL A O 1
ATOM 3601 N N . ARG A 1 468 ? 17.001 -18.368 -13.564 1.00 85.75 468 ARG A N 1
ATOM 3602 C CA . ARG A 1 468 ? 18.340 -18.964 -13.522 1.00 85.75 468 ARG A CA 1
ATOM 3603 C C . ARG A 1 468 ? 18.318 -20.432 -13.954 1.00 85.75 468 ARG A C 1
ATOM 3605 O O . ARG A 1 468 ? 17.532 -21.214 -13.423 1.00 85.75 468 ARG A O 1
ATOM 3612 N N . GLY A 1 469 ? 19.184 -20.788 -14.896 1.00 87.00 469 GLY A N 1
ATOM 3613 C CA . GLY A 1 469 ? 19.270 -22.115 -15.511 1.00 87.00 469 GLY A CA 1
ATOM 3614 C C . GLY A 1 469 ? 18.410 -22.307 -16.768 1.00 87.00 469 GLY A C 1
ATOM 3615 O O . GLY A 1 469 ? 18.463 -23.379 -17.367 1.00 87.00 469 GLY A O 1
ATOM 3616 N N . SER A 1 470 ? 17.618 -21.309 -17.175 1.00 90.94 470 SER A N 1
ATOM 3617 C CA . SER A 1 470 ? 16.809 -21.336 -18.408 1.00 90.94 470 SER A CA 1
ATOM 3618 C C . SER A 1 470 ? 17.274 -20.334 -19.469 1.00 90.94 470 SER A C 1
ATOM 3620 O O . SER A 1 470 ? 16.567 -20.079 -20.444 1.00 90.94 470 SER A O 1
ATOM 3622 N N . GLU A 1 471 ? 18.455 -19.749 -19.282 1.00 91.88 471 GLU A N 1
ATOM 3623 C CA . GLU A 1 471 ? 19.013 -18.751 -20.180 1.00 91.88 471 GLU A CA 1
ATOM 3624 C C . GLU A 1 471 ? 19.347 -19.348 -21.564 1.00 91.88 471 GLU A C 1
ATOM 3626 O O . GLU A 1 471 ? 19.831 -20.480 -21.665 1.00 91.88 471 GLU A O 1
ATOM 3631 N N . PRO A 1 472 ? 19.136 -18.596 -22.662 1.00 92.25 472 PRO A N 1
ATOM 3632 C CA . PRO A 1 472 ? 19.631 -18.984 -23.976 1.00 92.25 472 PRO A CA 1
ATOM 3633 C C . PRO A 1 472 ? 21.162 -18.893 -24.016 1.00 92.25 472 PRO A C 1
ATOM 3635 O O . PRO A 1 472 ? 21.802 -18.334 -23.130 1.00 92.25 472 PRO A O 1
ATOM 3638 N N . GLN A 1 473 ? 21.772 -19.370 -25.102 1.00 91.38 473 GLN A N 1
ATOM 3639 C CA . GLN A 1 473 ? 23.221 -19.243 -25.286 1.00 91.38 473 GLN A CA 1
ATOM 3640 C C . GLN A 1 473 ? 23.690 -17.778 -25.266 1.00 91.38 473 GLN A C 1
ATOM 3642 O O . GLN A 1 473 ? 24.744 -17.469 -24.709 1.00 91.38 473 GLN A O 1
ATOM 3647 N N . PHE A 1 474 ? 22.932 -16.884 -25.901 1.00 93.25 474 PHE A N 1
ATOM 3648 C CA . PHE A 1 474 ? 23.275 -15.472 -25.978 1.00 93.25 474 PHE A CA 1
ATOM 3649 C C . PHE A 1 474 ? 22.038 -14.580 -26.078 1.00 93.25 474 PHE A C 1
ATOM 3651 O O . PHE A 1 474 ? 20.964 -15.018 -26.497 1.00 93.25 474 PHE A O 1
ATOM 3658 N N . LEU A 1 475 ? 22.226 -13.307 -25.738 1.00 93.00 475 LEU A N 1
ATOM 3659 C CA . LEU A 1 475 ? 21.317 -12.215 -26.048 1.00 93.00 475 LEU A CA 1
ATOM 3660 C C . LEU A 1 475 ? 22.015 -11.175 -26.906 1.00 93.00 475 LEU A C 1
ATOM 3662 O O . LEU A 1 475 ? 23.177 -10.826 -26.691 1.00 93.00 475 LEU A O 1
ATOM 3666 N N . ARG A 1 476 ? 21.271 -10.659 -27.877 1.00 92.00 476 ARG A N 1
ATOM 3667 C CA . ARG A 1 476 ? 21.734 -9.575 -28.729 1.00 92.00 476 ARG A CA 1
ATOM 3668 C C . ARG A 1 476 ? 21.708 -8.258 -27.958 1.00 92.00 476 ARG A C 1
ATOM 3670 O O . ARG A 1 476 ? 20.720 -7.939 -27.302 1.00 92.00 476 ARG A O 1
ATOM 3677 N N . GLY A 1 477 ? 22.779 -7.492 -28.094 1.00 89.75 477 GLY A N 1
ATOM 3678 C CA . GLY A 1 477 ? 22.891 -6.121 -27.631 1.00 89.75 477 GLY A CA 1
ATOM 3679 C C . GLY A 1 477 ? 22.346 -5.109 -28.626 1.00 89.75 477 GLY A C 1
ATOM 3680 O O . GLY A 1 477 ? 21.400 -5.371 -29.371 1.00 89.75 477 GLY A O 1
ATOM 3681 N N . ARG A 1 478 ? 22.909 -3.901 -28.621 1.00 89.00 478 ARG A N 1
ATOM 3682 C CA . ARG A 1 478 ? 22.337 -2.766 -29.364 1.00 89.00 478 ARG A CA 1
ATOM 3683 C C . ARG A 1 478 ? 22.571 -2.884 -30.867 1.00 89.00 478 ARG A C 1
ATOM 3685 O O . ARG A 1 478 ? 21.773 -2.383 -31.654 1.00 89.00 478 ARG A O 1
ATOM 3692 N N . ILE A 1 479 ? 23.657 -3.546 -31.260 1.00 90.44 479 ILE A N 1
ATOM 3693 C CA . ILE A 1 479 ? 24.049 -3.795 -32.653 1.00 90.44 479 ILE A CA 1
ATOM 3694 C C . ILE A 1 479 ? 24.250 -5.304 -32.882 1.00 90.44 479 ILE A C 1
ATOM 3696 O O . ILE A 1 479 ? 24.446 -6.027 -31.907 1.00 90.44 479 ILE A O 1
ATOM 3700 N N . PRO A 1 480 ? 24.149 -5.818 -34.127 1.00 86.69 480 PRO A N 1
ATOM 3701 C CA . PRO A 1 480 ? 24.283 -7.256 -34.411 1.00 86.69 480 PRO A CA 1
ATOM 3702 C C . PRO A 1 480 ? 25.567 -7.912 -33.874 1.00 86.69 480 PRO A C 1
ATOM 3704 O O . PRO A 1 480 ? 25.563 -9.098 -33.551 1.00 86.69 480 PRO A O 1
ATOM 3707 N N . GLU A 1 481 ? 26.654 -7.147 -33.780 1.00 89.94 481 GLU A N 1
ATOM 3708 C CA . GLU A 1 481 ? 27.980 -7.614 -33.369 1.00 89.94 481 GLU A CA 1
ATOM 3709 C C . GLU A 1 481 ? 28.149 -7.657 -31.841 1.00 89.94 481 GLU A C 1
ATOM 3711 O O . GLU A 1 481 ? 29.034 -8.341 -31.330 1.00 89.94 481 GLU A O 1
ATOM 3716 N N . GLU A 1 482 ? 27.300 -6.942 -31.101 1.00 89.19 482 GLU A N 1
ATOM 3717 C CA . GLU A 1 482 ? 27.294 -6.932 -29.641 1.00 89.19 482 GLU A CA 1
ATOM 3718 C C . GLU A 1 482 ? 26.394 -8.080 -29.178 1.00 89.19 482 GLU A C 1
ATOM 3720 O O . GLU A 1 482 ? 25.176 -7.970 -29.246 1.00 89.19 482 GLU A O 1
ATOM 3725 N N . ASN A 1 483 ? 26.974 -9.196 -28.734 1.00 91.81 483 ASN A N 1
ATOM 3726 C CA . ASN A 1 483 ? 26.221 -10.305 -28.148 1.00 91.81 483 ASN A CA 1
ATOM 3727 C C . ASN A 1 483 ? 26.755 -10.601 -26.749 1.00 91.81 483 ASN A C 1
ATOM 3729 O O . ASN A 1 483 ? 27.961 -10.761 -26.556 1.00 91.81 483 ASN A O 1
ATOM 3733 N N . PHE A 1 484 ? 25.848 -10.678 -25.782 1.00 92.12 484 PHE A N 1
ATOM 3734 C CA . PHE A 1 484 ? 26.141 -11.144 -24.438 1.00 92.12 484 PHE A CA 1
ATOM 3735 C C . PHE A 1 484 ? 25.927 -12.651 -24.377 1.00 92.12 484 PHE A C 1
ATOM 3737 O O . PHE A 1 484 ? 24.828 -13.128 -24.652 1.00 92.12 484 PHE A O 1
ATOM 3744 N N . TYR A 1 485 ? 26.968 -13.394 -24.019 1.00 91.75 485 TYR A N 1
ATOM 3745 C CA . TYR A 1 485 ? 26.898 -14.840 -23.854 1.00 91.75 485 TYR A CA 1
ATOM 3746 C C . TYR A 1 485 ? 26.746 -15.163 -22.377 1.00 91.75 485 TYR A C 1
ATOM 3748 O O . TYR A 1 485 ? 27.576 -14.749 -21.565 1.00 91.75 485 TYR A O 1
ATOM 3756 N N . TYR A 1 486 ? 25.707 -15.919 -22.030 1.00 88.38 486 TYR A N 1
ATOM 3757 C CA . TYR A 1 486 ? 25.546 -16.370 -20.656 1.00 88.38 486 TYR A CA 1
ATOM 3758 C C . TYR A 1 486 ? 26.676 -17.347 -20.294 1.00 88.38 486 TYR A C 1
ATOM 3760 O O . TYR A 1 486 ? 27.057 -18.184 -21.122 1.00 88.38 486 TYR A O 1
ATOM 3768 N N . PRO A 1 487 ? 27.234 -17.269 -19.072 1.00 81.44 487 PRO A N 1
ATOM 3769 C CA . PRO A 1 487 ? 28.237 -18.227 -18.631 1.00 81.44 487 PRO A CA 1
ATOM 3770 C C . PRO A 1 487 ? 27.622 -19.629 -18.608 1.00 81.44 487 PRO A C 1
ATOM 3772 O O . PRO A 1 487 ? 26.586 -19.841 -17.977 1.00 81.44 487 PRO A O 1
ATOM 3775 N N . GLN A 1 488 ? 28.261 -20.594 -19.276 1.00 68.12 488 GLN A N 1
ATOM 3776 C CA . GLN A 1 488 ? 27.837 -21.991 -19.197 1.00 68.12 488 GLN A CA 1
ATOM 3777 C C . GLN A 1 488 ? 28.090 -22.502 -17.780 1.00 68.12 488 GLN A C 1
ATOM 3779 O O . GLN A 1 488 ? 29.236 -22.747 -17.403 1.00 68.12 488 GLN A O 1
ATOM 3784 N N . ARG A 1 489 ? 27.031 -22.629 -16.977 1.00 62.69 489 ARG A N 1
ATOM 3785 C CA . ARG A 1 489 ? 27.122 -23.271 -15.663 1.00 62.69 489 ARG A CA 1
ATOM 3786 C C . ARG A 1 489 ? 26.844 -24.767 -15.800 1.00 62.69 489 ARG A C 1
ATOM 3788 O O . ARG A 1 489 ? 25.937 -25.137 -16.549 1.00 62.69 489 ARG A O 1
ATOM 3795 N N . PRO A 1 490 ? 27.587 -25.633 -15.092 1.00 54.22 490 PRO A N 1
ATOM 3796 C CA . PRO A 1 490 ? 27.221 -27.037 -14.968 1.00 54.22 490 PRO A CA 1
ATOM 3797 C C . PRO A 1 490 ? 25.809 -27.158 -14.379 1.00 54.22 490 PRO A C 1
ATOM 3799 O O . PRO A 1 490 ? 25.476 -26.462 -13.423 1.00 54.22 490 PRO A O 1
ATOM 3802 N N . LEU A 1 491 ? 24.991 -28.053 -14.936 1.00 51.91 491 LEU A N 1
ATOM 3803 C CA . LEU A 1 491 ? 23.590 -28.283 -14.540 1.00 51.91 491 LEU A CA 1
ATOM 3804 C C . LEU A 1 491 ? 23.403 -28.727 -13.071 1.00 51.91 491 LEU A C 1
ATOM 3806 O O . LEU A 1 491 ? 22.275 -28.721 -12.584 1.00 51.91 491 LEU A O 1
ATOM 3810 N N . ASP A 1 492 ? 24.484 -29.082 -12.371 1.00 49.47 492 ASP A N 1
ATOM 3811 C CA . ASP A 1 492 ? 24.455 -29.706 -11.041 1.00 49.47 492 ASP A CA 1
ATOM 3812 C C . ASP A 1 492 ? 24.723 -28.742 -9.871 1.00 49.47 492 ASP A C 1
ATOM 3814 O O . ASP A 1 492 ? 24.684 -29.156 -8.711 1.00 49.47 492 ASP A O 1
ATOM 3818 N N . GLU A 1 493 ? 24.971 -27.453 -10.121 1.00 46.97 493 GLU A N 1
ATOM 3819 C CA . GLU A 1 493 ? 25.061 -26.482 -9.027 1.00 46.97 493 GLU A CA 1
ATOM 3820 C C . GLU A 1 493 ? 23.656 -26.063 -8.587 1.00 46.97 493 GLU A C 1
ATOM 3822 O O . GLU A 1 493 ? 23.020 -25.185 -9.176 1.00 46.97 493 GLU A O 1
ATOM 3827 N N . THR A 1 494 ? 23.165 -26.692 -7.512 1.00 45.22 494 THR A N 1
ATOM 3828 C CA . THR A 1 494 ? 22.040 -26.163 -6.733 1.00 45.22 494 THR A CA 1
ATOM 3829 C C . THR A 1 494 ? 22.267 -24.672 -6.489 1.00 45.22 494 THR A C 1
ATOM 3831 O O . THR A 1 494 ? 23.358 -24.305 -6.037 1.00 45.22 494 THR A O 1
ATOM 3834 N N . PRO A 1 495 ? 21.273 -23.806 -6.760 1.00 45.97 495 PRO A N 1
ATOM 3835 C CA . PRO A 1 495 ? 21.420 -22.390 -6.478 1.00 45.97 495 PRO A CA 1
ATOM 3836 C C . PRO A 1 495 ? 21.800 -22.226 -5.001 1.00 45.97 495 PRO A C 1
ATOM 3838 O O . PRO A 1 495 ? 21.259 -22.955 -4.159 1.00 45.97 495 PRO A O 1
ATOM 3841 N N . PRO A 1 496 ? 22.721 -21.301 -4.664 1.00 38.28 496 PRO A N 1
ATOM 3842 C CA . PRO A 1 496 ? 22.968 -20.982 -3.267 1.00 38.28 496 PRO A CA 1
ATOM 3843 C C . PRO A 1 496 ? 21.616 -20.649 -2.633 1.00 38.28 496 PRO A C 1
ATOM 3845 O O . PRO A 1 496 ? 20.790 -20.022 -3.313 1.00 38.28 496 PRO A O 1
ATOM 3848 N N . PRO A 1 497 ? 21.354 -21.096 -1.390 1.00 34.66 497 PRO A N 1
ATOM 3849 C CA . PRO A 1 497 ? 20.091 -20.812 -0.732 1.00 34.66 497 PRO A CA 1
ATOM 3850 C C . PRO A 1 497 ? 19.829 -19.322 -0.889 1.00 34.66 497 PRO A C 1
ATOM 3852 O O . PRO A 1 497 ? 20.688 -18.499 -0.558 1.00 34.66 497 PRO A O 1
ATOM 3855 N N . THR A 1 498 ? 18.680 -18.988 -1.485 1.00 37.56 498 THR A N 1
ATOM 3856 C CA . THR A 1 498 ? 18.165 -17.623 -1.474 1.00 37.56 498 THR A CA 1
ATOM 3857 C C . THR A 1 498 ? 18.364 -17.128 -0.058 1.00 37.56 498 THR A C 1
ATOM 3859 O O . THR A 1 498 ? 17.885 -17.787 0.867 1.00 37.56 498 THR A O 1
ATOM 3862 N N . GLN A 1 499 ? 19.119 -16.041 0.120 1.00 32.00 499 GLN A N 1
ATOM 3863 C CA . GLN A 1 499 ? 19.119 -15.323 1.382 1.00 32.00 499 GLN A CA 1
ATOM 3864 C C . GLN A 1 499 ? 17.676 -14.871 1.583 1.00 32.00 499 GLN A C 1
ATOM 3866 O O . GLN A 1 499 ? 17.263 -13.811 1.130 1.00 32.00 499 GLN A O 1
ATOM 3871 N N . THR A 1 500 ? 16.875 -15.731 2.200 1.00 29.67 500 THR A N 1
ATOM 3872 C CA . THR A 1 500 ? 15.734 -15.322 2.982 1.00 29.67 500 THR A CA 1
ATOM 3873 C C . THR A 1 500 ? 16.364 -14.508 4.093 1.00 29.67 500 THR A C 1
ATOM 3875 O O . THR A 1 500 ? 16.842 -15.057 5.085 1.00 29.67 500 THR A O 1
ATOM 3878 N N . THR A 1 501 ? 16.511 -13.206 3.859 1.00 27.80 501 THR A N 1
ATOM 3879 C CA . THR A 1 501 ? 16.688 -12.270 4.959 1.00 27.80 501 THR A CA 1
ATOM 3880 C C . THR A 1 501 ? 15.554 -12.543 5.952 1.00 27.80 501 THR A C 1
ATOM 3882 O O . THR A 1 501 ? 14.421 -12.730 5.493 1.00 27.80 501 THR A O 1
ATOM 3885 N N . PRO A 1 502 ? 15.870 -12.683 7.251 1.00 33.91 502 PRO A N 1
ATOM 3886 C CA . PRO A 1 502 ? 14.884 -12.980 8.284 1.00 33.91 502 PRO A CA 1
ATOM 3887 C C . PRO A 1 502 ? 13.755 -11.949 8.338 1.00 33.91 502 PRO A C 1
ATOM 3889 O O . PRO A 1 502 ? 14.007 -10.774 7.979 1.00 33.91 502 PRO A O 1
#

pLDDT: mean 82.39, std 26.12, range [26.73, 98.94]

InterPro domains:
  IPR001017 Dehydrogenase, E1 component [PF00676] (161-456)
  IPR017597 Pyruvate dehydrogenase (acetyl-transferring) E1 component, alpha subunit, subgroup y [TIGR03182] (154-466)
  IPR029061 Thiamin diphosphate-binding fold [SSF52518] (148-467)
  IPR050642 Pyruvate Dehydrogenase E1 Alpha Subunit [PTHR11516] (126-471)

Organism: NCBI:txid1157616

Radius of gyration: 31.51 Å; Cα contacts (8 Å, |Δi|>4): 826; chains: 1; bounding box: 122×76×80 Å

Secondary structure (DSSP, 8-state):
--------PPPPPPPP------------------------SSSSSSSS--S--PPPPPPPPPPPPPPP---------------------PPP-----------------TT--B--TTTS-SSTTS-EEEEPPTTSEEEESSPPPPSEEEE-HHHHHHHHHHHHHHHHHHHHHHHHHHTTSS-S-----TT-HHHHHHHHTTS-TTSEEEEES--HHHHHHTT--HHHHHHHHTT-TTSTTTTSSGGG---BTTEEEEESSTTTHHHHHHHHHHHHHHTT----EEEEEETTGGG-HHHHHHHHHHHHTT--EEEEEEE-SEETTEEHHHH-S---GGGTTTTS-EEEEETT-HHHHHHHHHHHHHHHHTT---EEEEEE---SS-SSTT--S-SSS-HHHHHHHHHHS-HHHHHHHHHHHTTSS-HHHHHHHHHHHHHHHHHHHHHHHTSPPPP-SHHHHHTTSS-TT---SEEE-SSTT-EEEPP---TT--PPP-----

Sequence (502 aa):
MSPSRSALRTKFGYLTDSRTGPKAG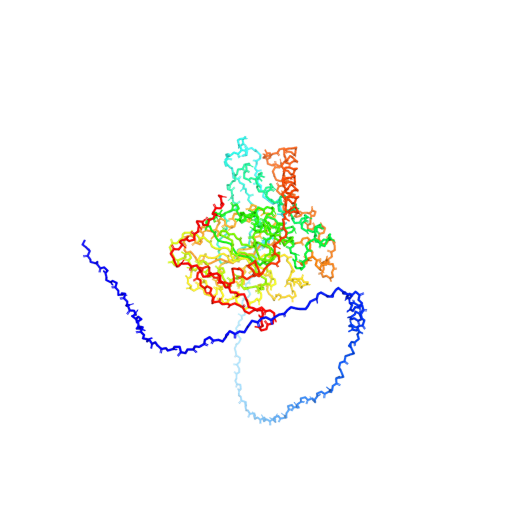KAQGSPILARKSDTAQRAKENHIRASHCHPPHHSPSPPPPHPSSFGAVKMLSRFAPRALAAPTRYAPARKAFSPAVVRRSVTTDAASSHAEKSDVPSEDDKPFTVRLSDEAFETYELDPPPYTLETSKKELKQMYYDMVAVRRMEMAADRLYKEKKIRGFCHLSTGQEAVAAGIEHAIEKTDHLITAYRCHGFAMMRGGTVRSIIGELLGRRGGIAYGKGGSMHMFSTGFYGGNGIVGAQVPVGAGIGFANMYLGKPNVTLALYGDGAANQGQVFEAFNLAKLWNIPVIFGCENNKYGMGTSASRSSAMTEYYKRGQYIPGLKINGMDVLAVKAAVQYGKQWCKDGNGPLVYEYVTYRYGGHSMSDPGTTYRTREEIQRMRSTNDPIAGLKQKIIEWGVAEEEELKKIDKEARSHVDEEVAAAEAMPVPDPTPEVLYEDIYVRGSEPQFLRGRIPEENFYYPQRPLDETPPPTQTTP

Mean predicted aligned error: 12.85 Å